Protein AF-A0A5B0LK85-F1 (afdb_monomer)

Secondary structure (DSSP, 8-state):
-------SHHHHHHHHHHHHHGGGS-----------------------SS------SS-TTSSGGGT-PPPPHHHHHHHHHHHHHHHS---S-TT--S------SSPPPPS-HHHHHHHHHT----GGGS-TT-HHHHHHHHHT-TT--SSHHHHHHHHHHHHHHH-TT--HHHHHHHHHHHHHHHHHHTTS--GGGGHHHHHHHHHHHHHHHHTTT-TTTHHHHHHHHHHHHHHHHHHGGG--GGGGTTSTTHHHHH-GGG---HHHHSHHHHTTTSTT-HHHHHHT-SSHHHHHHHHHHHHHHGGGS-HHHHHHHHHHHHHHHHH-TT-HHHHHHHHHHHHS---HHHHHHHHHHHH-PPP------------------

Organism: NCBI:txid56615

Mean predicted aligned error: 14.94 Å

Nearest PDB structures (foldseek):
  3qhe-assembly2_C  TM=2.105E-01  e=1.437E-01  Homo sapiens
  5w0v-assembly1_A  TM=2.441E-01  e=4.774E+00  Kluyveromyces lactis
  6fhz-assembly1_A  TM=1.582E-01  e=4.980E+00  Pyrococcus furiosus DSM 3638

Foldseek 3Di:
DDDDDDDPPPVVVVVVVVVVVVVVPPPPDDDDDDDDDDDDDDDDDPDDPDDDDDDDDDPPPDPCLLLDPDDPPVLVVVVVVLCCLQPPDPPPDPVDNDQPQFDFPDDQDPLDLVSLLVCLLPGDGDLVPDDPSRSLNVLLVQCPDPPRPDCNNLVSLSSVLVCVLPPPPQDLSNVLVVLSSLSVSLNVCVVDPDPCNLSSLLSNLLSLQQVCLVCVVPPSNNSNSVSSNVSSVVVLVVCLVVDDVVVCLQPFSRCLVNPLLVAGRCLLQPPVNLCVSDPPDVLLVQLQDPPPVSVLVSLVVLLVCLSVDRSSSNVSSLSSLLVNCLVVVPPVSSLVSLVVVLVPDDDPSSVSNSVNSNPDDHPPPDPPPDDPDDDDDDDDD

Sequence (381 aa):
MRLKTPNTLFICFFVLQLIFTSRSWLKGLKLKGIGASGSAQKQVTSASEATGAASQSATLVKDDGYWFPLPEKDSMNSLKGYKESIGTAPMKNPSSNQMPFLRANNPEPAQDTEQLTNYYRSVSLEPSSWESTDPRKAFLEGMGKIAIQDQYHTSLIQLVFKRIWEKPDMTEGEVKQWLEVLAYYLEKDITTRDPTAKQIPVSILYGLHSLQLKYHQNGQLLPHIMATSAVVQGYLDRIKPTVNIKDIENVPWQKEMLFPSQGFSRQLGDMKSYQKLIPNDQDFKNSMDPNVRTSLQGLTALKEKLPSFSAHKRVLVLATFFQVLKANPHDAMAANLLREIHQSSPFHHEKKLITFILQHKPKKSQSRIPSTSSSSYQRIT

pLDDT: mean 70.89, std 24.55, range [21.92, 97.56]

Structure (mmCIF, N/CA/C/O backbone):
data_AF-A0A5B0LK85-F1
#
_entry.id   AF-A0A5B0LK85-F1
#
loop_
_atom_site.group_PDB
_atom_site.id
_atom_site.type_symbol
_atom_site.label_atom_id
_atom_site.label_alt_id
_atom_site.label_comp_id
_atom_site.label_asym_id
_atom_site.label_entity_id
_atom_site.label_seq_id
_atom_site.pdbx_PDB_ins_code
_atom_site.Cartn_x
_atom_site.Cartn_y
_atom_site.Cartn_z
_atom_site.occupancy
_atom_site.B_iso_or_equiv
_atom_site.auth_seq_id
_atom_site.auth_comp_id
_atom_site.auth_asym_id
_atom_site.auth_atom_id
_atom_site.pdbx_PDB_model_num
ATOM 1 N N . MET A 1 1 ? 31.381 -40.233 33.481 1.00 33.19 1 MET A N 1
ATOM 2 C CA . MET A 1 1 ? 32.711 -39.710 33.861 1.00 33.19 1 MET A CA 1
ATOM 3 C C . MET A 1 1 ? 33.217 -38.842 32.714 1.00 33.19 1 MET A C 1
ATOM 5 O O . MET A 1 1 ? 33.227 -39.334 31.600 1.00 33.19 1 MET A O 1
ATOM 9 N N . ARG A 1 2 ? 33.585 -37.585 33.025 1.00 30.16 2 ARG A N 1
ATOM 10 C CA . ARG A 1 2 ? 34.253 -36.545 32.195 1.00 30.16 2 ARG A CA 1
ATOM 11 C C . ARG A 1 2 ? 33.471 -35.998 30.982 1.00 30.16 2 ARG A C 1
ATOM 13 O O . ARG A 1 2 ? 33.193 -36.728 30.048 1.00 30.16 2 ARG A O 1
ATOM 20 N N . LEU A 1 3 ? 32.887 -34.792 31.078 1.00 27.36 3 LEU A N 1
ATOM 21 C CA . LEU A 1 3 ? 33.452 -33.411 31.024 1.00 27.36 3 LEU A CA 1
ATOM 22 C C . LEU A 1 3 ? 33.798 -32.964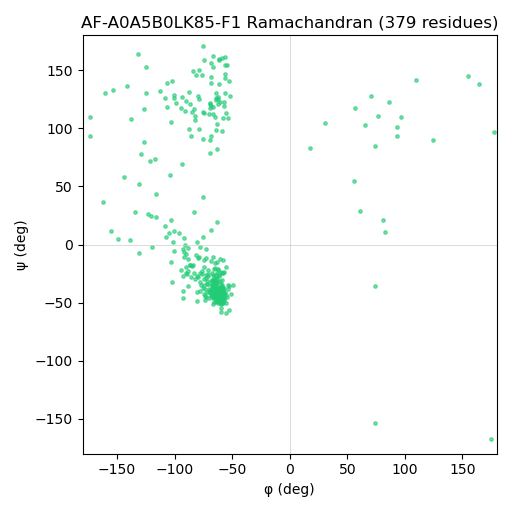 29.585 1.00 27.36 3 LEU A C 1
ATOM 24 O O . LEU A 1 3 ? 34.620 -33.608 28.951 1.00 27.36 3 LEU A O 1
ATOM 28 N N . LYS A 1 4 ? 33.054 -31.992 29.010 1.00 32.81 4 LYS A N 1
ATOM 29 C CA . LYS A 1 4 ? 33.267 -30.507 29.033 1.00 32.81 4 LYS A CA 1
ATOM 30 C C . LYS A 1 4 ? 34.493 -30.119 28.180 1.00 32.81 4 LYS A C 1
ATOM 32 O O . LYS A 1 4 ? 35.552 -30.667 28.429 1.00 32.81 4 LYS A O 1
ATOM 37 N N . THR A 1 5 ? 34.511 -29.196 27.211 1.00 42.38 5 THR A N 1
ATOM 38 C CA . THR A 1 5 ? 33.749 -27.978 26.800 1.00 42.38 5 THR A CA 1
ATOM 39 C C . THR A 1 5 ? 34.533 -27.387 25.578 1.00 42.38 5 THR A C 1
ATOM 41 O O . THR A 1 5 ? 35.543 -27.996 25.225 1.00 42.38 5 THR A O 1
ATOM 44 N N . PRO A 1 6 ? 34.327 -26.151 25.054 1.00 47.16 6 PRO A N 1
ATOM 45 C CA . PRO A 1 6 ? 33.134 -25.331 24.734 1.00 47.16 6 PRO A CA 1
ATOM 46 C C . PRO A 1 6 ? 33.217 -24.714 23.293 1.00 47.16 6 PRO A C 1
ATOM 48 O O . PRO A 1 6 ? 34.249 -24.760 22.640 1.00 47.16 6 PRO A O 1
ATOM 51 N N . ASN A 1 7 ? 32.159 -24.201 22.655 1.00 39.31 7 ASN A N 1
ATOM 52 C CA . ASN A 1 7 ? 31.393 -22.971 22.938 1.00 39.31 7 ASN A CA 1
ATOM 53 C C . ASN A 1 7 ? 32.158 -21.621 22.875 1.00 39.31 7 ASN A C 1
ATOM 55 O O . ASN A 1 7 ? 31.766 -20.659 23.529 1.00 39.31 7 ASN A O 1
ATOM 59 N N . THR A 1 8 ? 33.211 -21.508 22.058 1.00 40.31 8 THR A N 1
ATOM 60 C CA . THR A 1 8 ? 33.980 -20.248 21.908 1.00 40.31 8 THR A CA 1
ATOM 61 C C . THR A 1 8 ? 33.452 -19.308 20.812 1.00 40.31 8 THR A C 1
ATOM 63 O O . THR A 1 8 ? 33.618 -18.098 20.915 1.00 40.31 8 THR A O 1
ATOM 66 N N . LEU A 1 9 ? 32.756 -19.815 19.786 1.00 39.19 9 LEU A N 1
ATOM 67 C CA . LEU A 1 9 ? 32.275 -18.979 18.668 1.00 39.19 9 LEU A CA 1
ATOM 68 C C . LEU A 1 9 ? 30.953 -18.246 18.953 1.00 39.19 9 LEU A C 1
ATOM 70 O O . LEU A 1 9 ? 30.711 -17.182 18.392 1.00 39.19 9 LEU A O 1
ATOM 74 N N . PHE A 1 10 ? 30.126 -18.760 19.867 1.00 38.44 10 PHE A N 1
ATOM 75 C CA . PHE A 1 10 ? 28.829 -18.150 20.186 1.00 38.44 10 PHE A CA 1
ATOM 76 C C . PHE A 1 10 ? 28.951 -16.954 21.150 1.00 38.44 10 PHE A C 1
ATOM 78 O O . PHE A 1 10 ? 28.151 -16.024 21.100 1.00 38.44 10 PHE A O 1
ATOM 85 N N . ILE A 1 11 ? 29.993 -16.927 21.990 1.00 42.38 11 ILE A N 1
ATOM 86 C CA . ILE A 1 11 ? 30.216 -15.849 22.969 1.00 42.38 11 ILE A CA 1
ATOM 87 C C . ILE A 1 11 ? 30.799 -14.594 22.295 1.00 42.38 11 ILE A C 1
ATOM 89 O O . ILE A 1 11 ? 30.447 -13.477 22.672 1.00 42.38 11 ILE A O 1
ATOM 93 N N . CYS A 1 12 ? 31.603 -14.738 21.235 1.00 36.16 12 CYS A N 1
ATOM 94 C CA . CYS A 1 12 ? 32.146 -13.587 20.503 1.00 36.16 12 CYS A CA 1
ATOM 95 C C . CYS A 1 12 ? 31.059 -12.750 19.803 1.00 36.16 12 CYS A C 1
ATOM 97 O O . CYS A 1 12 ? 31.199 -11.530 19.716 1.00 36.16 12 CYS A O 1
ATOM 99 N N . PHE A 1 13 ? 29.951 -13.366 19.375 1.00 38.66 13 PHE A N 1
ATOM 100 C CA . PHE A 1 13 ? 28.831 -12.641 18.762 1.00 38.66 13 PHE A CA 1
ATOM 101 C C . PHE A 1 13 ? 28.033 -11.813 19.788 1.00 38.66 13 PHE A C 1
ATOM 103 O O . PHE A 1 13 ? 27.597 -10.704 19.481 1.00 38.66 13 PHE A O 1
ATOM 110 N N . PHE A 1 14 ? 27.917 -12.292 21.033 1.00 39.09 14 PHE A N 1
ATOM 111 C CA . PHE A 1 14 ? 27.227 -11.566 22.107 1.00 39.09 14 PHE A CA 1
ATOM 112 C C . PHE A 1 14 ? 28.061 -10.424 22.704 1.00 39.09 14 PHE A C 1
ATOM 114 O O . PHE A 1 14 ? 27.511 -9.370 23.022 1.00 39.09 14 PHE A O 1
ATOM 121 N N . VAL A 1 15 ? 29.388 -10.571 22.795 1.00 43.59 15 VAL A N 1
ATOM 122 C CA . VAL A 1 15 ? 30.262 -9.487 23.284 1.00 43.59 15 VAL A CA 1
ATOM 123 C C . VAL A 1 15 ? 30.297 -8.306 22.300 1.00 43.59 15 VAL A C 1
ATOM 125 O O . VAL A 1 15 ? 30.298 -7.154 22.729 1.00 43.59 15 VAL A O 1
ATOM 128 N N . LEU A 1 16 ? 30.227 -8.553 20.985 1.00 35.72 16 LEU A N 1
ATOM 129 C CA . LEU A 1 16 ? 30.197 -7.479 19.981 1.00 35.72 16 LEU A CA 1
ATOM 130 C C . LEU A 1 16 ? 28.870 -6.699 19.951 1.00 35.72 16 LEU A C 1
ATOM 132 O O . LEU A 1 16 ? 28.898 -5.490 19.720 1.00 35.72 16 LEU A O 1
ATOM 136 N N . GLN A 1 17 ? 27.728 -7.327 20.264 1.00 39.88 17 GLN A N 1
ATOM 137 C CA . GLN A 1 17 ? 26.457 -6.598 20.402 1.00 39.88 17 GLN A CA 1
ATOM 138 C C . GLN A 1 17 ? 26.364 -5.778 21.702 1.00 39.88 17 GLN A C 1
ATOM 140 O O . GLN A 1 17 ? 25.764 -4.704 21.697 1.00 39.88 17 GLN A O 1
ATOM 145 N N . LEU A 1 18 ? 27.024 -6.202 22.786 1.00 36.34 18 LEU A N 1
ATOM 146 C CA . LEU A 1 18 ? 27.058 -5.458 24.058 1.00 36.34 18 LEU A CA 1
ATOM 147 C C . LEU A 1 18 ? 28.034 -4.263 24.060 1.00 36.34 18 LEU A C 1
ATOM 149 O O . LEU A 1 18 ? 27.829 -3.281 24.779 1.00 36.34 18 LEU A O 1
ATOM 153 N N . ILE A 1 19 ? 29.071 -4.285 23.216 1.00 36.66 19 ILE A N 1
ATOM 154 C CA . ILE A 1 19 ? 29.977 -3.134 23.038 1.00 36.66 19 ILE A CA 1
ATOM 155 C C . ILE A 1 19 ? 29.321 -2.028 22.187 1.00 36.66 19 ILE A C 1
ATOM 157 O O . ILE A 1 19 ? 29.630 -0.847 22.363 1.00 36.66 19 ILE A O 1
ATOM 161 N N . PHE A 1 20 ? 28.358 -2.365 21.319 1.00 33.12 20 PHE A N 1
ATOM 162 C CA . PHE A 1 20 ? 27.617 -1.367 20.539 1.00 33.12 20 PHE A CA 1
ATOM 163 C C . PHE A 1 20 ? 26.495 -0.674 21.330 1.00 33.12 20 PHE A C 1
ATOM 165 O O . PHE A 1 20 ? 26.210 0.495 21.073 1.00 33.12 20 PHE A O 1
ATOM 172 N N . THR A 1 21 ? 25.913 -1.329 22.338 1.00 38.12 21 THR A N 1
ATOM 173 C CA . THR A 1 21 ? 24.861 -0.737 23.188 1.00 38.12 21 THR A CA 1
ATOM 174 C C . THR A 1 21 ? 25.404 0.094 24.358 1.00 38.12 21 THR A C 1
ATOM 176 O O . THR A 1 21 ? 24.704 0.967 24.864 1.00 38.12 21 THR A O 1
ATOM 179 N N . SER A 1 22 ? 26.673 -0.076 24.744 1.00 35.06 22 SER A N 1
ATOM 180 C CA . SER A 1 22 ? 27.299 0.666 25.857 1.00 35.06 22 SER A CA 1
ATOM 181 C C . SER A 1 22 ? 27.974 1.992 25.461 1.00 35.06 22 SER A C 1
ATOM 183 O O . SER A 1 22 ? 28.300 2.799 26.332 1.00 35.06 22 SER A O 1
ATOM 185 N N . ARG A 1 23 ? 28.110 2.312 24.163 1.00 32.06 23 ARG A N 1
ATOM 186 C CA . ARG A 1 23 ? 28.640 3.620 23.708 1.00 32.06 23 ARG A CA 1
ATOM 187 C C . ARG A 1 23 ? 27.641 4.782 23.775 1.00 32.06 23 ARG A C 1
ATOM 189 O O . ARG A 1 23 ? 28.026 5.922 23.521 1.00 32.06 23 ARG A O 1
ATOM 196 N N . SER A 1 24 ? 26.396 4.532 24.181 1.00 37.06 24 SER A N 1
ATOM 197 C CA . SER A 1 24 ? 25.381 5.581 24.351 1.00 37.06 24 SER A CA 1
ATOM 198 C C . SER A 1 24 ? 25.321 6.178 25.769 1.00 37.06 24 SER A C 1
ATOM 200 O O . SER A 1 24 ? 24.467 7.023 26.030 1.00 37.06 24 SER A O 1
ATOM 202 N N . TRP A 1 25 ? 26.240 5.801 26.674 1.00 32.56 25 TRP A N 1
ATOM 203 C CA . TRP A 1 25 ? 26.217 6.200 28.093 1.00 32.56 25 TRP A CA 1
ATOM 204 C C . TRP A 1 25 ? 27.459 6.980 28.583 1.00 32.56 25 TRP A C 1
ATOM 206 O O . TRP A 1 25 ? 27.759 7.000 29.769 1.00 32.56 25 TRP A O 1
ATOM 216 N N . LEU A 1 26 ? 28.186 7.666 27.689 1.00 31.05 26 LEU A N 1
ATOM 217 C CA . LEU A 1 26 ? 29.343 8.509 28.065 1.00 31.05 26 LEU A CA 1
ATOM 218 C C . LEU A 1 26 ? 29.376 9.897 27.394 1.00 31.05 26 LEU A C 1
ATOM 220 O O . LEU A 1 26 ? 30.432 10.504 27.239 1.00 31.05 26 LEU A O 1
ATOM 224 N N . LYS A 1 27 ? 28.216 10.467 27.043 1.00 32.50 27 LYS A N 1
ATOM 225 C CA . LYS A 1 27 ? 28.114 11.899 26.695 1.00 32.50 27 LYS A CA 1
ATOM 226 C C . LYS A 1 27 ? 27.734 12.714 27.929 1.00 32.50 27 LYS A C 1
ATOM 228 O O . LYS A 1 27 ? 26.629 13.225 28.048 1.00 32.50 27 LYS A O 1
ATOM 233 N N . GLY A 1 28 ? 28.679 12.791 28.858 1.00 32.81 28 GLY A N 1
ATOM 234 C CA . GLY A 1 28 ? 28.534 13.489 30.132 1.00 32.81 28 GLY A CA 1
ATOM 235 C C . GLY A 1 28 ? 29.874 13.778 30.800 1.00 32.81 28 GLY A C 1
ATOM 236 O O . GLY A 1 28 ? 29.975 13.679 32.012 1.00 32.81 28 GLY A O 1
ATOM 237 N N . LEU A 1 29 ? 30.917 14.106 30.032 1.00 28.97 29 LEU A N 1
ATOM 238 C CA . LEU A 1 29 ? 32.151 14.668 30.582 1.00 28.97 29 LEU A CA 1
ATOM 239 C C . LEU A 1 29 ? 32.647 15.805 29.687 1.00 28.97 29 LEU A C 1
ATOM 241 O O . LEU A 1 29 ? 33.131 15.598 28.577 1.00 28.97 29 LEU A O 1
ATOM 245 N N . LYS A 1 30 ? 32.498 17.032 30.196 1.00 31.05 30 LYS A N 1
ATOM 246 C CA . LYS A 1 30 ? 33.201 18.219 29.711 1.00 31.05 30 LYS A CA 1
ATOM 247 C C . LYS A 1 30 ? 34.675 18.076 30.083 1.00 31.05 30 LYS A C 1
ATOM 249 O O . LYS A 1 30 ? 35.000 18.118 31.265 1.00 31.05 30 LYS A O 1
ATOM 254 N N . LEU A 1 31 ? 35.554 18.012 29.090 1.00 28.38 31 LEU A N 1
ATOM 255 C CA . LEU A 1 31 ? 36.965 18.343 29.260 1.00 28.38 31 LEU A CA 1
ATOM 256 C C . LEU A 1 31 ? 37.353 19.408 28.237 1.00 28.38 31 LEU A C 1
ATOM 258 O O . LEU A 1 31 ? 36.993 19.359 27.063 1.00 28.38 31 LEU A O 1
ATOM 262 N N . LYS A 1 32 ? 37.995 20.438 28.773 1.00 26.97 32 LYS A N 1
ATOM 263 C CA . LYS A 1 32 ? 38.298 21.727 28.170 1.00 26.97 32 LYS A CA 1
ATOM 264 C C . LYS A 1 32 ? 39.760 21.688 27.722 1.00 26.97 32 LYS A C 1
ATOM 266 O O . LYS A 1 32 ? 40.619 21.431 28.555 1.00 26.97 32 LYS A O 1
ATOM 271 N N . GLY A 1 33 ? 40.025 22.044 26.466 1.00 24.17 33 GLY A N 1
ATOM 272 C CA . GLY A 1 33 ? 41.280 22.686 26.068 1.00 24.17 33 GLY A CA 1
ATOM 273 C C . GLY A 1 33 ? 42.278 21.884 25.223 1.00 24.17 33 GLY A C 1
ATOM 274 O O . GLY A 1 33 ? 42.574 20.732 25.505 1.00 24.17 33 GLY A O 1
ATOM 275 N N . ILE A 1 34 ? 42.878 22.646 24.295 1.00 26.98 34 ILE A N 1
ATOM 276 C CA . ILE A 1 34 ? 44.163 22.474 23.588 1.00 26.98 34 ILE A CA 1
ATOM 277 C C . ILE A 1 34 ? 44.112 21.751 22.222 1.00 26.98 34 ILE A C 1
ATOM 279 O O . ILE A 1 34 ? 44.226 20.540 22.124 1.00 26.98 34 ILE A O 1
ATOM 283 N N . GLY A 1 35 ? 44.006 22.562 21.159 1.00 23.22 35 GLY A N 1
ATOM 284 C CA . GLY A 1 35 ? 45.154 22.867 20.288 1.00 23.22 35 GLY A CA 1
ATOM 285 C C . GLY A 1 35 ? 45.509 21.932 19.117 1.00 23.22 35 GLY A C 1
ATOM 286 O O . GLY A 1 35 ? 45.942 20.810 19.324 1.00 23.22 35 GLY A O 1
ATOM 287 N N . ALA A 1 36 ? 45.523 22.547 17.923 1.00 23.55 36 ALA A N 1
ATOM 288 C CA . ALA A 1 36 ? 46.406 22.311 16.765 1.00 23.55 36 ALA A CA 1
ATOM 289 C C . ALA A 1 36 ? 45.948 21.403 15.593 1.00 23.55 36 ALA A C 1
ATOM 291 O O . ALA A 1 36 ? 45.933 20.184 15.663 1.00 23.55 36 ALA A O 1
ATOM 292 N N . SER A 1 37 ? 45.692 22.095 14.471 1.00 21.92 37 SER A N 1
ATOM 293 C CA . SER A 1 37 ? 46.294 21.936 13.131 1.00 21.92 37 SER A CA 1
ATOM 294 C C . SER A 1 37 ? 46.252 20.590 12.383 1.00 21.92 37 SER A C 1
ATOM 296 O O . SER A 1 37 ? 46.971 19.655 12.705 1.00 21.92 37 SER A O 1
ATOM 298 N N . GLY A 1 38 ? 45.568 20.622 11.230 1.00 22.03 38 GLY A N 1
ATOM 299 C CA . GLY A 1 38 ? 46.168 20.228 9.949 1.00 22.03 38 GLY A CA 1
ATOM 300 C C . GLY A 1 38 ? 46.004 18.778 9.487 1.00 22.03 38 GLY A C 1
ATOM 301 O O . GLY A 1 38 ? 46.798 17.912 9.827 1.00 22.03 38 GLY A O 1
ATOM 302 N N . SER A 1 39 ? 45.065 18.544 8.568 1.00 23.30 39 SER A N 1
ATOM 303 C CA . SER A 1 39 ? 45.327 18.081 7.187 1.00 23.30 39 SER A CA 1
ATOM 304 C C . SER A 1 39 ? 44.125 17.339 6.598 1.00 23.30 39 SER A C 1
ATOM 306 O O . SER A 1 39 ? 43.330 16.703 7.284 1.00 23.30 39 SER A O 1
ATOM 308 N N . ALA A 1 40 ? 43.958 17.538 5.295 1.00 27.12 40 ALA A N 1
ATOM 309 C CA . ALA A 1 40 ? 42.791 17.201 4.506 1.00 27.12 40 ALA A CA 1
ATOM 310 C C . ALA A 1 40 ? 42.491 15.696 4.471 1.00 27.12 40 ALA A C 1
ATOM 312 O O . ALA A 1 40 ? 43.315 14.898 4.028 1.00 27.12 40 ALA A O 1
ATOM 313 N N . GLN A 1 41 ? 41.252 15.336 4.809 1.00 25.05 41 GLN A N 1
ATOM 314 C CA . GLN A 1 41 ? 40.700 14.024 4.510 1.00 25.05 41 GLN A CA 1
ATOM 315 C C . GLN A 1 41 ? 39.379 14.196 3.762 1.00 25.05 41 GLN A C 1
ATOM 317 O O . GLN A 1 41 ? 38.421 14.802 4.236 1.00 25.05 41 GLN A O 1
ATOM 322 N N . LYS A 1 42 ? 39.395 13.696 2.528 1.00 28.02 42 LYS A N 1
ATOM 323 C CA . LYS A 1 42 ? 38.313 13.666 1.547 1.00 28.02 42 LYS A CA 1
ATOM 324 C C . LYS A 1 42 ? 37.134 12.895 2.151 1.00 28.02 42 LYS A C 1
ATOM 326 O O . LYS A 1 42 ? 37.137 11.667 2.171 1.00 28.02 42 LYS A O 1
ATOM 331 N N . GLN A 1 43 ? 36.167 13.624 2.698 1.00 23.45 43 GLN A N 1
ATOM 332 C CA . GLN A 1 43 ? 34.994 13.058 3.348 1.00 23.45 43 GLN A CA 1
ATOM 333 C C . GLN A 1 43 ? 33.849 12.990 2.336 1.00 23.45 43 GLN A C 1
ATOM 335 O O . GLN A 1 43 ? 33.399 14.002 1.802 1.00 23.45 43 GLN A O 1
ATOM 340 N N . VAL A 1 44 ? 33.414 11.764 2.056 1.00 24.33 44 VAL A N 1
ATOM 341 C CA . VAL A 1 44 ? 32.142 11.450 1.406 1.00 24.33 44 VAL A CA 1
ATOM 342 C C . VAL A 1 44 ? 31.043 12.053 2.278 1.00 24.33 44 VAL A C 1
ATOM 344 O O . VAL A 1 44 ? 30.822 11.611 3.405 1.00 24.33 44 VAL A O 1
ATOM 347 N N . THR A 1 45 ? 30.398 13.111 1.795 1.00 24.19 45 THR A N 1
ATOM 348 C CA . THR A 1 45 ? 29.273 13.746 2.480 1.00 24.19 45 THR A CA 1
ATOM 349 C C . THR A 1 45 ? 28.032 12.884 2.313 1.00 24.19 45 THR A C 1
ATOM 351 O O . THR A 1 45 ? 27.263 13.042 1.368 1.00 24.19 45 THR A O 1
ATOM 354 N N . SER A 1 46 ? 27.840 11.977 3.263 1.00 27.89 46 SER A N 1
ATOM 355 C CA . SER A 1 46 ? 26.522 11.507 3.673 1.00 27.89 46 SER A CA 1
ATOM 356 C C . SER A 1 46 ? 25.825 12.675 4.377 1.00 27.89 46 SER A C 1
ATOM 358 O O . SER A 1 46 ? 26.057 12.920 5.558 1.00 27.89 46 SER A O 1
ATOM 360 N N . ALA A 1 47 ? 25.039 13.453 3.639 1.00 24.11 47 ALA A N 1
ATOM 361 C CA . ALA A 1 47 ? 24.188 14.504 4.189 1.00 24.11 47 ALA A CA 1
ATOM 362 C C . ALA A 1 47 ? 22.732 14.022 4.126 1.00 24.11 47 ALA A C 1
ATOM 364 O O . ALA A 1 47 ? 22.336 13.469 3.109 1.00 24.11 47 ALA A O 1
ATOM 365 N N . SER A 1 48 ? 21.844 14.214 5.094 1.00 25.20 48 SER A N 1
ATOM 366 C CA . SER A 1 48 ? 21.894 14.632 6.497 1.00 25.20 48 SER A CA 1
ATOM 367 C C . SER A 1 48 ? 20.414 14.660 6.890 1.00 25.20 48 SER A C 1
ATOM 369 O O . SER A 1 48 ? 19.733 15.637 6.598 1.00 25.20 48 SER A O 1
ATOM 371 N N . GLU A 1 49 ? 19.898 13.604 7.512 1.00 26.22 49 GLU A N 1
ATOM 372 C CA . GLU A 1 49 ? 18.558 13.599 8.115 1.00 26.22 49 GLU A CA 1
ATOM 373 C C . GLU A 1 49 ? 18.691 13.285 9.599 1.00 26.22 49 GLU A C 1
ATOM 375 O O . GLU A 1 49 ? 18.403 12.189 10.061 1.00 26.22 49 GLU A O 1
ATOM 380 N N . ALA A 1 50 ? 19.218 14.254 10.343 1.00 29.72 50 ALA A N 1
ATOM 381 C CA . ALA A 1 50 ? 18.984 14.398 11.775 1.00 29.72 50 ALA A CA 1
ATOM 382 C C . ALA A 1 50 ? 19.618 15.707 12.249 1.00 29.72 50 ALA A C 1
ATOM 384 O O . ALA A 1 50 ? 20.805 15.737 12.558 1.00 29.72 50 ALA A O 1
ATOM 385 N N . THR A 1 51 ? 18.842 16.793 12.279 1.00 25.50 51 THR A N 1
ATOM 386 C CA . THR A 1 51 ? 18.814 17.821 13.346 1.00 25.50 51 THR A CA 1
ATOM 387 C C . THR A 1 51 ? 18.103 19.088 12.865 1.00 25.50 51 THR A C 1
ATOM 389 O O . THR A 1 51 ? 18.343 19.562 11.761 1.00 25.50 51 THR A O 1
ATOM 392 N N . GLY A 1 52 ? 17.268 19.665 13.736 1.00 22.28 52 GLY A N 1
ATOM 393 C CA . GLY A 1 52 ? 16.897 21.082 13.670 1.00 22.28 52 GLY A CA 1
ATOM 394 C C . GLY A 1 52 ? 15.400 21.365 13.605 1.00 22.28 52 GLY A C 1
ATOM 395 O O . GLY A 1 52 ? 14.828 21.488 12.529 1.00 22.28 52 GLY A O 1
ATOM 396 N N . ALA A 1 53 ? 14.780 21.523 14.773 1.00 26.06 53 ALA A N 1
ATOM 397 C CA . ALA A 1 53 ? 13.452 22.102 14.919 1.00 26.06 53 ALA A CA 1
ATOM 398 C C . ALA A 1 53 ? 13.429 23.600 14.537 1.00 26.06 53 ALA A C 1
ATOM 400 O O . ALA A 1 53 ? 14.412 24.311 14.730 1.00 26.06 53 ALA A O 1
ATOM 401 N N . ALA A 1 54 ? 12.247 24.053 14.103 1.00 25.86 54 ALA A N 1
ATOM 402 C CA . ALA A 1 54 ? 11.783 25.440 13.987 1.00 25.86 54 ALA A CA 1
ATOM 403 C C . ALA A 1 54 ? 12.345 26.315 12.844 1.00 25.86 54 ALA A C 1
ATOM 405 O O . ALA A 1 54 ? 13.185 27.187 13.043 1.00 25.86 54 ALA A O 1
ATOM 406 N N . SER A 1 55 ? 11.731 26.203 11.661 1.00 23.78 55 SER A N 1
ATOM 407 C CA . SER A 1 55 ? 11.344 27.374 10.858 1.00 23.78 55 SER A CA 1
ATOM 408 C C . SER A 1 55 ? 10.157 27.046 9.958 1.00 23.78 55 SER A C 1
ATOM 410 O O . SER A 1 55 ? 10.077 25.988 9.338 1.00 23.78 55 SER A O 1
ATOM 412 N N . GLN A 1 56 ? 9.192 27.954 9.990 1.00 26.83 56 GLN A N 1
ATOM 413 C CA . GLN A 1 56 ? 7.841 27.821 9.477 1.00 26.83 56 GLN A CA 1
ATO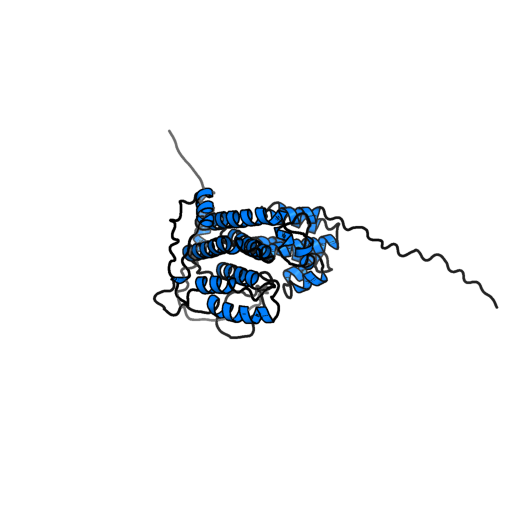M 414 C C . GLN A 1 56 ? 7.786 27.931 7.936 1.00 26.83 56 GLN A C 1
ATOM 416 O O . GLN A 1 56 ? 8.499 28.719 7.322 1.00 26.83 56 GLN A O 1
ATOM 421 N N . SER A 1 57 ? 6.855 27.174 7.342 1.00 27.77 57 SER A N 1
ATOM 422 C CA . SER A 1 57 ? 6.080 27.561 6.145 1.00 27.77 57 SER A CA 1
ATOM 423 C C . SER A 1 57 ? 6.663 27.433 4.724 1.00 27.77 57 SER A C 1
ATOM 425 O O . SER A 1 57 ? 6.095 28.041 3.820 1.00 27.77 57 SER A O 1
ATOM 427 N N . ALA A 1 58 ? 7.686 26.608 4.450 1.00 26.45 58 ALA A N 1
ATOM 428 C CA . ALA A 1 58 ? 8.154 26.409 3.058 1.00 26.45 58 ALA A CA 1
ATOM 429 C C . ALA A 1 58 ? 8.515 24.967 2.626 1.00 26.45 58 ALA A C 1
ATOM 431 O O . ALA A 1 58 ? 8.928 24.755 1.489 1.00 26.45 58 ALA A O 1
ATOM 432 N N . THR A 1 59 ? 8.318 23.948 3.469 1.00 25.44 59 THR A N 1
ATOM 433 C CA . THR A 1 59 ? 8.834 22.579 3.218 1.00 25.44 59 THR A CA 1
ATOM 434 C C . THR A 1 59 ? 7.750 21.511 3.035 1.00 25.44 59 THR A C 1
ATOM 436 O O . THR A 1 59 ? 7.999 20.327 3.221 1.00 25.44 59 THR A O 1
ATOM 439 N N . LEU A 1 60 ? 6.536 21.901 2.643 1.00 30.61 60 LEU A N 1
ATOM 440 C CA . LEU A 1 60 ? 5.380 20.995 2.521 1.00 30.61 60 LEU A CA 1
ATOM 441 C C . LEU A 1 60 ? 5.391 20.070 1.282 1.00 30.61 60 LEU A C 1
ATOM 443 O O . LEU A 1 60 ? 4.409 19.375 1.051 1.00 30.61 60 LEU A O 1
ATOM 447 N N . VAL A 1 61 ? 6.469 20.051 0.486 1.00 35.84 61 VAL A N 1
ATOM 448 C CA . VAL A 1 61 ? 6.511 19.372 -0.830 1.00 35.84 61 VAL A CA 1
ATOM 449 C C . VAL A 1 61 ? 7.572 18.262 -0.926 1.00 35.84 61 VAL A C 1
ATOM 451 O O . VAL A 1 61 ? 7.646 17.600 -1.955 1.00 35.84 61 VAL A O 1
ATOM 454 N N . LYS A 1 62 ? 8.400 18.002 0.097 1.00 39.25 62 LYS A N 1
ATOM 455 C CA . LYS A 1 62 ? 9.580 17.139 -0.121 1.00 39.25 62 LYS A CA 1
ATOM 456 C C . LYS A 1 62 ? 9.432 15.618 0.046 1.00 39.25 62 LYS A C 1
ATOM 458 O O . LYS A 1 62 ? 10.307 14.952 -0.479 1.00 39.25 62 LYS A O 1
ATOM 463 N N . ASP A 1 63 ? 8.357 15.054 0.614 1.00 48.16 63 ASP A N 1
ATOM 464 C CA . ASP A 1 63 ? 8.253 13.573 0.727 1.00 48.16 63 ASP A CA 1
ATOM 465 C C . ASP A 1 63 ? 6.836 12.956 0.682 1.00 48.16 63 ASP A C 1
ATOM 467 O O . ASP A 1 63 ? 6.665 11.741 0.799 1.00 48.16 63 ASP A O 1
ATOM 471 N N . ASP A 1 64 ? 5.791 13.755 0.451 1.00 50.03 64 ASP A N 1
ATOM 472 C CA . ASP A 1 64 ? 4.399 13.274 0.537 1.00 50.03 64 ASP A CA 1
ATOM 473 C C . ASP A 1 64 ? 3.948 12.498 -0.723 1.00 50.03 64 ASP A C 1
ATOM 475 O O . ASP A 1 64 ? 2.920 11.821 -0.702 1.00 50.03 64 ASP A O 1
ATOM 479 N N . GLY A 1 65 ? 4.723 12.545 -1.815 1.00 50.72 65 GLY A N 1
ATOM 480 C CA . GLY A 1 65 ? 4.338 12.006 -3.130 1.00 50.72 65 GLY A CA 1
ATOM 481 C C . GLY A 1 65 ? 4.152 10.485 -3.194 1.00 50.72 65 GLY A C 1
ATOM 482 O O . GLY A 1 65 ? 3.460 9.995 -4.081 1.00 50.72 65 GLY A O 1
ATOM 483 N N . TYR A 1 66 ? 4.716 9.723 -2.249 1.00 55.38 66 TYR A N 1
ATOM 484 C CA . TYR A 1 66 ? 4.574 8.258 -2.245 1.00 55.38 66 TYR A CA 1
ATOM 485 C C . TYR A 1 66 ? 3.313 7.769 -1.539 1.00 55.38 66 TYR A C 1
ATOM 487 O O . TYR A 1 66 ? 2.951 6.613 -1.712 1.00 55.38 66 TYR A O 1
ATOM 495 N N . TRP A 1 67 ? 2.673 8.603 -0.719 1.00 57.41 67 TRP A N 1
ATOM 496 C CA . TRP A 1 67 ? 1.472 8.227 0.032 1.00 57.41 67 TRP A CA 1
ATOM 497 C C . TRP A 1 67 ? 0.182 8.620 -0.698 1.00 57.41 67 TRP A C 1
ATOM 499 O O . TRP A 1 67 ? -0.865 8.038 -0.428 1.00 57.41 67 TRP A O 1
ATOM 509 N N . PHE A 1 68 ? 0.244 9.585 -1.623 1.00 58.72 68 PHE A N 1
ATOM 510 C CA . PHE A 1 68 ? -0.941 10.193 -2.225 1.00 58.72 68 PHE A CA 1
ATOM 511 C C . PHE A 1 68 ? -0.731 10.478 -3.720 1.00 58.72 68 PHE A C 1
ATOM 513 O O . PHE A 1 68 ? 0.278 11.087 -4.079 1.00 58.72 68 PHE A O 1
ATOM 520 N N . PRO A 1 69 ? -1.702 10.182 -4.606 1.00 49.91 69 PRO A N 1
ATOM 521 C CA . PRO A 1 69 ? -1.960 11.130 -5.680 1.00 49.91 69 PRO A CA 1
ATOM 522 C C . PRO A 1 69 ? -2.465 12.416 -5.007 1.00 49.91 69 PRO A C 1
ATOM 524 O O . PRO A 1 69 ? -3.373 12.359 -4.180 1.00 49.91 69 PRO A O 1
ATOM 527 N N . LEU A 1 70 ? -1.819 13.556 -5.260 1.00 48.75 70 LEU A N 1
ATOM 528 C CA . LEU A 1 70 ? -2.230 14.818 -4.640 1.00 48.75 70 LEU A CA 1
ATOM 529 C C . LEU A 1 70 ? -3.705 15.090 -4.996 1.00 48.75 70 LEU A C 1
ATOM 531 O O . LEU A 1 70 ? -4.008 15.152 -6.191 1.00 48.75 70 LEU A O 1
ATOM 535 N N . PRO A 1 71 ? -4.598 15.255 -4.001 1.00 48.47 71 PRO A N 1
ATOM 536 C CA . PRO A 1 71 ? -5.985 15.607 -4.262 1.00 48.47 71 PRO A CA 1
ATOM 537 C C . PRO A 1 71 ? -6.067 16.894 -5.088 1.00 48.47 71 PRO A C 1
ATOM 539 O O . PRO A 1 71 ? -5.178 17.750 -5.017 1.00 48.47 71 PRO A O 1
ATOM 542 N N . GLU A 1 72 ? -7.157 17.069 -5.835 1.00 50.47 72 GLU A N 1
ATOM 543 C CA . GLU A 1 72 ? -7.424 18.336 -6.519 1.00 50.47 72 GLU A CA 1
ATOM 544 C C . GLU A 1 72 ? -7.402 19.520 -5.532 1.00 50.47 72 GLU A C 1
ATOM 546 O O . GLU A 1 72 ? -7.631 19.358 -4.327 1.00 50.47 72 GLU A O 1
ATOM 551 N N . LYS A 1 73 ? -7.101 20.728 -6.033 1.00 48.81 73 LYS A N 1
ATOM 552 C CA . LYS A 1 73 ? -6.850 21.931 -5.210 1.00 48.81 73 LYS A CA 1
ATOM 553 C C . LYS A 1 73 ? -7.927 22.191 -4.149 1.00 48.81 73 LYS A C 1
ATOM 555 O O . LYS A 1 73 ? -7.594 22.630 -3.050 1.00 48.81 73 LYS A O 1
ATOM 560 N N . ASP A 1 74 ? -9.183 21.882 -4.447 1.00 50.75 74 ASP A N 1
ATOM 561 C CA . ASP A 1 74 ? -10.301 22.113 -3.530 1.00 50.75 74 ASP A CA 1
ATOM 562 C C . ASP A 1 74 ? -10.306 21.114 -2.363 1.00 50.75 74 ASP A C 1
ATOM 564 O O . ASP A 1 74 ? -10.481 21.496 -1.205 1.00 50.75 74 ASP A O 1
ATOM 568 N N . SER A 1 75 ? -9.967 19.852 -2.635 1.00 52.78 75 SER A N 1
ATOM 569 C CA . SER A 1 75 ? -9.785 18.819 -1.608 1.00 52.78 75 SER A CA 1
ATOM 570 C C . SER A 1 75 ? -8.566 19.096 -0.716 1.00 52.78 75 SER A C 1
ATOM 572 O O . SER A 1 75 ? -8.584 18.787 0.478 1.00 52.78 75 SER A O 1
ATOM 574 N N . MET A 1 76 ? -7.522 19.739 -1.253 1.00 57.34 76 MET A N 1
ATOM 575 C CA . MET A 1 76 ? -6.332 20.138 -0.487 1.00 57.34 76 MET A CA 1
ATOM 576 C C . MET A 1 76 ? -6.641 21.162 0.615 1.00 57.34 76 MET A C 1
ATOM 578 O O . MET A 1 76 ? -6.062 21.080 1.699 1.00 57.34 76 MET A O 1
ATOM 582 N N . ASN A 1 77 ? -7.573 22.094 0.387 1.00 59.97 77 ASN A N 1
ATOM 583 C CA . ASN A 1 77 ? -7.971 23.078 1.399 1.00 59.97 77 ASN A CA 1
ATOM 584 C C . ASN A 1 77 ? -8.723 22.420 2.566 1.00 59.97 77 ASN A C 1
ATOM 586 O O . ASN A 1 77 ? -8.423 22.695 3.730 1.00 59.97 77 ASN A O 1
ATOM 590 N N . SER A 1 78 ? -9.640 21.492 2.275 1.00 58.72 78 SER A N 1
ATOM 591 C CA . SER A 1 78 ? -10.348 20.716 3.303 1.00 58.72 78 SER A CA 1
ATOM 592 C C . SER A 1 78 ? -9.419 19.771 4.075 1.00 58.72 78 SER A C 1
ATOM 594 O O . SER A 1 78 ? -9.600 19.574 5.277 1.00 58.72 78 SER A O 1
ATOM 596 N N . LEU A 1 79 ? -8.394 19.216 3.419 1.00 62.38 79 LEU A N 1
ATOM 597 C CA . LEU A 1 79 ? -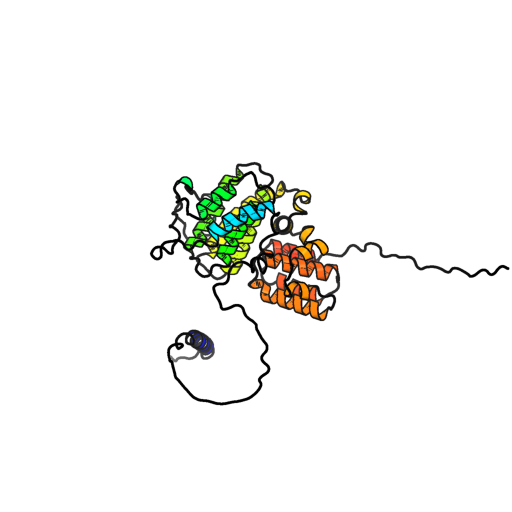7.368 18.389 4.066 1.00 62.38 79 LEU A CA 1
ATOM 598 C C . LEU A 1 79 ? -6.394 19.206 4.918 1.00 62.38 79 LEU A C 1
ATOM 600 O O . LEU A 1 79 ? -5.890 18.688 5.912 1.00 62.38 79 LEU A O 1
ATOM 604 N N . LYS A 1 80 ? -6.143 20.475 4.580 1.00 62.72 80 LYS A N 1
ATOM 605 C CA . LYS A 1 80 ? -5.269 21.355 5.366 1.00 62.72 80 LYS A CA 1
ATOM 606 C C . LYS A 1 80 ? -5.807 21.572 6.783 1.00 62.72 80 LYS A C 1
ATOM 608 O O . LYS A 1 80 ? -5.062 21.359 7.735 1.00 62.72 80 LYS A O 1
ATOM 613 N N . GLY A 1 81 ? -7.098 21.884 6.927 1.00 61.22 81 GLY A N 1
ATOM 614 C CA . GLY A 1 81 ? -7.732 22.025 8.247 1.00 61.22 81 GLY A CA 1
ATOM 615 C C . GLY A 1 81 ? -7.660 20.736 9.076 1.00 61.22 81 GLY A C 1
ATOM 616 O O . GLY A 1 81 ? -7.380 20.768 10.271 1.00 61.22 81 GLY A O 1
ATOM 617 N N . TYR A 1 82 ? -7.800 19.578 8.424 1.00 65.62 82 TYR A N 1
ATOM 618 C CA . TYR A 1 82 ? -7.643 18.278 9.078 1.00 65.62 82 TYR A CA 1
ATOM 619 C C . TYR A 1 82 ? -6.188 17.974 9.477 1.00 65.62 82 TYR A C 1
ATOM 621 O O . TYR A 1 82 ? -5.927 17.491 10.580 1.00 65.62 82 TYR A O 1
ATOM 629 N N . LYS A 1 83 ? -5.216 18.302 8.616 1.00 61.50 83 LYS A N 1
ATOM 630 C CA . LYS A 1 83 ? -3.780 18.190 8.913 1.00 61.50 83 LYS A CA 1
ATOM 631 C C . LYS A 1 83 ? -3.393 19.054 10.112 1.00 61.50 83 LYS A C 1
ATOM 633 O O . LYS A 1 83 ? -2.543 18.639 10.889 1.00 61.50 83 LYS A O 1
ATOM 638 N N . GLU A 1 84 ? -4.030 20.203 10.306 1.00 61.12 84 GLU A N 1
ATOM 639 C CA . GLU A 1 84 ? -3.823 21.048 11.488 1.00 61.12 84 GLU A CA 1
ATOM 640 C C . GLU A 1 84 ? -4.407 20.404 12.763 1.00 61.12 84 GLU A C 1
ATOM 642 O O . GLU A 1 84 ? -3.757 20.419 13.812 1.00 61.12 84 GLU A O 1
ATOM 647 N N . SER A 1 85 ? -5.571 19.745 12.663 1.00 59.19 85 SER A N 1
ATOM 648 C CA . SER A 1 85 ? -6.213 19.028 13.782 1.00 59.19 85 SER A CA 1
ATOM 649 C C . SER A 1 85 ? -5.485 17.740 14.201 1.00 59.19 85 SER A C 1
ATOM 651 O O . SER A 1 85 ? -5.458 17.401 15.381 1.00 59.19 85 SER A O 1
ATOM 653 N N . ILE A 1 86 ? -4.878 17.018 13.254 1.00 58.31 86 ILE A N 1
ATOM 654 C CA . ILE A 1 86 ? -4.219 15.718 13.494 1.00 58.31 86 ILE A CA 1
ATOM 655 C C . ILE A 1 86 ? -2.687 15.826 13.568 1.00 58.31 86 ILE A C 1
ATOM 657 O O . ILE A 1 86 ? -2.046 15.044 14.274 1.00 58.31 86 ILE A O 1
ATOM 661 N N . GLY A 1 87 ? -2.093 16.755 12.817 1.00 46.81 87 GLY A N 1
ATOM 662 C CA . GLY A 1 87 ? -0.658 16.816 12.527 1.00 46.81 87 GLY A CA 1
ATOM 663 C C . GLY A 1 87 ? 0.141 17.857 13.311 1.00 46.81 87 GLY A C 1
ATOM 664 O O . GLY A 1 87 ? 1.363 17.748 13.340 1.00 46.81 87 GLY A O 1
ATOM 665 N N . THR A 1 88 ? -0.495 18.839 13.959 1.00 42.62 88 THR A N 1
ATOM 666 C CA . THR A 1 88 ? 0.237 19.900 14.685 1.00 42.62 88 THR A CA 1
ATOM 667 C C . THR A 1 88 ? -0.228 20.170 16.102 1.00 42.62 88 THR A C 1
ATOM 669 O O . THR A 1 88 ? 0.445 20.934 16.779 1.00 42.62 88 THR A O 1
ATOM 672 N N . ALA A 1 89 ? -1.327 19.588 16.581 1.00 37.06 89 ALA A N 1
ATOM 673 C CA . ALA A 1 89 ? -1.746 19.810 17.959 1.00 37.06 89 ALA A CA 1
ATOM 674 C C . ALA A 1 89 ? -0.764 19.112 18.923 1.00 37.06 89 ALA A C 1
ATOM 676 O O . ALA A 1 89 ? -0.760 17.877 18.983 1.00 37.06 89 ALA A O 1
ATOM 677 N N . PRO A 1 90 ? 0.037 19.850 19.726 1.00 36.94 90 PRO A N 1
ATOM 678 C CA . PRO A 1 90 ? 0.443 19.291 21.002 1.00 36.94 90 PRO A CA 1
ATOM 679 C C . PRO A 1 90 ? -0.870 19.098 21.758 1.00 36.94 90 PRO A C 1
ATOM 681 O O . PRO A 1 90 ? -1.654 20.046 21.865 1.00 36.94 90 PRO A O 1
ATOM 684 N N . MET A 1 91 ? -1.153 17.891 22.246 1.00 38.56 91 MET A N 1
ATOM 685 C CA . MET A 1 91 ? -2.226 17.741 23.224 1.00 38.56 91 MET A CA 1
ATOM 686 C C . MET A 1 91 ? -1.903 18.725 24.351 1.00 38.56 91 MET A C 1
ATOM 688 O O . MET A 1 91 ? -0.883 18.588 25.022 1.00 38.56 91 MET A O 1
ATOM 692 N N . LYS A 1 92 ? -2.678 19.811 24.459 1.00 31.25 92 LYS A N 1
ATOM 693 C CA . LYS A 1 92 ? -2.468 20.870 25.448 1.00 31.25 92 LYS A CA 1
ATOM 694 C C . LYS A 1 92 ? -2.801 20.294 26.823 1.00 31.25 92 LYS A C 1
ATOM 696 O O . LYS A 1 92 ? -3.899 20.502 27.314 1.00 31.25 92 LYS A O 1
ATOM 701 N N . ASN A 1 93 ? -1.876 19.526 27.393 1.00 33.78 93 ASN A N 1
ATOM 702 C CA . ASN A 1 93 ? -1.717 19.264 28.819 1.00 33.78 93 ASN A CA 1
ATOM 703 C C . ASN A 1 93 ? -0.423 18.457 29.048 1.00 33.78 93 ASN A C 1
ATOM 705 O O . ASN A 1 93 ? -0.389 17.267 28.735 1.00 33.78 93 ASN A O 1
ATOM 709 N N . PRO A 1 94 ? 0.631 19.057 29.642 1.00 33.69 94 PRO A N 1
ATOM 710 C CA . PRO A 1 94 ? 1.890 18.366 29.950 1.00 33.69 94 PRO A CA 1
ATOM 711 C C . PRO A 1 94 ? 1.746 17.178 30.917 1.00 33.69 94 PRO A C 1
ATOM 713 O O . PRO A 1 94 ? 2.677 16.396 31.074 1.00 33.69 94 PRO A O 1
ATOM 716 N N . SER A 1 95 ? 0.594 17.040 31.577 1.00 34.19 95 SER A N 1
ATOM 717 C CA . SER A 1 95 ? 0.263 15.959 32.510 1.00 34.19 95 SER A CA 1
ATOM 718 C C . SER A 1 95 ? -0.452 14.763 31.860 1.00 34.19 95 SER A C 1
ATOM 720 O O . SER A 1 95 ? -0.689 13.769 32.536 1.00 34.19 95 SER A O 1
ATOM 722 N N . SER A 1 96 ? -0.785 14.831 30.563 1.00 37.69 96 SER A N 1
ATOM 723 C CA . SER A 1 96 ? -1.604 13.835 29.854 1.00 37.69 96 SER A CA 1
ATOM 724 C C . SER A 1 96 ? -1.126 13.649 28.406 1.00 37.69 96 SER A C 1
ATOM 726 O O . SER A 1 96 ? -1.882 13.821 27.453 1.00 37.69 96 SER A O 1
ATOM 728 N N . ASN A 1 97 ? 0.141 13.280 28.213 1.00 39.19 97 ASN A N 1
ATOM 729 C CA . ASN A 1 97 ? 0.714 12.984 26.887 1.00 39.19 97 ASN A CA 1
ATOM 730 C C . ASN A 1 97 ? 0.161 11.700 26.221 1.00 39.19 97 ASN A C 1
ATOM 732 O O . ASN A 1 97 ? 0.737 11.219 25.249 1.00 39.19 97 ASN A O 1
ATOM 736 N N . GLN A 1 98 ? -0.925 11.120 26.731 1.00 48.25 98 GLN A N 1
ATOM 737 C CA . GLN A 1 98 ? -1.542 9.908 26.198 1.00 48.25 98 GLN A CA 1
ATOM 738 C C . GLN A 1 98 ? -2.912 10.250 25.614 1.00 48.25 98 GLN A C 1
ATOM 740 O O . GLN A 1 98 ? -3.706 10.931 26.266 1.00 48.25 98 GLN A O 1
ATOM 745 N N . MET A 1 99 ? -3.200 9.771 24.395 1.00 52.41 99 MET A N 1
ATOM 746 C CA . MET A 1 99 ? -4.574 9.787 23.889 1.00 52.41 99 MET A CA 1
ATOM 747 C C . MET A 1 99 ? -5.497 9.118 24.918 1.00 52.41 99 MET A C 1
ATOM 749 O O . MET A 1 99 ? -5.100 8.101 25.498 1.00 52.41 99 MET A O 1
ATOM 753 N N . PRO A 1 100 ? -6.721 9.642 25.135 1.00 55.16 100 PRO A N 1
ATOM 754 C CA . PRO A 1 100 ? -7.680 9.008 26.025 1.00 55.16 100 PRO A CA 1
ATOM 755 C C . PRO A 1 100 ? -7.840 7.544 25.631 1.00 55.16 100 PRO A C 1
ATOM 757 O O . PRO A 1 100 ? -8.064 7.238 24.451 1.00 55.16 100 PRO A O 1
ATOM 760 N N . PHE A 1 101 ? -7.687 6.643 26.602 1.00 57.28 101 PHE A N 1
ATOM 761 C CA . PHE A 1 101 ? -7.862 5.225 26.344 1.00 57.28 101 PHE A CA 1
ATOM 762 C C . PHE A 1 101 ? -9.324 4.975 25.974 1.00 57.28 101 PHE A C 1
ATOM 764 O O . PHE A 1 101 ? -10.210 5.086 26.820 1.00 57.28 101 PHE A O 1
ATOM 771 N N . LEU A 1 102 ? -9.577 4.657 24.706 1.00 59.16 102 LEU A N 1
ATOM 772 C CA . LEU A 1 102 ? -10.886 4.195 24.275 1.00 59.16 102 LEU A CA 1
ATOM 773 C C . LEU A 1 102 ? -10.942 2.709 24.570 1.00 59.16 102 LEU A C 1
ATOM 775 O O . LEU A 1 102 ? -10.151 1.935 24.034 1.00 59.16 102 LEU A O 1
ATOM 779 N N . ARG A 1 103 ? -11.848 2.319 25.460 1.00 55.84 103 ARG A N 1
ATOM 780 C CA . ARG A 1 103 ? -12.167 0.914 25.656 1.00 55.84 103 ARG A CA 1
ATOM 781 C C . ARG A 1 103 ? -13.211 0.557 24.600 1.00 55.84 103 ARG A C 1
ATOM 783 O O . ARG A 1 103 ? -14.310 1.104 24.639 1.00 55.84 103 ARG A O 1
ATOM 790 N N . ALA A 1 104 ? -12.866 -0.318 23.658 1.00 61.25 104 ALA A N 1
ATOM 791 C CA . ALA A 1 104 ? -13.875 -0.952 22.818 1.00 61.25 104 ALA A CA 1
ATOM 792 C C . ALA A 1 104 ? -14.910 -1.656 23.713 1.00 61.25 104 ALA A C 1
ATOM 794 O O . ALA A 1 104 ? -14.568 -2.163 24.785 1.00 61.25 104 ALA A O 1
ATOM 795 N N . ASN A 1 105 ? -16.174 -1.697 23.288 1.00 61.62 105 ASN A N 1
ATOM 796 C CA . ASN A 1 105 ? -17.235 -2.303 24.106 1.00 61.62 105 ASN A CA 1
ATOM 797 C C . ASN A 1 105 ? -17.043 -3.821 24.297 1.00 61.62 105 ASN A C 1
ATOM 799 O O . ASN A 1 105 ? -17.554 -4.393 25.257 1.00 61.62 105 ASN A O 1
ATOM 803 N N . ASN A 1 106 ? -16.275 -4.458 23.408 1.00 68.75 106 ASN A N 1
ATOM 804 C CA . ASN A 1 106 ? -15.941 -5.878 23.463 1.00 68.75 106 ASN A CA 1
ATOM 805 C C . ASN A 1 106 ? -14.507 -6.067 23.999 1.00 68.75 106 ASN A C 1
ATOM 807 O O . ASN A 1 106 ? -13.627 -5.289 23.628 1.00 68.75 106 ASN A O 1
ATOM 811 N N . PRO A 1 107 ? -14.238 -7.078 24.848 1.00 69.06 107 PRO A N 1
ATOM 812 C CA . PRO A 1 107 ? -12.892 -7.336 25.355 1.00 69.06 107 PRO A CA 1
ATOM 813 C C . PRO A 1 107 ? -11.955 -7.839 24.245 1.00 69.06 107 PRO A C 1
ATOM 815 O O . PRO A 1 107 ? -12.341 -8.676 23.429 1.00 69.06 107 PRO A O 1
ATOM 818 N N . GLU A 1 108 ? -10.712 -7.349 24.245 1.00 73.50 108 GLU A N 1
ATOM 819 C CA . GLU A 1 108 ? -9.645 -7.826 23.357 1.00 73.50 108 GLU A CA 1
ATOM 820 C C . GLU A 1 108 ? -9.323 -9.303 23.678 1.00 73.50 108 GLU A C 1
ATOM 822 O O . GLU A 1 108 ? -9.066 -9.627 24.844 1.00 73.50 108 GLU A O 1
ATOM 827 N N . PRO A 1 109 ? -9.356 -10.214 22.689 1.00 78.69 109 PRO A N 1
ATOM 828 C CA . PRO A 1 109 ? -9.053 -11.623 22.913 1.00 78.69 109 PRO A CA 1
ATOM 829 C C . PRO A 1 109 ? -7.546 -11.872 23.079 1.00 78.69 109 PRO A C 1
ATOM 831 O O . PRO A 1 109 ? -6.712 -11.004 22.822 1.00 78.69 109 PRO A O 1
ATOM 834 N N . ALA A 1 110 ? -7.181 -13.098 23.469 1.00 71.56 110 ALA A N 1
ATOM 835 C CA . ALA A 1 110 ? -5.793 -13.553 23.376 1.00 71.56 110 ALA A CA 1
ATOM 836 C C . ALA A 1 110 ? -5.304 -13.479 21.913 1.00 71.56 110 ALA A C 1
ATOM 838 O O . ALA A 1 110 ? -6.120 -13.464 20.995 1.00 71.56 110 ALA A O 1
ATOM 839 N N . GLN A 1 111 ? -3.982 -13.463 21.685 1.00 73.25 111 GLN A N 1
ATOM 840 C CA . GLN A 1 111 ? -3.342 -13.244 20.369 1.00 73.25 111 GLN A CA 1
ATOM 841 C C . GLN A 1 111 ? -3.624 -14.313 19.283 1.00 73.25 111 GLN A C 1
ATOM 843 O O . GLN A 1 111 ? -2.888 -14.422 18.300 1.00 73.25 111 GLN A O 1
ATOM 848 N N . ASP A 1 112 ? -4.676 -15.111 19.433 1.00 83.50 112 ASP A N 1
ATOM 849 C CA . ASP A 1 112 ? -5.180 -15.984 18.390 1.00 83.50 112 ASP A CA 1
ATOM 850 C C . ASP A 1 112 ? -5.686 -15.166 17.187 1.00 83.50 112 ASP A C 1
ATOM 852 O O . ASP A 1 112 ? -6.446 -14.203 17.316 1.00 83.50 112 ASP A O 1
ATOM 856 N N . THR A 1 113 ? -5.241 -15.546 15.988 1.00 78.12 113 THR A N 1
ATOM 857 C CA . THR A 1 113 ? -5.496 -14.771 14.764 1.00 78.12 113 THR A CA 1
ATOM 858 C C . THR A 1 113 ? -6.975 -14.773 14.376 1.00 78.12 113 THR A C 1
ATOM 860 O O . THR A 1 113 ? -7.477 -13.763 13.874 1.00 78.12 113 THR A O 1
ATOM 863 N N . GLU A 1 114 ? -7.693 -15.873 14.609 1.00 86.94 114 GLU A N 1
ATOM 864 C CA . GLU A 1 114 ? -9.116 -15.975 14.282 1.00 86.94 114 GLU A CA 1
ATOM 865 C C . GLU A 1 114 ? -9.952 -15.143 15.257 1.00 86.94 114 GLU A C 1
ATOM 867 O O . GLU A 1 114 ? -10.796 -14.350 14.828 1.00 86.94 114 GLU A O 1
ATOM 872 N N . GLN A 1 115 ? -9.657 -15.235 16.555 1.00 90.19 115 GLN A N 1
ATOM 873 C CA . GLN A 1 115 ? -10.313 -14.421 17.577 1.00 90.19 115 GLN A CA 1
ATOM 874 C C . GLN A 1 115 ? -10.073 -12.925 17.356 1.00 90.19 115 GLN A C 1
ATOM 876 O O . GLN A 1 115 ? -11.031 -12.154 17.384 1.00 90.19 115 GLN A O 1
ATOM 881 N N . LEU A 1 116 ? -8.836 -12.507 17.061 1.00 92.94 116 LEU A N 1
ATOM 882 C CA . LEU A 1 116 ? -8.529 -11.111 16.733 1.00 92.94 116 LEU A CA 1
ATOM 883 C C . LEU A 1 116 ? -9.255 -10.644 15.467 1.00 92.94 116 LEU A C 1
ATOM 885 O O . LEU A 1 116 ? -9.762 -9.525 15.415 1.00 92.94 116 LEU A O 1
ATOM 889 N N . THR A 1 117 ? -9.345 -11.492 14.442 1.00 93.19 117 THR A N 1
ATOM 890 C CA . THR A 1 117 ? -10.079 -11.151 13.214 1.00 93.19 117 THR A CA 1
ATOM 891 C C . THR A 1 117 ? -11.5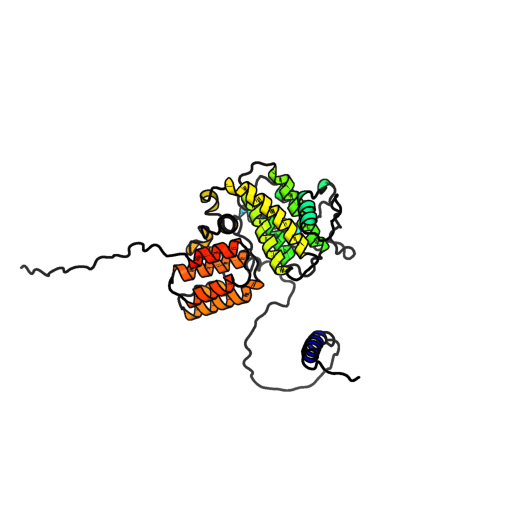71 -10.973 13.499 1.00 93.19 117 THR A C 1
ATOM 893 O O . THR A 1 117 ? -12.190 -10.042 12.985 1.00 93.19 117 THR A O 1
ATOM 896 N N . ASN A 1 118 ? -12.153 -11.832 14.340 1.00 91.31 118 ASN A N 1
ATOM 897 C CA . ASN A 1 118 ? -13.542 -11.708 14.776 1.00 91.31 118 ASN A CA 1
ATOM 898 C C . ASN A 1 118 ? -13.757 -10.444 15.616 1.00 91.31 118 ASN A C 1
ATOM 900 O O . ASN A 1 118 ? -14.711 -9.721 15.351 1.00 91.31 118 ASN A O 1
ATOM 904 N N . TYR A 1 119 ? -12.836 -10.131 16.534 1.00 92.88 119 TYR A N 1
ATOM 905 C CA . TYR A 1 119 ? -12.840 -8.891 17.310 1.00 92.88 119 TYR A CA 1
ATOM 906 C C . TYR A 1 119 ? -12.931 -7.666 16.398 1.00 92.88 119 TYR A C 1
ATOM 908 O O . TYR A 1 119 ? -13.897 -6.913 16.495 1.00 92.88 119 TYR A O 1
ATOM 916 N N . TYR A 1 120 ? -11.998 -7.515 15.450 1.00 93.75 120 TYR A N 1
ATOM 917 C CA . TYR A 1 120 ? -11.992 -6.384 14.517 1.00 93.75 120 TYR A CA 1
ATOM 918 C C . TYR A 1 120 ? -13.212 -6.354 13.589 1.00 93.75 120 TYR A C 1
ATOM 920 O O . TYR A 1 120 ? -13.612 -5.281 13.151 1.00 93.75 120 TYR A O 1
ATOM 928 N N . ARG A 1 121 ? -13.842 -7.498 13.299 1.00 90.56 121 ARG A N 1
ATOM 929 C CA . ARG A 1 121 ? -15.079 -7.540 12.504 1.00 90.56 121 ARG A CA 1
ATOM 930 C C . ARG A 1 121 ? -16.291 -6.984 13.258 1.00 90.56 121 ARG A C 1
ATOM 932 O O . ARG A 1 121 ? -17.234 -6.553 12.610 1.00 90.56 121 ARG A O 1
ATOM 939 N N . SER A 1 122 ? -16.270 -7.019 14.588 1.00 89.31 122 SER A N 1
ATOM 940 C CA . SER A 1 122 ? -17.381 -6.611 15.454 1.00 89.31 122 SER A CA 1
ATOM 941 C C . SER A 1 122 ? -16.983 -5.515 16.446 1.00 89.31 122 SER A C 1
ATOM 943 O O . SER A 1 122 ? -17.526 -5.454 17.552 1.00 89.31 122 SER A O 1
ATOM 945 N N . VAL A 1 123 ? -15.977 -4.699 16.122 1.00 89.31 123 VAL A N 1
ATOM 946 C CA . VAL A 1 123 ? -15.592 -3.573 16.979 1.00 89.31 123 VAL A CA 1
ATOM 947 C C . VAL A 1 123 ? -16.769 -2.604 17.058 1.00 89.31 123 VAL A C 1
ATOM 949 O O . VAL A 1 123 ? -17.189 -2.032 16.059 1.00 89.31 123 VAL A O 1
ATOM 952 N N . SER A 1 124 ? -17.253 -2.370 18.276 1.00 87.06 124 SER A N 1
ATOM 953 C CA . SER A 1 124 ? -18.279 -1.370 18.559 1.00 87.06 124 SER A CA 1
ATOM 954 C C . SER A 1 124 ? -17.658 -0.198 19.304 1.00 87.06 124 SER A C 1
ATOM 956 O O . SER A 1 124 ? -17.042 -0.379 20.358 1.00 87.06 124 SER A O 1
ATOM 958 N N . LEU A 1 125 ? -17.865 1.002 18.764 1.00 88.31 125 LEU A N 1
ATOM 959 C CA . LEU A 1 125 ? -17.403 2.276 19.310 1.00 88.31 125 LEU A CA 1
ATOM 960 C C . LEU A 1 125 ? -18.590 3.233 19.479 1.00 88.31 125 LEU A C 1
ATOM 962 O O . LEU A 1 125 ? -19.544 3.170 18.705 1.00 88.31 125 LEU A O 1
ATOM 966 N N . GLU A 1 126 ? -18.482 4.168 20.428 1.00 86.94 126 GLU A N 1
ATOM 967 C CA . GLU A 1 126 ? -19.473 5.229 20.686 1.00 86.94 126 GLU A CA 1
ATOM 968 C C . GLU A 1 126 ? -18.877 6.636 20.453 1.00 86.94 126 GLU A C 1
ATOM 970 O O . GLU A 1 126 ? -18.610 7.362 21.418 1.00 86.94 126 GLU A O 1
ATOM 975 N N . PRO A 1 127 ? -18.646 7.064 19.190 1.00 86.50 127 PRO A N 1
ATOM 976 C CA . PRO A 1 127 ? -17.968 8.332 18.884 1.00 86.50 127 PRO A CA 1
ATOM 977 C C . PRO A 1 127 ? -18.694 9.586 19.383 1.00 86.50 127 PRO A C 1
ATOM 979 O O . PRO A 1 127 ? -18.079 10.639 19.554 1.00 86.50 127 PRO A O 1
ATOM 982 N N . SER A 1 128 ? -20.006 9.492 19.618 1.00 85.38 128 SER A N 1
ATOM 983 C CA . SER A 1 128 ? -20.826 10.572 20.179 1.00 85.38 128 SER A CA 1
ATOM 984 C C . SER A 1 128 ? -20.318 11.019 21.554 1.00 85.38 128 SER A C 1
ATOM 986 O O . SER A 1 128 ? -20.313 12.217 21.833 1.00 85.38 128 SER A O 1
ATOM 988 N N . SER A 1 129 ? -19.825 10.072 22.358 1.00 85.44 129 SER A N 1
ATOM 989 C CA . SER A 1 129 ? -19.310 10.289 23.715 1.00 85.44 129 SER A CA 1
ATOM 990 C C . SER A 1 129 ? -17.889 10.858 23.771 1.00 85.44 129 SER A C 1
ATOM 992 O O . SER A 1 129 ? -17.429 11.247 24.841 1.00 85.44 129 SER A O 1
ATOM 994 N N . TRP A 1 130 ? -17.171 10.899 22.645 1.00 85.88 130 TRP A N 1
ATOM 995 C CA . TRP A 1 130 ? -15.777 11.341 22.624 1.00 85.88 130 TRP A CA 1
ATOM 996 C C . TRP A 1 130 ? -15.672 12.865 22.660 1.00 85.88 130 TRP A C 1
ATOM 998 O O . TRP A 1 130 ? -16.518 13.581 22.111 1.00 85.88 130 TRP A O 1
ATOM 1008 N N . GLU A 1 131 ? -14.585 13.359 23.246 1.00 83.69 131 GLU A N 1
ATOM 1009 C CA . GLU A 1 131 ? -14.244 14.780 23.243 1.00 83.69 131 GLU A CA 1
ATOM 1010 C C . GLU A 1 131 ? -14.165 15.328 21.812 1.00 83.69 131 GLU A C 1
ATOM 1012 O O . GLU A 1 131 ? -13.679 14.663 20.895 1.00 83.69 131 GLU A O 1
ATOM 1017 N N . SER A 1 132 ? -14.601 16.573 21.608 1.00 80.00 132 SER A N 1
ATOM 1018 C CA . SER A 1 132 ? -14.542 17.236 20.291 1.00 80.00 132 SER A CA 1
ATOM 1019 C C . SER A 1 132 ? -13.111 17.419 19.771 1.00 80.00 132 SER A C 1
ATOM 1021 O O . SER A 1 132 ? -12.895 17.574 18.573 1.00 80.00 132 SER A O 1
ATOM 1023 N N . THR A 1 133 ? -12.129 17.380 20.673 1.00 79.56 133 THR A N 1
ATOM 1024 C CA . THR A 1 133 ? -10.699 17.476 20.359 1.00 79.56 133 THR A CA 1
ATOM 1025 C C . THR A 1 133 ? -10.052 16.122 20.057 1.00 79.56 133 THR A C 1
ATOM 1027 O O . THR A 1 133 ? -8.870 16.083 19.710 1.00 79.56 133 THR A O 1
ATOM 1030 N N . ASP A 1 134 ? -10.790 15.009 20.167 1.00 81.06 134 ASP A N 1
ATOM 1031 C CA . ASP A 1 134 ? -10.252 13.684 19.877 1.00 81.06 134 ASP A CA 1
ATOM 1032 C C . ASP A 1 134 ? -9.988 13.528 18.364 1.00 81.06 134 ASP A C 1
ATOM 1034 O O . ASP A 1 134 ? -10.920 13.614 17.553 1.00 81.06 134 ASP A O 1
ATOM 1038 N N . PRO A 1 135 ? -8.739 13.252 17.943 1.00 82.69 135 PRO A N 1
ATOM 1039 C CA . PRO A 1 135 ? -8.404 13.121 16.527 1.00 82.69 135 PRO A CA 1
ATOM 1040 C C . PRO A 1 135 ? -9.157 11.976 15.830 1.00 82.69 135 PRO A C 1
ATOM 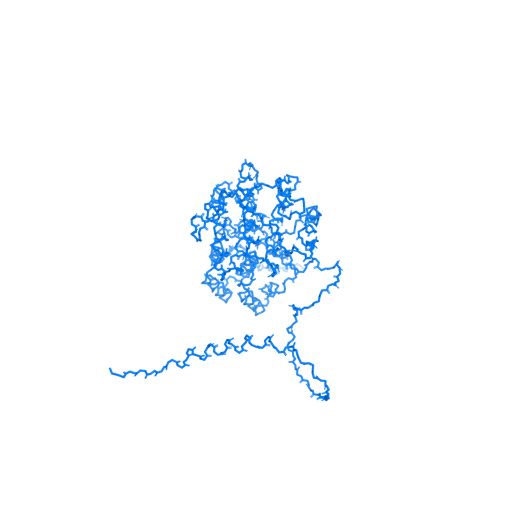1042 O O . PRO A 1 135 ? -9.381 12.036 14.621 1.00 82.69 135 PRO A O 1
ATOM 1045 N N . ARG A 1 136 ? -9.571 10.939 16.567 1.00 87.88 136 ARG A N 1
ATOM 1046 C CA . ARG A 1 136 ? -10.349 9.812 16.033 1.00 87.88 136 ARG A CA 1
ATOM 1047 C C . ARG A 1 136 ? -11.798 10.214 15.777 1.00 87.88 136 ARG A C 1
ATOM 1049 O O . ARG A 1 136 ? -12.372 9.779 14.782 1.00 87.88 136 ARG A O 1
ATOM 1056 N N . LYS A 1 137 ? -12.367 11.092 16.614 1.00 87.75 137 LYS A N 1
ATOM 1057 C CA . LYS A 1 137 ? -13.697 11.678 16.381 1.00 87.75 137 LYS A CA 1
ATOM 1058 C C . LYS A 1 137 ? -13.684 12.531 15.117 1.00 87.75 137 LYS A C 1
ATOM 1060 O O . LYS A 1 137 ? -14.482 12.298 14.215 1.00 87.75 137 LYS A O 1
ATOM 1065 N N . ALA A 1 138 ? -12.702 13.426 15.008 1.00 84.56 138 ALA A N 1
ATOM 1066 C CA . ALA A 1 138 ? -12.522 14.273 13.831 1.00 84.56 138 ALA A CA 1
ATOM 1067 C C . ALA A 1 138 ? -12.307 13.456 12.542 1.00 84.56 138 ALA A C 1
ATOM 1069 O O . ALA A 1 138 ? -12.794 13.840 11.479 1.00 84.56 138 ALA A O 1
ATOM 1070 N N . PHE A 1 139 ? -11.597 12.319 12.617 1.00 87.19 139 PHE A N 1
ATOM 1071 C CA . PHE A 1 139 ? -11.486 11.375 11.500 1.00 87.19 139 PHE A CA 1
ATOM 1072 C C . PHE A 1 139 ? -12.857 10.837 11.079 1.00 87.19 139 PHE A C 1
ATOM 1074 O O . PHE A 1 139 ? -13.216 10.977 9.914 1.00 87.19 139 PHE A O 1
ATOM 1081 N N . LEU A 1 140 ? -13.635 10.272 12.007 1.00 87.62 140 LEU A N 1
ATOM 1082 C CA . LEU A 1 140 ? -14.946 9.688 11.699 1.00 87.62 140 LEU A CA 1
ATOM 1083 C C . LEU A 1 140 ? -15.938 10.729 11.156 1.00 87.62 140 LEU A C 1
ATOM 1085 O O . LEU A 1 140 ? -16.640 10.457 10.185 1.00 87.62 140 LEU A O 1
ATOM 1089 N N . GLU A 1 141 ? -15.951 11.937 11.720 1.00 84.75 141 GLU A N 1
ATOM 1090 C CA . GLU A 1 141 ? -16.751 13.058 11.207 1.00 84.75 141 GLU A CA 1
ATOM 1091 C C . GLU A 1 141 ? -16.309 13.484 9.800 1.00 84.75 141 GLU A C 1
ATOM 1093 O O . GLU A 1 141 ? -17.145 13.797 8.955 1.00 84.75 141 GLU A O 1
ATOM 1098 N N . GLY A 1 142 ? -14.999 13.482 9.528 1.00 81.62 142 GLY A N 1
ATOM 1099 C CA . GLY A 1 142 ? -14.446 13.736 8.198 1.00 81.62 142 GLY A CA 1
ATOM 1100 C C . GLY A 1 142 ? -14.870 12.678 7.182 1.00 81.62 142 GLY A C 1
ATOM 1101 O O . GLY A 1 142 ? -15.320 13.026 6.091 1.00 81.62 142 GLY A O 1
ATOM 1102 N N . MET A 1 143 ? -14.793 11.400 7.554 1.00 83.00 143 MET A N 1
ATOM 1103 C CA . MET A 1 143 ? -15.221 10.288 6.703 1.00 83.00 143 MET A CA 1
ATOM 1104 C C . MET A 1 143 ? -16.727 10.332 6.392 1.00 83.00 143 MET A C 1
ATOM 1106 O O . MET A 1 143 ? -17.128 9.969 5.295 1.00 83.00 143 MET A O 1
ATOM 1110 N N . GLY A 1 144 ? -17.558 10.873 7.292 1.00 77.88 144 GLY A N 1
ATOM 1111 C CA . GLY A 1 144 ? -18.997 11.063 7.061 1.00 77.88 144 GLY A CA 1
ATOM 1112 C C . GLY A 1 144 ? -19.378 12.185 6.079 1.00 77.88 144 GLY A C 1
ATOM 1113 O O . GLY A 1 144 ? -20.562 12.370 5.793 1.00 77.88 144 GLY A O 1
ATOM 1114 N N . LYS A 1 145 ? -18.421 12.969 5.558 1.00 74.25 145 LYS A N 1
ATOM 1115 C CA . LYS A 1 145 ? -18.709 14.076 4.628 1.00 74.25 145 LYS A CA 1
ATOM 1116 C C . LYS A 1 145 ? -18.883 13.560 3.197 1.00 74.25 145 LYS A C 1
ATOM 1118 O O . LYS A 1 145 ? -17.907 13.248 2.525 1.00 74.25 145 LYS A O 1
ATOM 1123 N N . ILE A 1 146 ? -20.130 13.556 2.721 1.00 60.47 146 ILE A N 1
ATOM 1124 C CA . ILE A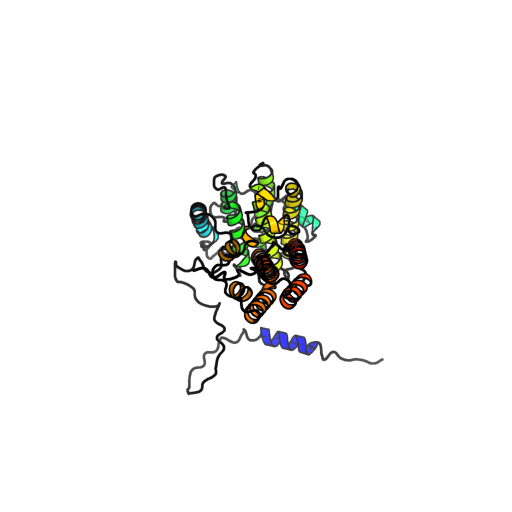 1 146 ? -20.544 13.071 1.386 1.00 60.47 146 ILE A CA 1
ATOM 1125 C C . ILE A 1 146 ? -20.075 14.001 0.241 1.00 60.47 146 ILE A C 1
ATOM 1127 O O . ILE A 1 146 ? -19.948 13.581 -0.904 1.00 60.47 146 ILE A O 1
ATOM 1131 N N . ALA A 1 147 ? -19.794 15.274 0.531 1.00 54.94 147 ALA A N 1
ATOM 1132 C CA . ALA A 1 147 ? -19.633 16.318 -0.487 1.00 54.94 147 ALA A CA 1
ATOM 1133 C C . ALA A 1 147 ? -18.265 16.371 -1.209 1.00 54.94 147 ALA A C 1
ATOM 1135 O O . ALA A 1 147 ? -18.065 17.272 -2.019 1.00 54.94 147 ALA A O 1
ATOM 1136 N N . ILE A 1 148 ? -17.312 15.471 -0.928 1.00 57.69 148 ILE A N 1
ATOM 1137 C CA . ILE A 1 148 ? -15.940 15.562 -1.466 1.00 57.69 148 ILE A CA 1
ATOM 1138 C C . ILE A 1 148 ? -15.565 14.244 -2.163 1.00 57.69 148 ILE A C 1
ATOM 1140 O O . ILE A 1 148 ? -15.049 13.327 -1.532 1.00 57.69 148 ILE A O 1
ATOM 1144 N N . GLN A 1 149 ? -15.878 14.134 -3.460 1.00 55.12 149 GLN A N 1
ATOM 1145 C CA . GLN A 1 149 ? -16.018 12.837 -4.142 1.00 55.12 149 GLN A CA 1
ATOM 1146 C C . GLN A 1 149 ? -14.748 12.198 -4.722 1.00 55.12 149 GLN A C 1
ATOM 1148 O O . GLN A 1 149 ? -14.765 10.990 -4.938 1.00 55.12 149 GLN A O 1
ATOM 1153 N N . ASP A 1 150 ? -13.642 12.910 -4.940 1.00 56.62 150 ASP A N 1
ATOM 1154 C CA . ASP A 1 150 ? -12.620 12.311 -5.815 1.00 56.62 150 ASP A CA 1
ATOM 1155 C C . ASP A 1 150 ? -11.528 11.518 -5.088 1.00 56.62 150 ASP A C 1
ATOM 1157 O O . ASP A 1 150 ? -11.204 10.412 -5.517 1.00 56.62 150 ASP A O 1
ATOM 1161 N N . GLN A 1 151 ? -10.947 12.033 -3.996 1.00 70.69 151 GLN A N 1
ATOM 1162 C CA . GLN A 1 151 ? -9.826 11.377 -3.279 1.00 70.69 151 GLN A CA 1
ATOM 1163 C C . GLN A 1 151 ? -9.725 11.773 -1.795 1.00 70.69 151 GLN A C 1
ATOM 1165 O O . GLN A 1 151 ? -8.712 11.526 -1.126 1.00 70.69 151 GLN A O 1
ATOM 1170 N N . TYR A 1 152 ? -10.748 12.442 -1.261 1.00 75.75 152 TYR A N 1
ATOM 1171 C CA . TYR A 1 152 ? -10.695 13.019 0.079 1.00 75.75 152 TYR A CA 1
ATOM 1172 C C . TYR A 1 152 ? -10.617 11.945 1.161 1.00 75.75 152 TYR A C 1
ATOM 1174 O O . TYR A 1 152 ? -9.691 11.958 1.971 1.00 75.75 152 TYR A O 1
ATOM 1182 N N . HIS A 1 153 ? -11.521 10.964 1.127 1.00 80.06 153 HIS A N 1
ATOM 1183 C CA . HIS A 1 153 ? -11.547 9.869 2.101 1.00 80.06 153 HIS A CA 1
ATOM 1184 C C . HIS A 1 153 ? -10.282 9.018 2.045 1.00 80.06 153 HIS A C 1
ATOM 1186 O O . HIS A 1 153 ? -9.692 8.709 3.080 1.00 80.06 153 HIS A O 1
ATOM 1192 N N . THR A 1 154 ? -9.794 8.701 0.841 1.00 80.31 154 THR A N 1
ATOM 1193 C CA . THR A 1 154 ? -8.520 7.991 0.697 1.00 80.31 154 THR A CA 1
ATOM 1194 C C . THR A 1 154 ? -7.364 8.789 1.286 1.00 80.31 154 THR A C 1
ATOM 1196 O O . THR A 1 154 ? -6.514 8.204 1.951 1.00 80.31 154 THR A O 1
ATOM 1199 N N . SER A 1 155 ? -7.364 10.114 1.122 1.00 78.69 155 SER A N 1
ATOM 1200 C CA . SER A 1 155 ? -6.346 10.985 1.708 1.00 78.69 155 SER A CA 1
ATOM 1201 C C . SER A 1 155 ? -6.449 11.066 3.233 1.00 78.69 155 SER A C 1
ATOM 1203 O O . SER A 1 155 ? -5.428 11.019 3.911 1.00 78.69 155 SER A O 1
ATOM 1205 N N . LEU A 1 156 ? -7.653 11.123 3.808 1.00 81.31 156 LEU A N 1
ATOM 1206 C CA . LEU A 1 156 ? -7.825 11.072 5.265 1.00 81.31 156 LEU A CA 1
ATOM 1207 C C . LEU A 1 156 ? -7.229 9.788 5.853 1.00 81.31 156 LEU A C 1
ATOM 1209 O O . LEU A 1 156 ? -6.449 9.845 6.802 1.00 81.31 156 LEU A O 1
ATOM 1213 N N . ILE A 1 157 ? -7.536 8.642 5.243 1.00 87.00 157 ILE A N 1
ATOM 1214 C CA . ILE A 1 157 ? -6.995 7.337 5.642 1.00 87.00 157 ILE A CA 1
ATOM 1215 C C . ILE A 1 157 ? -5.464 7.343 5.577 1.00 87.00 157 ILE A C 1
ATOM 1217 O O . ILE A 1 157 ? -4.794 6.976 6.543 1.00 87.00 157 ILE A O 1
ATOM 1221 N N . GLN A 1 158 ? -4.890 7.791 4.459 1.00 83.31 158 GLN A N 1
ATOM 1222 C CA . GLN A 1 158 ? -3.437 7.800 4.296 1.00 83.31 158 GLN A CA 1
ATOM 1223 C C . GLN A 1 158 ? -2.738 8.780 5.243 1.00 83.31 158 GLN A C 1
ATOM 1225 O O . GLN A 1 158 ? -1.634 8.491 5.696 1.00 83.31 158 GLN A O 1
ATOM 1230 N N . LEU A 1 159 ? -3.373 9.893 5.625 1.00 81.69 159 LEU A N 1
ATOM 1231 C CA . LEU A 1 159 ? -2.837 10.787 6.657 1.00 81.69 159 LEU A CA 1
ATOM 1232 C C . LEU A 1 159 ? -2.742 10.096 8.023 1.00 81.69 159 LEU A C 1
ATOM 1234 O O . LEU A 1 159 ? -1.746 10.285 8.725 1.00 81.69 159 LEU A O 1
ATOM 1238 N N . VAL A 1 160 ? -3.728 9.269 8.388 1.00 86.50 160 VAL A N 1
ATOM 1239 C CA . VAL A 1 160 ? -3.681 8.464 9.620 1.00 86.50 160 VAL A CA 1
ATOM 1240 C C . VAL A 1 160 ? -2.508 7.485 9.572 1.00 86.50 160 VAL A C 1
ATOM 1242 O O . VAL A 1 160 ? -1.684 7.464 10.489 1.00 86.50 160 VAL A O 1
ATOM 1245 N N . PHE A 1 161 ? -2.372 6.718 8.487 1.00 89.44 161 PHE A N 1
ATOM 1246 C CA . PHE A 1 161 ? -1.273 5.759 8.349 1.00 89.44 161 PHE A CA 1
ATOM 1247 C C . PHE A 1 161 ? 0.097 6.426 8.307 1.00 89.44 161 PHE A C 1
ATOM 1249 O O . PHE A 1 161 ? 1.014 5.951 8.973 1.00 89.44 161 PHE A O 1
ATOM 1256 N N . LYS A 1 162 ? 0.226 7.552 7.603 1.00 83.12 162 LYS A N 1
ATOM 1257 C CA . LYS A 1 162 ? 1.449 8.356 7.580 1.00 83.12 162 LYS A CA 1
ATOM 1258 C C . LYS A 1 162 ? 1.817 8.841 8.981 1.00 83.12 162 LYS A C 1
ATOM 1260 O O . LYS A 1 162 ? 2.964 8.702 9.389 1.00 83.12 162 LYS A O 1
ATOM 1265 N N . ARG A 1 163 ? 0.849 9.329 9.766 1.00 82.25 163 ARG A N 1
ATOM 1266 C CA . ARG A 1 163 ? 1.088 9.730 11.161 1.00 82.25 163 ARG A CA 1
ATOM 1267 C C . ARG A 1 163 ? 1.606 8.563 11.997 1.00 82.25 163 ARG A C 1
ATOM 1269 O O . ARG A 1 163 ? 2.581 8.731 12.720 1.00 82.25 163 ARG A O 1
ATOM 1276 N N . ILE A 1 164 ? 0.978 7.389 11.902 1.00 86.50 164 ILE A N 1
ATOM 1277 C CA . ILE A 1 164 ? 1.444 6.184 12.608 1.00 86.50 164 ILE A CA 1
ATOM 1278 C C . ILE A 1 164 ? 2.848 5.792 12.129 1.00 86.50 164 ILE A C 1
ATOM 1280 O O . ILE A 1 164 ? 3.687 5.384 12.929 1.00 86.50 164 ILE A O 1
ATOM 1284 N N . TRP A 1 165 ? 3.123 5.925 10.833 1.00 84.00 165 TRP A N 1
ATOM 1285 C CA . TRP A 1 165 ? 4.402 5.591 10.217 1.00 84.00 165 TRP A CA 1
ATOM 1286 C C . TRP A 1 165 ? 5.543 6.504 10.667 1.00 84.00 165 TRP A C 1
ATOM 1288 O O . TRP A 1 165 ? 6.610 6.010 11.025 1.00 84.00 165 TRP A O 1
ATOM 1298 N N . GLU A 1 166 ? 5.321 7.812 10.690 1.00 80.06 166 GLU A N 1
ATOM 1299 C CA . GLU A 1 166 ? 6.364 8.813 10.928 1.00 80.06 166 GLU A CA 1
ATOM 1300 C C . GLU A 1 166 ? 6.544 9.159 12.406 1.00 80.06 166 GLU A C 1
ATOM 1302 O O . GLU A 1 166 ? 7.631 9.574 12.797 1.00 80.06 166 GLU A O 1
ATOM 1307 N N . LYS A 1 167 ? 5.515 8.974 13.244 1.00 80.81 167 LYS A N 1
ATOM 1308 C CA . LYS A 1 167 ? 5.587 9.296 14.673 1.00 80.81 167 LYS A CA 1
ATOM 1309 C C . LYS A 1 167 ? 6.411 8.228 15.425 1.00 80.81 167 LYS A C 1
ATOM 1311 O O . LYS A 1 167 ? 5.972 7.074 15.496 1.00 80.81 167 LYS A O 1
ATOM 1316 N N . PRO A 1 168 ? 7.589 8.568 15.987 1.00 65.94 168 PRO A N 1
ATOM 1317 C CA . PRO A 1 168 ? 8.454 7.600 16.667 1.00 65.94 168 PRO A CA 1
ATOM 1318 C C . PRO A 1 168 ? 7.944 7.209 18.063 1.00 65.94 168 PRO A C 1
ATOM 1320 O O . PRO A 1 168 ? 8.286 6.141 18.556 1.00 65.94 168 PRO A O 1
ATOM 1323 N N . ASP A 1 169 ? 7.119 8.051 18.687 1.00 73.81 169 ASP A N 1
ATOM 1324 C CA . ASP A 1 169 ? 6.586 7.911 20.047 1.00 73.81 169 ASP A CA 1
ATOM 1325 C C . ASP A 1 169 ? 5.145 7.367 20.094 1.00 73.81 169 ASP A C 1
ATOM 1327 O O . ASP A 1 169 ? 4.505 7.412 21.140 1.00 73.81 169 ASP A O 1
ATOM 1331 N N . MET A 1 170 ? 4.612 6.853 18.978 1.00 82.62 170 MET A N 1
ATOM 1332 C CA . MET A 1 170 ? 3.288 6.221 18.971 1.00 82.62 170 MET A CA 1
ATOM 1333 C C . MET A 1 170 ? 3.324 4.910 19.768 1.00 82.62 170 MET A C 1
ATOM 1335 O O . MET A 1 170 ? 4.053 3.980 19.416 1.00 82.62 170 MET A O 1
ATOM 1339 N N . THR A 1 171 ? 2.521 4.828 20.824 1.00 86.81 171 THR A N 1
ATOM 1340 C CA . THR A 1 171 ? 2.421 3.634 21.670 1.00 86.81 171 THR A CA 1
ATOM 1341 C C . THR A 1 171 ? 1.634 2.518 20.984 1.00 86.81 171 THR A C 1
ATOM 1343 O O . THR A 1 171 ? 0.812 2.759 20.099 1.00 86.81 171 THR A O 1
ATOM 1346 N N . GLU A 1 172 ? 1.838 1.273 21.422 1.00 87.50 172 GLU A N 1
ATOM 1347 C CA . GLU A 1 172 ? 1.096 0.125 20.883 1.00 87.50 172 GLU A CA 1
ATOM 1348 C C . GLU A 1 172 ? -0.420 0.275 21.074 1.00 87.50 172 GLU A C 1
ATOM 1350 O O . GLU A 1 172 ? -1.190 0.002 20.154 1.00 87.50 172 GLU A O 1
ATOM 1355 N N . GLY A 1 173 ? -0.852 0.778 22.235 1.00 88.75 173 GLY A N 1
ATOM 1356 C CA . GLY A 1 173 ? -2.265 1.037 22.519 1.00 88.75 173 GLY A CA 1
ATOM 1357 C C . GLY A 1 173 ? -2.883 2.069 21.573 1.00 88.75 173 GLY A C 1
ATOM 1358 O O . GLY A 1 173 ? -3.989 1.860 21.079 1.00 88.75 173 GLY A O 1
ATOM 1359 N N . GLU A 1 174 ? -2.158 3.143 21.248 1.00 88.94 174 GLU A N 1
ATOM 1360 C CA . GLU A 1 174 ? -2.627 4.140 20.278 1.00 88.94 174 GLU A CA 1
ATOM 1361 C C . GLU A 1 174 ? -2.778 3.543 18.874 1.00 88.94 174 GLU A C 1
ATOM 1363 O O . GLU A 1 174 ? -3.752 3.839 18.180 1.00 88.94 174 GLU A O 1
ATOM 1368 N N . VAL A 1 175 ? -1.844 2.683 18.450 1.00 91.88 175 VAL A N 1
ATOM 1369 C CA . VAL A 1 175 ? -1.948 1.987 17.158 1.00 91.88 175 VAL A CA 1
ATOM 1370 C C . VAL A 1 175 ? -3.166 1.064 17.148 1.00 91.88 175 VAL A C 1
ATOM 1372 O O . VAL A 1 175 ? -3.954 1.135 16.207 1.00 91.88 175 VAL A O 1
ATOM 1375 N N . LYS A 1 176 ? -3.371 0.251 18.196 1.00 92.88 176 LYS A N 1
ATOM 1376 C CA . LYS A 1 176 ? -4.541 -0.638 18.313 1.00 92.88 176 LYS A CA 1
ATOM 1377 C C . LYS A 1 176 ? -5.862 0.132 18.233 1.00 92.88 176 LYS A C 1
ATOM 1379 O O . LYS A 1 176 ? -6.742 -0.271 17.480 1.00 92.88 176 LYS A O 1
ATOM 1384 N N . GLN A 1 177 ? -5.961 1.281 18.899 1.00 91.25 177 GLN A N 1
ATOM 1385 C CA . GLN A 1 177 ? -7.148 2.140 18.839 1.00 91.25 177 GLN A CA 1
ATOM 1386 C C . GLN A 1 177 ? -7.406 2.700 17.437 1.00 91.25 177 GLN A C 1
ATOM 1388 O O . GLN A 1 177 ? -8.552 2.788 17.007 1.00 91.25 177 GLN A O 1
ATOM 1393 N N . TRP A 1 178 ? -6.364 3.063 16.684 1.00 93.44 178 TRP A N 1
ATOM 1394 C CA . TRP A 1 178 ? -6.545 3.452 15.282 1.00 93.44 178 TRP A CA 1
ATOM 1395 C C . TRP A 1 178 ? -7.010 2.283 14.408 1.00 93.44 178 TRP A C 1
ATOM 1397 O O . TRP A 1 178 ? -7.853 2.488 13.536 1.00 93.44 178 TRP A O 1
ATOM 1407 N N . LEU A 1 179 ? -6.514 1.065 14.652 1.00 95.06 179 LEU A N 1
ATOM 1408 C CA . LEU A 1 179 ? -7.002 -0.135 13.964 1.00 95.06 179 LEU A CA 1
ATOM 1409 C C . LEU A 1 179 ? -8.489 -0.385 14.264 1.00 95.06 179 LEU A C 1
ATOM 1411 O O . LEU A 1 179 ? -9.251 -0.673 13.345 1.00 95.06 179 LEU A O 1
ATOM 1415 N N . GLU A 1 180 ? -8.919 -0.204 15.515 1.00 93.38 180 GLU A N 1
ATOM 1416 C CA . GLU A 1 180 ? -10.327 -0.302 15.924 1.00 93.38 180 GLU A CA 1
ATOM 1417 C C . GLU A 1 180 ? -11.199 0.744 15.225 1.00 93.38 180 GLU A C 1
ATOM 1419 O O . GLU A 1 180 ? -12.236 0.401 14.664 1.00 93.38 180 GLU A O 1
ATOM 1424 N N . VAL A 1 181 ? -10.765 2.008 15.192 1.00 92.44 181 VAL A N 1
ATOM 1425 C CA . VAL A 1 181 ? -11.482 3.104 14.512 1.00 92.44 181 VAL A CA 1
ATOM 1426 C C . VAL A 1 181 ? -11.656 2.822 13.019 1.00 92.44 181 VAL A C 1
ATOM 1428 O O . VAL A 1 181 ? -12.738 3.039 12.473 1.00 92.44 181 VAL A O 1
ATOM 1431 N N . LEU A 1 182 ? -10.611 2.321 12.354 1.00 92.38 182 LEU A N 1
ATOM 1432 C CA . LEU A 1 182 ? -10.664 1.956 10.936 1.00 92.38 182 LEU A CA 1
ATOM 1433 C C . LEU A 1 182 ? -11.598 0.764 10.687 1.00 92.38 182 LEU A C 1
ATOM 1435 O O . LEU A 1 182 ? -12.361 0.781 9.722 1.00 92.38 182 LEU A O 1
ATOM 1439 N N . ALA A 1 183 ? -11.555 -0.251 11.552 1.00 91.19 183 ALA A N 1
ATOM 1440 C CA . ALA A 1 183 ? -12.409 -1.429 11.444 1.00 91.19 183 ALA A CA 1
ATOM 1441 C C . ALA A 1 183 ? -13.893 -1.093 11.680 1.00 91.19 183 ALA A C 1
ATOM 1443 O O . ALA A 1 183 ? -14.743 -1.483 10.881 1.00 91.19 183 ALA A O 1
ATOM 1444 N N . TYR A 1 184 ? -14.181 -0.285 12.704 1.00 89.88 184 TYR A N 1
ATOM 1445 C CA . TYR A 1 184 ? -15.507 0.267 12.988 1.00 89.88 184 TYR A CA 1
ATOM 1446 C C . TYR A 1 184 ? -16.069 1.067 11.809 1.00 89.88 184 TYR A C 1
ATOM 1448 O O . TYR A 1 184 ? -17.229 0.904 11.433 1.00 89.88 184 TYR A O 1
ATOM 1456 N N . TYR A 1 185 ? -15.250 1.937 11.204 1.00 87.62 185 TYR A N 1
ATOM 1457 C CA . TYR A 1 185 ? -15.690 2.719 10.052 1.00 87.62 185 TYR A CA 1
ATOM 1458 C C . TYR A 1 185 ? -16.066 1.813 8.874 1.00 87.62 185 TYR A C 1
ATOM 1460 O O . TYR A 1 185 ? -17.144 1.971 8.306 1.00 87.62 185 TYR A O 1
ATOM 1468 N N . LEU A 1 186 ? -15.214 0.832 8.552 1.00 84.12 186 LEU A N 1
ATOM 1469 C CA . LEU A 1 186 ? -15.483 -0.125 7.480 1.00 84.12 186 LEU A CA 1
ATOM 1470 C C . LEU A 1 186 ? -16.782 -0.898 7.702 1.00 84.12 186 LEU A C 1
ATOM 1472 O O . LEU A 1 186 ? -17.542 -1.064 6.758 1.00 84.12 186 LEU A O 1
ATOM 1476 N N . GLU A 1 187 ? -17.060 -1.353 8.923 1.00 82.00 187 GLU A N 1
ATOM 1477 C CA . GLU A 1 187 ? -18.311 -2.055 9.226 1.00 82.00 187 GLU A CA 1
ATOM 1478 C C . GLU A 1 187 ? -19.550 -1.190 8.920 1.00 82.00 187 GLU A C 1
ATOM 1480 O O . GLU A 1 187 ? -20.497 -1.664 8.289 1.00 82.00 187 GLU A O 1
ATOM 1485 N N . LYS A 1 188 ? -19.535 0.092 9.316 1.00 76.88 188 LYS A N 1
ATOM 1486 C CA . LYS A 1 188 ? -20.682 0.999 9.139 1.00 76.88 188 LYS A CA 1
ATOM 1487 C C . LYS A 1 188 ? -20.883 1.465 7.696 1.00 76.88 188 LYS A C 1
ATOM 1489 O O . LYS A 1 188 ? -22.020 1.500 7.219 1.00 76.88 188 LYS A O 1
ATOM 1494 N N . ASP A 1 189 ? -19.800 1.810 7.005 1.00 68.81 189 ASP A N 1
ATOM 1495 C CA . ASP A 1 189 ? -19.820 2.422 5.668 1.00 68.81 189 ASP A CA 1
ATOM 1496 C C . ASP A 1 189 ? -20.403 1.485 4.591 1.00 68.81 189 ASP A C 1
ATOM 1498 O O . ASP A 1 189 ? -21.127 1.913 3.691 1.00 68.81 189 ASP A O 1
ATOM 1502 N N . ILE A 1 190 ? -20.196 0.173 4.750 1.00 53.44 190 ILE A N 1
ATOM 1503 C CA . ILE A 1 190 ? -20.596 -0.889 3.804 1.00 53.44 190 ILE A CA 1
ATOM 1504 C C . ILE A 1 190 ? -22.114 -1.008 3.609 1.00 53.44 190 ILE A C 1
ATOM 1506 O O . ILE A 1 190 ? -22.581 -1.613 2.641 1.00 53.44 190 ILE A O 1
ATOM 1510 N N . THR A 1 191 ? -22.907 -0.399 4.487 1.00 48.44 191 THR A N 1
ATOM 1511 C CA . THR A 1 191 ? -24.364 -0.328 4.319 1.00 48.44 191 THR A CA 1
ATOM 1512 C C . THR A 1 191 ? -24.798 0.668 3.237 1.00 48.44 191 THR A C 1
ATOM 1514 O O . THR A 1 191 ? -25.939 0.612 2.772 1.00 48.44 191 THR A O 1
ATOM 1517 N N . THR A 1 192 ? -23.894 1.537 2.774 1.00 50.59 192 THR A N 1
ATOM 1518 C CA . THR A 1 192 ? -24.173 2.553 1.756 1.00 50.59 192 THR A CA 1
ATOM 1519 C C . THR A 1 192 ? -23.657 2.097 0.385 1.00 50.59 192 THR A C 1
ATOM 1521 O O . THR A 1 192 ? -22.512 1.691 0.215 1.00 50.59 192 THR A O 1
ATOM 1524 N N . ARG A 1 193 ? -24.530 2.090 -0.630 1.00 46.59 193 ARG A N 1
ATOM 1525 C CA . ARG A 1 193 ? -24.237 1.625 -2.003 1.00 46.59 193 ARG A CA 1
ATOM 1526 C C . ARG A 1 193 ? -23.387 2.630 -2.806 1.00 46.59 193 ARG A C 1
ATOM 1528 O O . ARG A 1 193 ? -23.687 2.875 -3.974 1.00 46.59 193 ARG A O 1
ATOM 1535 N N . ASP A 1 194 ? -22.381 3.252 -2.197 1.00 56.09 194 ASP A N 1
ATOM 1536 C CA . ASP A 1 194 ? -21.578 4.288 -2.852 1.00 56.09 194 ASP A CA 1
ATOM 1537 C C . ASP A 1 194 ? -20.513 3.667 -3.793 1.00 56.09 194 ASP A C 1
ATOM 1539 O O . ASP A 1 194 ? -19.741 2.800 -3.372 1.00 56.09 194 ASP A O 1
ATOM 1543 N N . PRO A 1 195 ? -20.424 4.072 -5.076 1.00 48.53 195 PRO A N 1
ATOM 1544 C CA . PRO A 1 195 ? -19.327 3.695 -5.975 1.00 48.53 195 PRO A CA 1
ATOM 1545 C C . PRO A 1 195 ? -17.907 4.031 -5.466 1.00 48.53 195 PRO A C 1
ATOM 1547 O O . PRO A 1 195 ? -16.949 3.398 -5.925 1.00 48.53 195 PRO A O 1
ATOM 1550 N N . THR A 1 196 ? -17.737 4.947 -4.503 1.00 54.91 196 THR A N 1
ATOM 1551 C CA . THR A 1 196 ? -16.447 5.223 -3.832 1.00 54.91 196 THR A CA 1
ATOM 1552 C C . THR A 1 196 ? -16.012 4.124 -2.846 1.00 54.91 196 THR A C 1
ATOM 1554 O O . THR A 1 196 ? -14.828 4.050 -2.493 1.00 54.91 196 THR A O 1
ATOM 1557 N N . ALA A 1 197 ? -16.899 3.177 -2.504 1.00 62.88 197 ALA A N 1
ATOM 1558 C CA . ALA A 1 197 ? -16.670 2.096 -1.534 1.00 62.88 197 ALA A CA 1
ATOM 1559 C C . ALA A 1 197 ? -15.478 1.173 -1.853 1.00 62.88 197 ALA A C 1
ATOM 1561 O O . ALA A 1 197 ? -15.044 0.389 -1.014 1.00 62.88 197 ALA A O 1
ATOM 1562 N N . LYS A 1 198 ? -14.921 1.236 -3.068 1.00 74.44 198 LYS A N 1
ATOM 1563 C CA . LYS A 1 198 ? -13.753 0.437 -3.481 1.00 74.44 198 LYS A CA 1
ATOM 1564 C C . LYS A 1 198 ? -12.429 1.102 -3.103 1.00 74.44 198 LYS A C 1
ATOM 1566 O O . LYS A 1 198 ? -11.441 0.407 -2.878 1.00 74.44 198 LYS A O 1
ATOM 1571 N N . GLN A 1 199 ? -12.397 2.432 -3.017 1.00 80.06 199 GLN A N 1
ATOM 1572 C CA . GLN A 1 199 ? -11.157 3.181 -2.803 1.00 80.06 199 GLN A CA 1
ATOM 1573 C C . GLN A 1 199 ? -10.706 3.137 -1.340 1.00 80.06 199 GLN A C 1
ATOM 1575 O O . GLN A 1 199 ? -9.521 2.973 -1.053 1.00 80.06 199 GLN A O 1
ATOM 1580 N N . ILE A 1 200 ? -11.668 3.239 -0.422 1.00 84.56 200 ILE A N 1
ATOM 1581 C CA . ILE A 1 200 ? -11.476 3.187 1.030 1.00 84.56 200 ILE A CA 1
ATOM 1582 C C . ILE A 1 200 ? -10.757 1.901 1.468 1.00 84.56 200 ILE A C 1
ATOM 1584 O O . ILE A 1 200 ? -9.663 2.005 2.028 1.00 84.56 200 ILE A O 1
ATOM 1588 N N . PRO A 1 201 ? -11.278 0.687 1.199 1.00 88.06 201 PRO A N 1
ATOM 1589 C CA . PRO A 1 201 ? -10.637 -0.541 1.657 1.00 88.06 201 PRO A CA 1
ATOM 1590 C C . PRO A 1 201 ? -9.283 -0.782 0.978 1.00 88.06 201 PRO A C 1
ATOM 1592 O O . PRO A 1 201 ? -8.371 -1.291 1.623 1.00 88.06 201 PRO A O 1
ATOM 1595 N N . VAL A 1 202 ? -9.093 -0.358 -0.280 1.00 89.50 202 VAL A N 1
ATOM 1596 C CA . VAL A 1 202 ? -7.768 -0.387 -0.928 1.00 89.50 202 VAL A CA 1
ATOM 1597 C C . VAL A 1 202 ? -6.779 0.512 -0.182 1.00 89.50 202 VAL A C 1
ATOM 1599 O O . VAL A 1 202 ? -5.671 0.078 0.130 1.00 89.50 202 VAL A O 1
ATOM 1602 N N . SER A 1 203 ? -7.184 1.748 0.121 1.00 88.94 203 SER A N 1
ATOM 1603 C CA . SER A 1 203 ? -6.381 2.722 0.863 1.00 88.94 203 SER A CA 1
ATOM 1604 C C . SER A 1 203 ? -5.980 2.158 2.233 1.00 88.94 203 SER A C 1
ATOM 1606 O O . SER A 1 203 ? -4.796 2.113 2.580 1.00 88.94 203 SER A O 1
ATOM 1608 N N . ILE A 1 204 ? -6.947 1.612 2.977 1.00 92.31 204 ILE A N 1
ATOM 1609 C CA . ILE A 1 204 ? -6.694 0.988 4.279 1.00 92.31 204 ILE A CA 1
ATOM 1610 C C . ILE A 1 204 ? -5.711 -0.175 4.145 1.00 92.31 204 ILE A C 1
ATOM 1612 O O . ILE A 1 204 ? -4.751 -0.251 4.910 1.00 92.31 204 ILE A O 1
ATOM 1616 N N . LEU A 1 205 ? -5.890 -1.050 3.153 1.00 93.94 205 LEU A N 1
ATOM 1617 C CA . LEU A 1 205 ? -5.030 -2.217 2.988 1.00 93.94 205 LEU A CA 1
ATOM 1618 C C . LEU A 1 205 ? -3.578 -1.844 2.657 1.00 93.94 205 LEU A C 1
ATOM 1620 O O . LEU A 1 205 ? -2.658 -2.458 3.191 1.00 93.94 205 LEU A O 1
ATOM 1624 N N . TYR A 1 206 ? -3.338 -0.819 1.835 1.00 92.69 206 TYR A N 1
ATOM 1625 C CA . TYR A 1 206 ? -1.974 -0.322 1.624 1.00 92.69 206 TYR A CA 1
ATOM 1626 C C . TYR A 1 206 ? -1.356 0.280 2.889 1.00 92.69 206 TYR A C 1
ATOM 1628 O O . TYR A 1 206 ? -0.164 0.083 3.155 1.00 92.69 206 TYR A O 1
ATOM 1636 N N . GLY A 1 207 ? -2.152 1.000 3.678 1.00 92.94 207 GLY A N 1
ATOM 1637 C CA . GLY A 1 207 ? -1.728 1.510 4.975 1.00 92.94 207 GLY A CA 1
ATOM 1638 C C . GLY A 1 207 ? -1.317 0.380 5.918 1.00 92.94 207 GLY A C 1
ATOM 1639 O O . GLY A 1 207 ? -0.219 0.400 6.472 1.00 92.94 207 GLY A O 1
ATOM 1640 N N . LEU A 1 208 ? -2.143 -0.663 6.016 1.00 96.06 208 LEU A N 1
ATOM 1641 C CA . LEU A 1 208 ? -1.870 -1.844 6.832 1.00 96.06 208 LEU A CA 1
ATOM 1642 C C . LEU A 1 208 ? -0.654 -2.627 6.340 1.00 96.06 208 LEU A C 1
ATOM 1644 O O . LEU A 1 208 ? 0.190 -2.970 7.158 1.00 96.06 208 LEU A O 1
ATOM 1648 N N . HIS A 1 209 ? -0.500 -2.854 5.032 1.00 95.25 209 HIS A N 1
ATOM 1649 C CA . HIS A 1 209 ? 0.719 -3.455 4.477 1.00 95.25 209 HIS A CA 1
ATOM 1650 C C . HIS A 1 209 ? 1.961 -2.639 4.821 1.00 95.25 209 HIS A C 1
ATOM 1652 O O . HIS A 1 209 ? 2.999 -3.213 5.137 1.00 95.25 209 HIS A O 1
ATOM 1658 N N . SER A 1 210 ? 1.855 -1.306 4.809 1.00 93.25 210 SER A N 1
ATOM 1659 C CA . SER A 1 210 ? 2.939 -0.460 5.297 1.00 93.25 210 SER A CA 1
ATOM 1660 C C . SER A 1 210 ? 3.199 -0.805 6.761 1.00 93.25 210 SER A C 1
ATOM 1662 O O . SER A 1 210 ? 4.277 -1.300 7.064 1.00 93.25 210 SER A O 1
ATOM 1664 N N . LEU A 1 211 ? 2.212 -0.702 7.657 1.00 93.69 211 LEU A N 1
ATOM 1665 C CA . LEU A 1 211 ? 2.399 -1.037 9.076 1.00 93.69 211 LEU A CA 1
ATOM 1666 C C . LEU A 1 211 ? 2.962 -2.449 9.317 1.00 93.69 211 LEU A C 1
ATOM 1668 O O . LEU A 1 211 ? 3.784 -2.601 10.216 1.00 93.69 211 LEU A O 1
ATOM 1672 N N . GLN A 1 212 ? 2.603 -3.452 8.509 1.00 94.81 212 GLN A N 1
ATOM 1673 C CA . GLN A 1 212 ? 3.203 -4.791 8.574 1.00 94.81 212 GLN A CA 1
ATOM 1674 C C . GLN A 1 212 ? 4.716 -4.749 8.332 1.00 94.81 212 GLN A C 1
ATOM 1676 O O . GLN A 1 212 ? 5.453 -5.415 9.049 1.00 94.81 212 GLN A O 1
ATOM 1681 N N . LEU A 1 213 ? 5.198 -3.939 7.382 1.00 92.00 213 LEU A N 1
ATOM 1682 C CA . LEU A 1 213 ? 6.633 -3.730 7.153 1.00 92.00 213 LEU A CA 1
ATOM 1683 C C . LEU A 1 213 ? 7.301 -3.016 8.339 1.00 92.00 213 LEU A C 1
ATOM 1685 O O . LEU A 1 213 ? 8.351 -3.456 8.803 1.00 92.00 213 LEU A O 1
ATOM 1689 N N . LYS A 1 214 ? 6.694 -1.949 8.879 1.00 90.50 214 LYS A N 1
ATOM 1690 C CA . LYS A 1 214 ? 7.266 -1.205 10.025 1.00 90.50 214 LYS A CA 1
ATOM 1691 C C . LYS A 1 214 ? 7.315 -2.043 11.300 1.00 90.50 214 LYS A C 1
ATOM 1693 O O . LYS A 1 214 ? 8.317 -2.018 12.006 1.00 90.50 214 LYS A O 1
ATOM 1698 N N . TYR A 1 215 ? 6.256 -2.793 11.585 1.00 91.94 215 TYR A N 1
ATOM 1699 C CA . TYR A 1 215 ? 6.087 -3.559 12.820 1.00 91.94 215 TYR A CA 1
ATOM 1700 C C . TYR A 1 215 ? 6.346 -5.063 12.640 1.00 91.94 215 TYR A C 1
ATOM 1702 O O . TYR A 1 215 ? 5.920 -5.853 13.475 1.00 91.94 215 TYR A O 1
ATOM 1710 N N . HIS A 1 216 ? 7.078 -5.474 11.598 1.00 91.56 216 HIS A N 1
ATOM 1711 C CA . HIS A 1 216 ? 7.324 -6.890 11.277 1.00 91.56 216 HIS A CA 1
ATOM 1712 C C . HIS A 1 216 ? 7.991 -7.698 12.410 1.00 91.56 216 HIS A C 1
ATOM 1714 O O . HIS A 1 216 ? 7.855 -8.916 12.453 1.00 91.56 216 HIS A O 1
ATOM 1720 N N . GLN A 1 217 ? 8.702 -7.037 13.330 1.00 90.94 217 GLN A N 1
ATOM 1721 C CA . GLN A 1 217 ? 9.326 -7.654 14.513 1.00 90.94 217 GLN A CA 1
ATOM 1722 C C . GLN A 1 217 ? 8.522 -7.457 15.808 1.00 90.94 217 GLN A C 1
ATOM 1724 O O . GLN A 1 217 ? 8.896 -7.996 16.849 1.00 90.94 217 GLN A O 1
ATOM 1729 N N . ASN A 1 218 ? 7.433 -6.684 15.783 1.00 91.38 218 ASN A N 1
ATOM 1730 C CA . ASN A 1 218 ? 6.629 -6.421 16.971 1.00 91.38 218 ASN A CA 1
ATOM 1731 C C . ASN A 1 218 ? 5.566 -7.520 17.140 1.00 91.38 218 ASN A C 1
ATOM 1733 O O . ASN A 1 218 ? 4.505 -7.475 16.520 1.00 91.38 218 ASN A O 1
ATOM 1737 N N . GLY A 1 219 ? 5.840 -8.489 18.018 1.00 89.56 219 GLY A N 1
ATOM 1738 C CA . GLY A 1 219 ? 4.931 -9.605 18.304 1.00 89.56 219 GLY A CA 1
ATOM 1739 C C . GLY A 1 219 ? 3.611 -9.217 18.986 1.00 89.56 219 GLY A C 1
ATOM 1740 O O . GLY A 1 219 ? 2.713 -10.048 19.063 1.00 89.56 219 GLY A O 1
ATOM 1741 N N . GLN A 1 220 ? 3.467 -7.980 19.471 1.00 90.12 220 GLN A N 1
ATOM 1742 C CA . GLN A 1 220 ? 2.233 -7.482 20.085 1.00 90.12 220 GLN A CA 1
ATOM 1743 C C . GLN A 1 220 ? 1.323 -6.777 19.081 1.00 90.12 220 GLN A C 1
ATOM 1745 O O . GLN A 1 220 ? 0.115 -6.980 19.106 1.00 90.12 220 GLN A O 1
ATOM 1750 N N . LEU A 1 221 ? 1.883 -5.983 18.169 1.00 92.06 221 LEU A N 1
ATOM 1751 C CA . LEU A 1 221 ? 1.127 -5.235 17.164 1.00 92.06 221 LEU A CA 1
ATOM 1752 C C . LEU A 1 221 ? 0.886 -6.016 15.876 1.00 92.06 221 LEU A C 1
ATOM 1754 O O . LEU A 1 221 ? -0.170 -5.860 15.262 1.00 92.06 221 LEU A O 1
ATOM 1758 N N . LEU A 1 222 ? 1.843 -6.842 15.446 1.00 93.81 222 LEU A N 1
ATOM 1759 C CA . LEU A 1 222 ? 1.749 -7.533 14.162 1.00 93.81 222 LEU A CA 1
ATOM 1760 C C . LEU A 1 222 ? 0.477 -8.397 14.039 1.00 93.81 222 LEU A C 1
ATOM 1762 O O . LEU A 1 222 ? -0.200 -8.257 13.016 1.00 93.81 222 LEU A O 1
ATOM 1766 N N . PRO A 1 223 ? 0.066 -9.193 15.052 1.00 94.75 223 PRO A N 1
ATOM 1767 C CA . PRO A 1 223 ? -1.181 -9.959 14.978 1.00 94.75 223 PRO A CA 1
ATOM 1768 C C . PRO A 1 223 ? -2.422 -9.080 14.766 1.00 94.75 223 PRO A C 1
ATOM 1770 O O . PRO A 1 223 ? -3.293 -9.425 13.971 1.00 94.75 223 PRO A O 1
ATOM 1773 N N . HIS A 1 224 ? -2.482 -7.904 15.399 1.00 95.00 224 HIS A N 1
ATOM 1774 C CA . HIS A 1 224 ? -3.596 -6.960 15.249 1.00 95.00 224 HIS A CA 1
ATOM 1775 C C . HIS A 1 224 ? -3.655 -6.350 13.851 1.00 95.00 224 HIS A C 1
ATOM 1777 O O . HIS A 1 224 ? -4.725 -6.258 13.243 1.00 95.00 224 HIS A O 1
ATOM 1783 N N . ILE A 1 225 ? -2.496 -5.960 13.314 1.00 95.88 225 ILE A N 1
ATOM 1784 C CA . ILE A 1 225 ? -2.388 -5.423 11.956 1.00 95.88 225 ILE A CA 1
ATOM 1785 C C . ILE A 1 225 ? -2.815 -6.496 10.946 1.00 95.88 225 ILE A C 1
ATOM 1787 O O . ILE A 1 225 ? -3.577 -6.201 10.023 1.00 95.88 225 ILE A O 1
ATOM 1791 N N . MET A 1 226 ? -2.369 -7.744 11.124 1.00 95.25 226 MET A N 1
ATOM 1792 C CA . MET A 1 226 ? -2.742 -8.870 10.262 1.00 95.25 226 MET A CA 1
ATOM 1793 C C . MET A 1 226 ? -4.239 -9.194 10.345 1.00 95.25 226 MET A C 1
ATOM 1795 O O . MET A 1 226 ? -4.878 -9.338 9.305 1.00 95.25 226 MET A O 1
ATOM 1799 N N . ALA A 1 227 ? -4.817 -9.230 11.547 1.00 95.12 227 ALA A N 1
ATOM 1800 C CA . ALA A 1 227 ? -6.247 -9.454 11.751 1.00 95.12 227 ALA A CA 1
ATOM 1801 C C . ALA A 1 227 ? -7.103 -8.353 11.101 1.00 95.12 227 ALA A C 1
ATOM 1803 O O . ALA A 1 227 ? -8.042 -8.643 10.358 1.00 95.12 227 ALA A O 1
ATOM 1804 N N . THR A 1 228 ? -6.726 -7.084 11.284 1.00 95.69 228 THR A N 1
ATOM 1805 C CA . THR A 1 228 ? -7.390 -5.949 10.617 1.00 95.69 228 THR A CA 1
ATOM 1806 C C . THR A 1 228 ? -7.257 -6.060 9.094 1.00 95.69 228 THR A C 1
ATOM 1808 O O . THR A 1 228 ? -8.218 -5.837 8.360 1.00 95.69 228 THR A O 1
ATOM 1811 N N . SER A 1 229 ? -6.087 -6.479 8.597 1.00 95.88 229 SER A N 1
ATOM 1812 C CA . SER A 1 229 ? -5.860 -6.702 7.160 1.00 95.88 229 SER A CA 1
ATOM 1813 C C . SER A 1 229 ? -6.764 -7.804 6.610 1.00 95.88 229 SER A C 1
ATOM 1815 O O . SER A 1 229 ? -7.292 -7.657 5.512 1.00 95.88 229 SER A O 1
ATOM 1817 N N . ALA A 1 230 ? -6.987 -8.879 7.371 1.00 94.38 230 ALA A N 1
ATOM 1818 C CA . ALA A 1 230 ? -7.886 -9.964 6.989 1.00 94.38 230 ALA A CA 1
ATOM 1819 C C . ALA A 1 230 ? -9.349 -9.500 6.900 1.00 94.38 230 ALA A C 1
ATOM 1821 O O . ALA A 1 230 ? -10.052 -9.879 5.962 1.00 94.38 230 ALA A O 1
ATOM 1822 N N . VAL A 1 231 ? -9.798 -8.632 7.817 1.00 92.81 231 VAL A N 1
ATOM 1823 C CA . VAL A 1 231 ? -11.125 -7.994 7.742 1.00 92.81 231 VAL A CA 1
ATOM 1824 C C . VAL A 1 231 ? -11.260 -7.181 6.450 1.00 92.81 231 VAL A C 1
ATOM 1826 O O . VAL A 1 231 ? -12.196 -7.395 5.680 1.00 92.81 231 VAL A O 1
ATOM 1829 N N . VAL A 1 232 ? -10.288 -6.310 6.163 1.00 92.88 232 VAL A N 1
ATOM 1830 C CA . VAL A 1 232 ? -10.275 -5.465 4.956 1.00 92.88 232 VAL A CA 1
ATOM 1831 C C . VAL A 1 232 ? -10.230 -6.307 3.679 1.00 92.88 232 VAL A C 1
ATOM 1833 O O . VAL A 1 232 ? -10.974 -6.042 2.735 1.00 92.88 232 VAL A O 1
ATOM 1836 N N . GLN A 1 233 ? -9.399 -7.351 3.648 1.00 91.75 233 GLN A N 1
ATOM 1837 C CA . GLN A 1 233 ? -9.296 -8.264 2.511 1.00 91.75 233 GLN A CA 1
ATOM 1838 C C . GLN A 1 233 ? -10.618 -8.998 2.265 1.00 91.75 233 GLN A C 1
ATOM 1840 O O . GLN A 1 233 ? -11.064 -9.069 1.122 1.00 91.75 233 GLN A O 1
ATOM 1845 N N . GLY A 1 234 ? -11.287 -9.466 3.323 1.00 88.94 234 GLY A N 1
ATOM 1846 C CA . GLY A 1 234 ? -12.603 -10.093 3.216 1.00 88.94 234 GLY A CA 1
ATOM 1847 C C . GLY A 1 234 ? -13.654 -9.165 2.599 1.00 88.94 234 GLY A C 1
ATOM 1848 O O . GLY A 1 234 ? -14.502 -9.619 1.831 1.00 88.94 234 GLY A O 1
ATOM 1849 N N . TYR A 1 235 ? -13.577 -7.859 2.868 1.00 85.88 235 TYR A N 1
ATOM 1850 C CA . TYR A 1 235 ? -14.418 -6.868 2.195 1.00 85.88 235 TYR A CA 1
ATOM 1851 C C . TYR A 1 235 ? -14.041 -6.675 0.726 1.00 85.88 235 TYR A C 1
ATOM 1853 O O . TYR A 1 235 ? -14.922 -6.704 -0.137 1.00 85.88 235 TYR A O 1
ATOM 1861 N N . LEU A 1 236 ? -12.747 -6.544 0.418 1.00 86.88 236 LEU A N 1
ATOM 1862 C CA . LEU A 1 236 ? -12.274 -6.441 -0.964 1.00 86.88 236 LEU A CA 1
ATOM 1863 C C . LEU A 1 236 ? -12.699 -7.647 -1.808 1.00 86.88 236 LEU A C 1
ATOM 1865 O O . LEU A 1 236 ? -13.146 -7.470 -2.939 1.00 86.88 236 LEU A O 1
ATOM 1869 N N . ASP A 1 237 ? -12.622 -8.859 -1.262 1.00 87.88 237 ASP A N 1
ATOM 1870 C CA . ASP A 1 237 ? -13.001 -10.085 -1.964 1.00 87.88 237 ASP A CA 1
ATOM 1871 C C . ASP A 1 237 ? -14.502 -10.131 -2.290 1.00 87.88 237 ASP A C 1
ATOM 1873 O O . ASP A 1 237 ? -14.881 -10.626 -3.352 1.00 87.88 237 ASP A O 1
ATOM 1877 N N . ARG A 1 238 ? -15.356 -9.548 -1.435 1.00 85.00 238 ARG A N 1
ATOM 1878 C CA . ARG A 1 238 ? -16.805 -9.429 -1.679 1.00 85.00 238 ARG A CA 1
ATOM 1879 C C . ARG A 1 238 ? -17.139 -8.406 -2.760 1.00 85.00 238 ARG A C 1
ATOM 1881 O O . ARG A 1 238 ? -18.019 -8.659 -3.579 1.00 85.00 238 ARG A O 1
ATOM 1888 N N . ILE A 1 239 ? -16.456 -7.259 -2.781 1.00 81.31 239 ILE A N 1
ATOM 1889 C CA . ILE A 1 239 ? -16.746 -6.199 -3.762 1.00 81.31 239 ILE A CA 1
ATOM 1890 C C . ILE A 1 239 ? -16.077 -6.460 -5.110 1.00 81.31 239 ILE A C 1
ATOM 1892 O O . ILE A 1 239 ? -16.615 -6.055 -6.139 1.00 81.31 239 ILE A O 1
ATOM 1896 N N . LYS A 1 240 ? -14.925 -7.140 -5.134 1.00 84.75 240 LYS A N 1
ATOM 1897 C CA . LYS A 1 240 ? -14.096 -7.345 -6.329 1.00 84.75 240 LYS A CA 1
ATOM 1898 C C . LYS A 1 240 ? -14.859 -7.885 -7.552 1.00 84.75 240 LYS A C 1
ATOM 1900 O O . LYS A 1 240 ? -14.631 -7.341 -8.633 1.00 84.75 240 LYS A O 1
ATOM 1905 N N . PRO A 1 241 ? -15.777 -8.868 -7.438 1.00 86.12 241 PRO A N 1
ATOM 1906 C CA . PRO A 1 241 ? -16.572 -9.346 -8.575 1.00 86.12 241 PRO A CA 1
ATOM 1907 C C . PRO A 1 241 ? -17.440 -8.267 -9.238 1.00 86.12 241 PRO A C 1
ATOM 1909 O O . PRO A 1 241 ? -17.771 -8.382 -10.412 1.00 86.12 241 PRO A O 1
ATOM 1912 N N . THR A 1 242 ? -17.788 -7.206 -8.506 1.00 82.56 242 THR A N 1
ATOM 1913 C CA . THR A 1 242 ? -18.594 -6.074 -8.999 1.00 82.56 242 THR A CA 1
ATOM 1914 C C . THR A 1 242 ? -17.743 -4.940 -9.584 1.00 82.56 242 THR A C 1
ATOM 1916 O O . THR A 1 242 ? -18.262 -3.895 -9.980 1.00 82.56 242 THR A O 1
ATOM 1919 N N . VAL A 1 243 ? -16.413 -5.081 -9.588 1.00 82.88 243 VAL A N 1
ATOM 1920 C CA . VAL A 1 243 ? -15.498 -4.049 -10.080 1.00 82.88 243 VAL A CA 1
ATOM 1921 C C . VAL A 1 243 ? -15.208 -4.260 -11.553 1.00 82.88 243 VAL A C 1
ATOM 1923 O O . VAL A 1 243 ? -14.544 -5.220 -11.937 1.00 82.88 243 VAL A O 1
ATOM 1926 N N . ASN A 1 244 ? -15.650 -3.313 -12.377 1.00 84.69 244 ASN A N 1
ATOM 1927 C CA . ASN A 1 244 ? -15.188 -3.219 -13.748 1.00 84.69 244 ASN A CA 1
ATOM 1928 C C . ASN A 1 244 ? -13.805 -2.560 -13.762 1.00 84.69 244 ASN A C 1
ATOM 1930 O O . ASN A 1 244 ? -13.610 -1.460 -13.248 1.00 84.69 244 ASN A O 1
ATOM 1934 N N . ILE A 1 245 ? -12.828 -3.237 -14.365 1.00 84.12 245 ILE A N 1
ATOM 1935 C CA . ILE A 1 245 ? -11.449 -2.749 -14.408 1.00 84.12 245 ILE A CA 1
ATOM 1936 C C . ILE A 1 245 ? -11.308 -1.411 -15.147 1.00 84.12 245 ILE A C 1
ATOM 1938 O O . ILE A 1 245 ? -10.395 -0.646 -14.845 1.00 84.12 245 ILE A O 1
ATOM 1942 N N . LYS A 1 246 ? -12.209 -1.115 -16.094 1.00 84.81 246 LYS A N 1
ATOM 1943 C CA . LYS A 1 246 ? -12.204 0.156 -16.833 1.00 84.81 246 LYS A CA 1
ATOM 1944 C C . LYS A 1 246 ? -12.430 1.353 -15.907 1.00 84.81 246 LYS A C 1
ATOM 1946 O O . LYS A 1 246 ? -11.834 2.401 -16.133 1.00 84.81 246 LYS A O 1
ATOM 1951 N N . ASP A 1 247 ? -13.209 1.171 -14.842 1.00 79.94 247 ASP A N 1
ATOM 1952 C CA . ASP A 1 247 ? -13.570 2.239 -13.901 1.00 79.94 247 ASP A CA 1
ATOM 1953 C C . ASP A 1 247 ? -12.375 2.660 -13.033 1.00 79.94 247 ASP A C 1
ATOM 1955 O O . ASP A 1 247 ? -12.276 3.803 -12.600 1.00 79.94 247 ASP A O 1
ATOM 1959 N N . ILE A 1 248 ? -11.431 1.743 -12.813 1.00 81.62 248 ILE A N 1
ATOM 1960 C CA . ILE A 1 248 ? -10.247 1.955 -11.969 1.00 81.62 248 ILE A CA 1
ATOM 1961 C C . ILE A 1 248 ? -8.960 2.096 -12.790 1.00 81.62 248 ILE A C 1
ATOM 1963 O O . ILE A 1 248 ? -7.865 2.153 -12.237 1.00 81.62 248 ILE A O 1
ATOM 1967 N N . GLU A 1 249 ? -9.058 2.145 -14.121 1.00 81.69 249 GLU A N 1
ATOM 1968 C CA . GLU A 1 249 ? -7.888 2.199 -15.002 1.00 81.69 249 GLU A CA 1
ATOM 1969 C C . GLU A 1 249 ? -7.097 3.505 -14.825 1.00 81.69 249 GLU A C 1
ATOM 1971 O O . GLU A 1 249 ? -5.880 3.528 -15.011 1.00 81.69 249 GLU A O 1
ATOM 1976 N N . ASN A 1 250 ? -7.780 4.579 -14.425 1.00 75.00 250 ASN A N 1
ATOM 1977 C CA . ASN A 1 250 ? -7.195 5.899 -14.200 1.00 75.00 250 ASN A CA 1
ATOM 1978 C C . ASN A 1 250 ? -6.950 6.215 -12.723 1.00 75.00 250 ASN A C 1
ATOM 1980 O O . ASN A 1 250 ? -6.501 7.321 -12.435 1.00 75.00 250 ASN A O 1
ATOM 1984 N N . VAL A 1 251 ? -7.233 5.287 -11.804 1.00 73.69 251 VAL A N 1
ATOM 1985 C CA . VAL A 1 251 ? -7.045 5.510 -10.368 1.00 73.69 251 VAL A CA 1
ATOM 1986 C C . VAL A 1 251 ? -5.830 4.711 -9.904 1.00 73.69 251 VAL A C 1
ATOM 1988 O O . VAL A 1 251 ? -5.821 3.484 -10.042 1.00 73.69 251 VAL A O 1
ATOM 1991 N N . PRO A 1 252 ? -4.780 5.375 -9.397 1.00 70.38 252 PRO A N 1
ATOM 1992 C CA . PRO A 1 252 ? -3.569 4.680 -8.999 1.00 70.38 252 PRO A CA 1
ATOM 1993 C C . PRO A 1 252 ? -3.865 3.813 -7.771 1.00 70.38 252 PRO A C 1
ATOM 1995 O O . PRO A 1 252 ? -4.812 4.071 -7.020 1.00 70.38 252 PRO A O 1
ATOM 1998 N N . TRP A 1 253 ? -3.052 2.776 -7.569 1.00 81.19 253 TRP A N 1
ATOM 1999 C CA . TRP A 1 253 ? -3.088 1.856 -6.422 1.00 81.19 253 TRP A CA 1
ATOM 2000 C C . TRP A 1 253 ? -4.257 0.858 -6.453 1.00 81.19 253 TRP A C 1
ATOM 2002 O O . TRP A 1 253 ? -4.099 -0.306 -6.085 1.00 81.19 253 TRP A O 1
ATOM 2012 N N . GLN A 1 254 ? -5.433 1.256 -6.942 1.00 86.62 254 GLN A N 1
ATOM 2013 C CA . GLN A 1 254 ? -6.611 0.383 -6.969 1.00 86.62 254 GLN A CA 1
ATOM 2014 C C . GLN A 1 254 ? -6.450 -0.807 -7.901 1.00 86.62 254 GLN A C 1
ATOM 2016 O O . GLN A 1 254 ? -6.703 -1.944 -7.493 1.00 86.62 254 GLN A O 1
ATOM 2021 N N . LYS A 1 255 ? -6.017 -0.571 -9.143 1.00 90.38 255 LYS A N 1
ATOM 2022 C CA . LYS A 1 255 ? -5.821 -1.660 -10.104 1.00 90.38 255 LYS A CA 1
ATOM 2023 C C . LYS A 1 255 ? -4.714 -2.602 -9.638 1.00 90.38 255 LYS A C 1
ATOM 2025 O O . LYS A 1 255 ? -4.873 -3.816 -9.740 1.00 90.38 255 LYS A O 1
ATOM 2030 N N . GLU A 1 256 ? -3.636 -2.055 -9.090 1.00 92.38 256 GLU A N 1
ATOM 2031 C CA . GLU A 1 256 ? -2.484 -2.803 -8.590 1.00 92.38 256 GLU A CA 1
ATOM 2032 C C . GLU A 1 256 ? -2.851 -3.700 -7.405 1.00 92.38 256 GLU A C 1
ATOM 2034 O O . GLU A 1 256 ? -2.321 -4.802 -7.297 1.00 92.38 256 GLU A O 1
ATOM 2039 N N . MET A 1 257 ? -3.790 -3.283 -6.554 1.00 91.88 257 MET A N 1
ATOM 2040 C CA . MET A 1 257 ? -4.286 -4.110 -5.453 1.00 91.88 257 MET A CA 1
ATOM 2041 C C . MET A 1 257 ? -5.333 -5.137 -5.917 1.00 91.88 257 MET A C 1
ATOM 2043 O O . MET A 1 257 ? -5.240 -6.325 -5.599 1.00 91.88 257 MET A O 1
ATOM 2047 N N . LEU A 1 258 ? -6.335 -4.707 -6.690 1.00 90.81 258 LEU A N 1
ATOM 2048 C CA . LEU A 1 258 ? -7.494 -5.536 -7.045 1.00 90.81 258 LEU A CA 1
ATOM 2049 C C . LEU A 1 258 ? -7.208 -6.508 -8.197 1.00 90.81 258 LEU A C 1
ATOM 2051 O O . LEU A 1 258 ? -7.623 -7.674 -8.149 1.00 90.81 258 LEU A O 1
ATOM 2055 N N . PHE A 1 259 ? -6.482 -6.059 -9.221 1.00 92.31 259 PHE A N 1
ATOM 2056 C CA . PHE A 1 259 ? -6.194 -6.807 -10.450 1.00 92.31 259 PHE A CA 1
ATOM 2057 C C . PHE A 1 259 ? -4.696 -6.798 -10.819 1.00 92.31 259 PHE A C 1
ATOM 2059 O O . PHE A 1 259 ? -4.359 -6.537 -11.976 1.00 92.31 259 PHE A O 1
ATOM 2066 N N . PRO A 1 260 ? -3.782 -7.168 -9.899 1.00 94.31 260 PRO A N 1
ATOM 2067 C CA . PRO A 1 260 ? -2.333 -7.092 -10.127 1.00 94.31 260 PRO A CA 1
ATOM 2068 C C . PRO A 1 260 ? -1.847 -7.915 -11.329 1.00 94.31 260 PRO A C 1
ATOM 2070 O O . PRO A 1 260 ? -0.890 -7.544 -12.001 1.00 94.31 260 PRO A O 1
ATOM 2073 N N . SER A 1 261 ? -2.520 -9.024 -11.651 1.00 94.75 261 SER A N 1
ATOM 2074 C CA . SER A 1 261 ? -2.187 -9.854 -12.820 1.00 94.75 261 SER A CA 1
ATOM 2075 C C . SER A 1 261 ? -2.474 -9.167 -14.162 1.00 94.75 261 SER A C 1
ATOM 2077 O O . SER A 1 261 ? -2.004 -9.635 -15.192 1.00 94.75 261 SER A O 1
ATOM 2079 N N . GLN A 1 262 ? -3.239 -8.070 -14.164 1.00 92.69 262 GLN A N 1
ATOM 2080 C CA . GLN A 1 262 ? -3.502 -7.241 -15.346 1.00 92.69 262 GLN A CA 1
ATOM 2081 C C . GLN A 1 262 ? -2.564 -6.023 -15.428 1.00 92.69 262 GLN A C 1
ATOM 2083 O O . GLN A 1 262 ? -2.772 -5.122 -16.251 1.00 92.69 262 GLN A O 1
ATOM 2088 N N . GLY A 1 263 ? -1.542 -5.988 -14.569 1.00 92.75 263 GLY A N 1
ATOM 2089 C CA . GLY A 1 263 ? -0.516 -4.959 -14.542 1.00 92.75 263 GLY A CA 1
ATOM 2090 C C . GLY A 1 263 ? -0.989 -3.631 -13.969 1.00 92.75 263 GLY A C 1
ATOM 2091 O O . GLY A 1 263 ? -1.924 -3.559 -13.175 1.00 92.75 263 GLY A O 1
ATOM 2092 N N . PHE A 1 264 ? -0.325 -2.568 -14.409 1.00 92.75 264 PHE A N 1
ATOM 2093 C CA . PHE A 1 264 ? -0.484 -1.226 -13.865 1.00 92.75 264 PHE A CA 1
ATOM 2094 C C . PHE A 1 264 ? -1.672 -0.466 -14.471 1.00 92.75 264 PHE A C 1
ATOM 2096 O O . PHE A 1 264 ? -2.050 -0.672 -15.630 1.00 92.75 264 PHE A O 1
ATOM 2103 N N . SER A 1 265 ? -2.269 0.411 -13.672 1.00 90.75 265 SER A N 1
ATOM 2104 C CA . SER A 1 265 ? -3.170 1.498 -14.069 1.00 90.75 265 SER A CA 1
ATOM 2105 C C . SER A 1 265 ? -2.482 2.401 -15.090 1.00 90.75 265 SER A C 1
ATOM 2107 O O . SER A 1 265 ? -1.256 2.399 -15.207 1.00 90.75 265 SER A O 1
ATOM 2109 N N . ARG A 1 266 ? -3.242 3.201 -15.844 1.00 88.06 266 ARG A N 1
ATOM 2110 C CA . ARG A 1 266 ? -2.659 4.157 -16.798 1.00 88.06 266 ARG A CA 1
ATOM 2111 C C . ARG A 1 266 ? -1.710 5.126 -16.109 1.00 88.06 266 ARG A C 1
ATOM 2113 O O . ARG A 1 266 ? -0.660 5.414 -16.667 1.00 88.06 266 ARG A O 1
ATOM 2120 N N . GLN A 1 267 ? -2.027 5.559 -14.890 1.00 85.12 267 GLN A N 1
ATOM 2121 C CA . GLN A 1 267 ? -1.175 6.490 -14.157 1.00 85.12 267 GLN A CA 1
ATOM 2122 C C . GLN A 1 267 ? 0.221 5.925 -13.855 1.00 85.12 267 GLN A C 1
ATOM 2124 O O . GLN A 1 267 ? 1.195 6.664 -13.951 1.00 85.12 267 GLN A O 1
ATOM 2129 N N . LEU A 1 268 ? 0.333 4.627 -13.542 1.00 88.88 268 LEU A N 1
ATOM 2130 C CA . LEU A 1 268 ? 1.619 3.971 -13.269 1.00 88.88 268 LEU A CA 1
ATOM 2131 C C . LEU A 1 268 ? 2.255 3.317 -14.511 1.00 88.88 268 LEU A C 1
ATOM 2133 O O . LEU A 1 268 ? 3.474 3.170 -14.593 1.00 88.88 268 LEU A O 1
ATOM 2137 N N . GLY A 1 269 ? 1.441 2.913 -15.487 1.00 89.31 269 GLY A N 1
ATOM 2138 C CA . GLY A 1 269 ? 1.866 2.192 -16.688 1.00 89.31 269 GLY A CA 1
ATOM 2139 C C . GLY A 1 269 ? 2.286 3.085 -17.862 1.00 89.31 269 GLY A C 1
ATOM 2140 O O . GLY A 1 269 ? 3.051 2.637 -18.727 1.00 89.31 269 GLY A O 1
ATOM 2141 N N . ASP A 1 270 ? 1.823 4.336 -17.903 1.00 89.31 270 ASP A N 1
ATOM 2142 C CA . ASP A 1 270 ? 2.240 5.353 -18.871 1.00 89.31 270 ASP A CA 1
ATOM 2143 C C . ASP A 1 270 ? 3.378 6.214 -18.308 1.00 89.31 270 ASP A C 1
ATOM 2145 O O . ASP A 1 270 ? 3.246 6.797 -17.237 1.00 89.31 270 ASP A O 1
ATOM 2149 N N . MET A 1 271 ? 4.483 6.340 -19.049 1.00 87.19 271 MET A N 1
ATOM 2150 C CA . MET A 1 271 ? 5.681 7.043 -18.573 1.00 87.19 271 MET A CA 1
ATOM 2151 C C . MET A 1 271 ? 5.409 8.523 -18.266 1.00 87.19 271 MET A C 1
ATOM 2153 O O . MET A 1 271 ? 5.870 9.039 -17.249 1.00 87.19 271 MET A O 1
ATOM 2157 N N . LYS A 1 272 ? 4.637 9.215 -19.117 1.00 85.69 272 LYS A N 1
ATOM 2158 C CA . LYS A 1 272 ? 4.346 10.647 -18.942 1.00 85.69 272 LYS A CA 1
ATOM 2159 C C . LYS A 1 272 ? 3.504 10.892 -17.692 1.00 85.69 272 LYS A C 1
ATOM 2161 O O . LYS A 1 272 ? 3.685 11.902 -17.016 1.00 85.69 272 LYS A O 1
ATOM 2166 N N . SER A 1 273 ? 2.573 9.992 -17.402 1.00 83.19 273 SER A N 1
ATOM 2167 C CA . SER A 1 273 ? 1.739 10.043 -16.202 1.00 83.19 273 SER A CA 1
ATOM 2168 C C . SER A 1 273 ? 2.540 9.655 -14.958 1.00 83.19 273 SER A C 1
ATOM 2170 O O . SER A 1 273 ? 2.510 10.379 -13.967 1.00 83.19 273 SER A O 1
ATOM 2172 N N . TYR A 1 274 ? 3.344 8.596 -15.054 1.00 84.56 274 TYR A N 1
ATOM 2173 C CA . TYR A 1 274 ? 4.192 8.096 -13.977 1.00 84.56 274 TYR A CA 1
ATOM 2174 C C . TYR A 1 274 ? 5.204 9.141 -13.491 1.00 84.56 274 TYR A C 1
ATOM 2176 O O . TYR A 1 274 ? 5.320 9.381 -12.293 1.00 84.56 274 TYR A O 1
ATOM 2184 N N . GLN A 1 275 ? 5.873 9.850 -14.407 1.00 82.75 275 GLN A N 1
ATOM 2185 C CA . GLN A 1 275 ? 6.827 10.912 -14.060 1.00 82.75 275 GLN A CA 1
ATOM 2186 C C . GLN A 1 275 ? 6.206 12.051 -13.235 1.00 82.75 275 GLN A C 1
ATOM 2188 O O . GLN A 1 275 ? 6.919 12.716 -12.485 1.00 82.75 275 GLN A O 1
ATOM 2193 N N . LYS A 1 276 ? 4.886 12.269 -13.330 1.00 78.69 276 LYS A N 1
ATOM 2194 C CA . LYS A 1 276 ? 4.177 13.263 -12.509 1.00 78.69 276 LYS A CA 1
ATOM 2195 C C . LYS A 1 276 ? 3.987 12.818 -11.056 1.00 78.69 276 LYS A C 1
ATOM 2197 O O . LYS A 1 276 ? 3.738 13.676 -10.218 1.00 78.69 276 LYS A O 1
ATOM 2202 N N . LEU A 1 277 ? 4.083 11.517 -10.766 1.00 72.00 277 LEU A N 1
ATOM 2203 C CA . LEU A 1 277 ? 3.878 10.937 -9.430 1.00 72.00 277 LEU A CA 1
ATOM 2204 C C . LEU A 1 277 ? 5.161 10.860 -8.596 1.00 72.00 277 LEU A C 1
ATOM 2206 O O . LEU A 1 277 ? 5.096 10.786 -7.376 1.00 72.00 277 LEU A O 1
ATOM 2210 N N . ILE A 1 278 ? 6.324 10.922 -9.241 1.00 72.88 278 ILE A N 1
ATOM 2211 C CA . ILE A 1 278 ? 7.641 10.888 -8.588 1.00 72.88 278 ILE A CA 1
ATOM 2212 C C . ILE A 1 278 ? 8.431 12.197 -8.786 1.00 72.88 278 ILE A C 1
ATOM 2214 O O . ILE A 1 278 ? 9.629 12.153 -9.102 1.00 72.88 278 ILE A O 1
ATOM 2218 N N . PRO A 1 279 ? 7.813 13.392 -8.653 1.00 62.09 279 PRO A N 1
ATOM 2219 C CA . PRO A 1 279 ? 8.545 14.623 -8.864 1.00 62.09 279 PRO A CA 1
ATOM 2220 C C . PRO A 1 279 ? 9.591 14.750 -7.756 1.00 62.09 279 PRO A C 1
ATOM 2222 O O . PRO A 1 279 ? 9.266 14.871 -6.581 1.00 62.09 279 PRO A O 1
ATOM 2225 N N . ASN A 1 280 ? 10.860 14.777 -8.162 1.00 66.50 280 ASN A N 1
ATOM 2226 C CA . ASN A 1 280 ? 12.019 15.052 -7.305 1.00 66.50 280 ASN A CA 1
ATOM 2227 C C . ASN A 1 280 ? 12.587 13.886 -6.476 1.00 66.50 280 ASN A C 1
ATOM 2229 O O . ASN A 1 280 ? 13.505 14.143 -5.703 1.00 66.50 280 ASN A O 1
ATOM 2233 N N . ASP A 1 281 ? 12.177 12.629 -6.698 1.00 76.06 281 ASP A N 1
ATOM 2234 C CA . ASP A 1 281 ? 12.933 11.482 -6.159 1.00 76.06 281 ASP A CA 1
ATOM 2235 C C . ASP A 1 281 ? 14.118 11.149 -7.080 1.00 76.06 281 ASP A C 1
ATOM 2237 O O . ASP A 1 281 ? 13.949 10.689 -8.216 1.00 76.06 281 ASP A O 1
ATOM 2241 N N . GLN A 1 282 ? 15.335 11.415 -6.602 1.00 82.62 282 GLN A N 1
ATOM 2242 C CA . GLN A 1 282 ? 16.545 11.187 -7.382 1.00 82.62 282 GLN A CA 1
ATOM 2243 C C . GLN A 1 282 ? 16.823 9.695 -7.602 1.00 82.62 282 GLN A C 1
ATOM 2245 O O . GLN A 1 282 ? 17.337 9.343 -8.662 1.00 82.62 282 GLN A O 1
ATOM 2250 N N . ASP A 1 283 ? 16.446 8.814 -6.671 1.00 83.38 283 ASP A N 1
ATOM 2251 C CA . ASP A 1 283 ? 16.659 7.372 -6.828 1.00 83.38 283 ASP A CA 1
ATOM 2252 C C . ASP A 1 283 ? 15.806 6.832 -7.983 1.00 83.38 283 ASP A C 1
ATOM 2254 O O . ASP A 1 283 ? 16.288 6.069 -8.825 1.00 83.38 283 ASP A O 1
ATOM 2258 N N . PHE A 1 284 ? 14.554 7.287 -8.087 1.00 89.00 284 PHE A N 1
ATOM 2259 C CA . PHE A 1 284 ? 13.665 6.918 -9.192 1.00 89.00 284 PHE A CA 1
ATOM 2260 C C . PHE A 1 284 ? 14.106 7.524 -10.522 1.00 89.00 284 PHE A C 1
ATOM 2262 O O . PHE A 1 284 ? 14.071 6.837 -11.543 1.00 89.00 284 PHE A O 1
ATOM 2269 N N . LYS A 1 285 ? 14.563 8.783 -10.521 1.00 86.75 285 LYS A N 1
ATOM 2270 C CA . LYS A 1 285 ? 15.131 9.416 -11.721 1.00 86.75 285 LYS A CA 1
ATOM 2271 C C . LYS A 1 285 ? 16.357 8.656 -12.222 1.00 86.75 285 LYS A C 1
ATOM 2273 O O . LYS A 1 285 ? 16.389 8.289 -13.392 1.00 86.75 285 LYS A O 1
ATOM 2278 N N . ASN A 1 286 ? 17.313 8.366 -11.336 1.00 90.50 286 ASN A N 1
ATOM 2279 C CA . ASN A 1 286 ? 18.525 7.616 -11.669 1.00 90.50 286 ASN A CA 1
ATOM 2280 C C . ASN A 1 286 ? 18.185 6.234 -12.230 1.00 90.50 286 ASN A C 1
ATOM 2282 O O . ASN A 1 286 ? 18.795 5.804 -13.198 1.00 90.50 286 ASN A O 1
ATOM 2286 N N . SER A 1 287 ? 17.181 5.561 -11.661 1.00 91.75 287 SER A N 1
ATOM 2287 C CA . SER A 1 287 ? 16.747 4.227 -12.096 1.00 91.75 287 SER A CA 1
ATOM 2288 C C . SER A 1 287 ? 16.199 4.183 -13.522 1.00 91.75 287 SER A C 1
ATOM 2290 O O . SER A 1 287 ? 16.230 3.129 -14.151 1.00 91.75 287 SER A O 1
ATOM 2292 N N . MET A 1 288 ? 15.704 5.303 -14.046 1.00 90.44 288 MET A N 1
ATOM 2293 C CA . MET A 1 288 ? 15.173 5.415 -15.410 1.00 90.44 288 MET A CA 1
ATOM 2294 C C . MET A 1 288 ? 16.085 6.227 -16.334 1.00 90.44 288 MET A C 1
ATOM 2296 O O . MET A 1 288 ? 15.643 6.687 -17.388 1.00 90.44 288 MET A O 1
ATOM 2300 N N . ASP A 1 289 ? 17.339 6.441 -15.935 1.00 90.94 289 ASP A N 1
ATOM 2301 C CA . ASP A 1 289 ? 18.304 7.165 -16.748 1.00 90.94 289 ASP A CA 1
ATOM 2302 C C . ASP A 1 289 ? 18.549 6.425 -18.083 1.00 90.94 289 ASP A C 1
ATOM 2304 O O . ASP A 1 289 ? 18.669 5.196 -18.088 1.00 90.94 289 ASP A O 1
ATOM 2308 N N . PRO A 1 290 ? 18.640 7.129 -19.228 1.00 87.44 290 PRO A N 1
ATOM 2309 C CA . PRO A 1 290 ? 18.973 6.501 -20.508 1.00 87.44 290 PRO A CA 1
ATOM 2310 C C . PRO A 1 290 ? 20.324 5.767 -20.499 1.00 87.44 290 PRO A C 1
ATOM 2312 O O . PRO A 1 290 ? 20.543 4.853 -21.295 1.00 87.44 290 PRO A O 1
ATOM 2315 N N . ASN A 1 291 ? 21.246 6.157 -19.616 1.00 91.12 291 ASN A N 1
ATOM 2316 C CA . ASN A 1 291 ? 22.487 5.444 -19.380 1.00 91.12 291 ASN A CA 1
ATOM 2317 C C . ASN A 1 291 ? 22.223 4.165 -18.571 1.00 91.12 291 ASN A C 1
ATOM 2319 O O . ASN A 1 291 ? 21.926 4.209 -17.377 1.00 91.12 291 ASN A O 1
ATOM 2323 N N . VAL A 1 292 ? 22.438 3.013 -19.211 1.00 87.81 292 VAL A N 1
ATOM 2324 C CA . VAL A 1 292 ? 22.219 1.678 -18.624 1.00 87.81 292 VAL A CA 1
ATOM 2325 C C . VAL A 1 292 ? 22.951 1.487 -17.290 1.00 87.81 292 VAL A C 1
ATOM 2327 O O . VAL A 1 292 ? 22.406 0.882 -16.371 1.00 87.81 292 VAL A O 1
ATOM 2330 N N . ARG A 1 293 ? 24.173 2.019 -17.139 1.00 89.56 293 ARG A N 1
ATOM 2331 C CA . ARG A 1 293 ? 24.937 1.887 -15.890 1.00 89.56 293 ARG A CA 1
ATOM 2332 C C . ARG A 1 293 ? 24.293 2.686 -14.760 1.00 89.56 293 ARG A C 1
ATOM 2334 O O . ARG A 1 293 ? 24.174 2.164 -13.654 1.00 89.56 293 ARG A O 1
ATOM 2341 N N . THR A 1 294 ? 23.880 3.920 -15.038 1.00 92.25 294 THR A N 1
ATOM 2342 C CA . THR A 1 294 ? 23.184 4.778 -14.068 1.00 92.25 294 THR A CA 1
ATOM 2343 C C . THR A 1 294 ? 21.829 4.179 -13.689 1.00 92.25 294 THR A C 1
ATOM 2345 O O . THR A 1 294 ? 21.533 4.057 -12.501 1.00 92.25 294 THR A O 1
ATOM 2348 N N . SER A 1 295 ? 21.061 3.714 -14.680 1.00 93.94 295 SER A N 1
ATOM 2349 C CA . SER A 1 295 ? 19.790 3.009 -14.475 1.00 93.94 295 SER A CA 1
ATOM 2350 C C . SER A 1 295 ? 19.953 1.793 -13.569 1.00 93.94 295 SER A C 1
ATOM 2352 O O . SER A 1 295 ? 19.261 1.682 -12.556 1.00 93.94 295 SER A O 1
ATOM 2354 N N . LEU A 1 296 ? 20.927 0.924 -13.850 1.00 94.19 296 LEU A N 1
ATOM 2355 C CA . LEU A 1 296 ? 21.170 -0.270 -13.045 1.00 94.19 296 LEU A CA 1
ATOM 2356 C C . LEU A 1 296 ? 21.589 0.066 -11.604 1.00 94.19 296 LEU A C 1
ATOM 2358 O O . LEU A 1 296 ? 21.144 -0.594 -10.662 1.00 94.19 296 LEU A O 1
ATOM 2362 N N . GLN A 1 297 ? 22.419 1.096 -11.415 1.00 94.44 297 GLN A N 1
ATOM 2363 C CA . GLN A 1 297 ? 22.787 1.583 -10.081 1.00 94.44 297 GLN A CA 1
ATOM 2364 C C . GLN A 1 297 ? 21.567 2.109 -9.317 1.00 94.44 297 GLN A C 1
ATOM 2366 O O . GLN A 1 297 ? 21.382 1.755 -8.154 1.00 94.44 297 GLN A O 1
ATOM 2371 N N . GLY A 1 298 ? 20.704 2.885 -9.978 1.00 94.62 298 GLY A N 1
ATOM 2372 C CA . GLY A 1 298 ? 19.445 3.346 -9.398 1.00 94.62 298 GLY A CA 1
ATOM 2373 C C . GLY A 1 298 ? 18.534 2.185 -8.993 1.00 94.62 298 GLY A C 1
ATOM 2374 O O . GLY A 1 298 ? 18.082 2.129 -7.851 1.00 94.62 298 GLY A O 1
ATOM 2375 N N . LEU A 1 299 ? 18.330 1.207 -9.883 1.00 96.50 299 LEU A N 1
ATOM 2376 C CA . LEU A 1 299 ? 17.497 0.031 -9.602 1.00 96.50 299 LEU A CA 1
ATOM 2377 C C . LEU A 1 299 ? 18.036 -0.799 -8.433 1.00 96.50 299 LEU A C 1
ATOM 2379 O O . LEU A 1 299 ? 17.260 -1.303 -7.619 1.00 96.50 299 LEU A O 1
ATOM 2383 N N . THR A 1 300 ? 19.360 -0.918 -8.327 1.00 96.06 300 THR A N 1
ATOM 2384 C CA . THR A 1 300 ? 20.015 -1.592 -7.200 1.00 96.06 300 THR A CA 1
ATOM 2385 C C . THR A 1 300 ? 19.733 -0.851 -5.893 1.00 96.06 300 THR A C 1
ATOM 2387 O O . THR A 1 300 ? 19.279 -1.469 -4.932 1.00 96.06 300 THR A O 1
ATOM 2390 N N . ALA A 1 301 ? 19.886 0.477 -5.878 1.00 93.69 301 ALA A N 1
ATOM 2391 C CA . ALA A 1 301 ? 19.589 1.296 -4.705 1.00 93.69 301 ALA A CA 1
ATOM 2392 C C . ALA A 1 301 ? 18.108 1.211 -4.285 1.00 93.69 301 ALA A C 1
ATOM 2394 O O . ALA A 1 301 ? 17.807 1.091 -3.096 1.00 93.69 301 ALA A O 1
ATOM 2395 N N . LEU A 1 302 ? 17.172 1.213 -5.244 1.00 93.62 302 LEU A N 1
ATOM 2396 C CA . LEU A 1 302 ? 15.744 1.037 -4.954 1.00 93.62 302 LEU A CA 1
ATOM 2397 C C . LEU A 1 302 ? 15.444 -0.332 -4.331 1.00 93.62 302 LEU A C 1
ATOM 2399 O O . LEU A 1 302 ? 14.664 -0.413 -3.383 1.00 93.62 302 LEU A O 1
ATOM 2403 N N . LYS A 1 303 ? 16.061 -1.406 -4.838 1.00 94.81 303 LYS A N 1
ATOM 2404 C CA . LYS A 1 303 ? 15.926 -2.759 -4.279 1.00 94.81 303 LYS A CA 1
ATOM 2405 C C . LYS A 1 303 ? 16.470 -2.834 -2.850 1.00 94.81 303 LYS A C 1
ATOM 2407 O O . LYS A 1 303 ? 15.816 -3.416 -1.990 1.00 94.81 303 LYS A O 1
ATOM 2412 N N . GLU A 1 304 ? 17.643 -2.262 -2.590 1.00 92.38 304 GLU A N 1
ATOM 2413 C CA . GLU A 1 304 ? 18.271 -2.281 -1.261 1.00 92.38 304 GLU A CA 1
ATOM 2414 C C . GLU A 1 304 ? 17.435 -1.532 -0.214 1.00 92.38 304 GLU A C 1
ATOM 2416 O O . GLU A 1 304 ? 17.298 -1.996 0.916 1.00 92.38 304 GLU A O 1
ATOM 2421 N N . LYS A 1 305 ? 16.815 -0.411 -0.601 1.00 90.75 305 LYS A N 1
ATOM 2422 C CA . LYS A 1 305 ? 15.924 0.380 0.264 1.00 90.75 305 LYS A CA 1
ATOM 2423 C C . LYS A 1 305 ? 14.495 -0.176 0.347 1.00 90.75 305 LYS A C 1
ATOM 2425 O O . LYS A 1 305 ? 13.711 0.264 1.180 1.00 90.75 305 LYS A O 1
ATOM 2430 N N . LEU A 1 306 ? 14.137 -1.166 -0.471 1.00 90.50 306 LEU A N 1
ATOM 2431 C CA . LEU A 1 306 ? 12.778 -1.713 -0.549 1.00 90.50 306 LEU A CA 1
ATOM 2432 C C . LEU A 1 306 ? 12.176 -2.158 0.808 1.00 90.50 306 LEU A C 1
ATOM 2434 O O . LEU A 1 306 ? 10.967 -1.979 0.988 1.00 90.50 306 LEU A O 1
ATOM 2438 N N . PRO A 1 307 ? 12.938 -2.723 1.771 1.00 88.44 307 PRO A N 1
ATOM 2439 C CA . PRO A 1 307 ? 12.401 -3.082 3.087 1.00 88.44 307 PRO A CA 1
ATOM 2440 C C . PRO A 1 307 ? 11.985 -1.886 3.956 1.00 88.44 307 PRO A C 1
ATOM 2442 O O . PRO A 1 307 ? 11.138 -2.053 4.827 1.00 88.44 307 PRO A O 1
ATOM 2445 N N . SER A 1 308 ? 12.557 -0.694 3.739 1.00 85.81 308 SER A N 1
ATOM 2446 C CA . SER A 1 308 ? 12.220 0.518 4.505 1.00 85.81 308 SER A CA 1
ATOM 2447 C C . SER A 1 308 ? 11.109 1.353 3.864 1.00 85.81 308 SER A C 1
ATOM 2449 O O . SER A 1 308 ? 10.637 2.326 4.451 1.00 85.81 308 SER A O 1
ATOM 2451 N N . PHE A 1 309 ? 10.678 0.987 2.660 1.00 88.75 309 PHE A N 1
ATOM 2452 C CA . PHE A 1 309 ? 9.641 1.692 1.922 1.00 88.75 309 PHE A CA 1
ATOM 2453 C C . PHE A 1 309 ? 8.233 1.307 2.379 1.00 88.75 309 PHE A C 1
ATOM 2455 O O . PHE A 1 309 ? 7.955 0.152 2.692 1.00 88.75 309 PHE A O 1
ATOM 2462 N N . SER A 1 310 ? 7.316 2.279 2.344 1.00 87.62 310 SER A N 1
ATOM 2463 C CA . SER A 1 310 ? 5.881 2.016 2.476 1.00 87.62 310 SER A CA 1
ATOM 2464 C C . SER A 1 310 ? 5.388 1.122 1.333 1.00 87.62 310 SER A C 1
ATOM 2466 O O . SER A 1 310 ? 6.000 1.056 0.261 1.00 87.62 310 SER A O 1
ATOM 2468 N N . ALA A 1 311 ? 4.245 0.462 1.522 1.00 91.25 311 ALA A N 1
ATOM 2469 C CA . ALA A 1 311 ? 3.681 -0.424 0.504 1.00 91.25 311 ALA A CA 1
ATOM 2470 C C . ALA A 1 311 ? 3.409 0.310 -0.826 1.00 91.25 311 ALA A C 1
ATOM 2472 O O . ALA A 1 311 ? 3.672 -0.228 -1.900 1.00 91.25 311 ALA A O 1
ATOM 2473 N N . HIS A 1 312 ? 2.975 1.573 -0.771 1.00 87.69 312 HIS A N 1
ATOM 2474 C CA . HIS A 1 312 ? 2.811 2.408 -1.965 1.00 87.69 312 HIS A CA 1
ATOM 2475 C C . HIS A 1 312 ? 4.140 2.647 -2.696 1.00 87.69 312 HIS A C 1
ATOM 2477 O O . HIS A 1 312 ? 4.237 2.442 -3.908 1.00 87.69 312 HIS A O 1
ATOM 2483 N N . LYS A 1 313 ? 5.198 3.024 -1.962 1.00 87.94 313 LYS A N 1
ATOM 2484 C CA . LYS A 1 313 ? 6.518 3.274 -2.554 1.00 87.94 313 LYS A CA 1
ATOM 2485 C C . LYS A 1 313 ? 7.112 1.997 -3.157 1.00 87.94 313 LYS A C 1
ATOM 2487 O O . LYS A 1 313 ? 7.736 2.058 -4.211 1.00 87.94 313 LYS A O 1
ATOM 2492 N N . ARG A 1 314 ? 6.846 0.826 -2.572 1.00 92.81 314 ARG A N 1
ATOM 2493 C CA . ARG A 1 314 ? 7.219 -0.470 -3.165 1.00 92.81 314 ARG A CA 1
ATOM 2494 C C . ARG A 1 314 ? 6.516 -0.725 -4.500 1.00 92.81 314 ARG A C 1
ATOM 2496 O O . ARG A 1 314 ? 7.177 -1.132 -5.451 1.00 92.81 314 ARG A O 1
ATOM 2503 N N . VAL A 1 315 ? 5.224 -0.412 -4.626 1.00 93.44 315 VAL A N 1
ATOM 2504 C CA . VAL A 1 315 ? 4.513 -0.487 -5.920 1.00 93.44 315 VAL A CA 1
ATOM 2505 C C . VAL A 1 315 ? 5.115 0.470 -6.948 1.00 93.44 315 VAL A C 1
ATOM 2507 O O . VAL A 1 315 ? 5.267 0.086 -8.108 1.00 93.44 315 VAL A O 1
ATOM 2510 N N . LEU A 1 316 ? 5.525 1.674 -6.538 1.00 91.69 316 LEU A N 1
ATOM 2511 C CA . LEU A 1 316 ? 6.254 2.590 -7.418 1.00 91.69 316 LEU A CA 1
ATOM 2512 C C . LEU A 1 316 ? 7.576 1.994 -7.899 1.00 91.69 316 LEU A C 1
ATOM 2514 O O . LEU A 1 316 ? 7.878 2.136 -9.080 1.00 91.69 316 LEU A O 1
ATOM 2518 N N . VAL A 1 317 ? 8.337 1.313 -7.032 1.00 94.19 317 VAL A N 1
ATOM 2519 C CA . VAL A 1 317 ? 9.564 0.605 -7.439 1.00 94.19 317 VAL A CA 1
ATOM 2520 C C . VAL A 1 317 ? 9.243 -0.459 -8.490 1.00 94.19 317 VAL A C 1
ATOM 2522 O O . VAL A 1 317 ? 9.918 -0.527 -9.516 1.00 94.19 317 VAL A O 1
ATOM 2525 N N . LEU A 1 318 ? 8.186 -1.254 -8.294 1.00 96.19 318 LEU A N 1
ATOM 2526 C CA . LEU A 1 318 ? 7.754 -2.241 -9.291 1.00 96.19 318 LEU A CA 1
ATOM 2527 C C . LEU A 1 318 ? 7.348 -1.580 -10.617 1.00 96.19 318 LEU A C 1
ATOM 2529 O O . LEU A 1 318 ? 7.681 -2.095 -11.684 1.00 96.19 318 LEU A O 1
ATOM 2533 N N . ALA A 1 319 ? 6.681 -0.425 -10.568 1.00 94.56 319 ALA A N 1
ATOM 2534 C CA . ALA A 1 319 ? 6.378 0.362 -11.758 1.00 94.56 319 ALA A CA 1
ATOM 2535 C C . ALA A 1 319 ? 7.659 0.882 -12.442 1.00 94.56 319 ALA A C 1
ATOM 2537 O O . ALA A 1 319 ? 7.736 0.838 -13.667 1.00 94.56 319 ALA A O 1
ATOM 2538 N N . THR A 1 320 ? 8.701 1.272 -11.696 1.00 95.19 320 THR A N 1
ATOM 2539 C CA . THR A 1 320 ? 10.019 1.624 -12.262 1.00 95.19 320 THR A CA 1
ATOM 2540 C C . THR A 1 320 ? 10.611 0.459 -13.046 1.00 95.19 320 THR A C 1
ATOM 2542 O O . THR A 1 320 ? 10.987 0.623 -14.207 1.00 95.19 320 THR A O 1
ATOM 2545 N N . PHE A 1 321 ? 10.644 -0.738 -12.447 1.00 96.19 321 PHE A N 1
ATOM 2546 C CA . PHE A 1 321 ? 11.108 -1.951 -13.129 1.00 96.19 321 PHE A CA 1
ATOM 2547 C C . PHE A 1 321 ? 10.293 -2.230 -14.392 1.00 96.19 321 PHE A C 1
ATOM 2549 O O . PHE A 1 321 ? 10.863 -2.566 -15.430 1.00 96.19 321 PHE A O 1
ATOM 2556 N N . PHE A 1 322 ? 8.971 -2.051 -14.329 1.00 95.75 322 PHE A N 1
ATOM 2557 C CA . PHE A 1 322 ? 8.105 -2.182 -15.494 1.00 95.75 322 PHE A CA 1
ATOM 2558 C C . PHE A 1 322 ? 8.482 -1.205 -16.606 1.00 95.75 322 PHE A C 1
ATOM 2560 O O . PHE A 1 322 ? 8.606 -1.630 -17.750 1.00 95.75 322 PHE A O 1
ATOM 2567 N N . GLN A 1 323 ? 8.699 0.076 -16.298 1.00 93.69 323 GLN A N 1
ATOM 2568 C CA . GLN A 1 323 ? 9.074 1.070 -17.304 1.00 93.69 323 GLN A CA 1
ATOM 2569 C C . GLN A 1 323 ? 10.435 0.761 -17.943 1.00 93.69 323 GLN A C 1
ATOM 2571 O O . GLN A 1 323 ? 10.557 0.813 -19.169 1.00 93.69 323 GLN A O 1
ATOM 2576 N N . VAL A 1 324 ? 11.435 0.379 -17.139 1.00 93.81 324 VAL A N 1
ATOM 2577 C CA . VAL A 1 324 ? 12.774 0.024 -17.639 1.00 93.81 324 VAL A CA 1
ATOM 2578 C C . VAL A 1 324 ? 12.715 -1.208 -18.540 1.00 93.81 324 VAL A C 1
ATOM 2580 O O . VAL A 1 324 ? 13.215 -1.161 -19.660 1.00 93.81 324 VAL A O 1
ATOM 2583 N N . LEU A 1 325 ? 12.051 -2.285 -18.111 1.00 93.56 325 LEU A N 1
ATOM 2584 C CA . LEU A 1 325 ? 11.940 -3.521 -18.897 1.00 93.56 325 LEU A CA 1
ATOM 2585 C C . LEU A 1 325 ? 11.001 -3.378 -20.102 1.00 93.56 325 LEU A C 1
ATOM 2587 O O . LEU A 1 325 ? 11.177 -4.052 -21.112 1.00 93.56 325 LEU A O 1
ATOM 2591 N N . LYS A 1 326 ? 10.020 -2.474 -20.048 1.00 92.56 326 LYS A N 1
ATOM 2592 C CA . LYS A 1 326 ? 9.192 -2.122 -21.207 1.00 92.56 326 LYS A CA 1
ATOM 2593 C C . LYS A 1 326 ? 10.014 -1.408 -22.283 1.00 92.56 326 LYS A C 1
ATOM 2595 O O . LYS A 1 326 ? 9.812 -1.685 -23.463 1.00 92.56 326 LYS A O 1
ATOM 2600 N N . ALA A 1 327 ? 10.923 -0.514 -21.887 1.00 90.31 327 ALA A N 1
ATOM 2601 C CA . ALA A 1 327 ? 11.838 0.170 -22.800 1.00 90.31 327 ALA A CA 1
ATOM 2602 C C . ALA A 1 327 ? 12.976 -0.748 -23.285 1.00 90.31 327 ALA A C 1
ATOM 2604 O O . ALA A 1 327 ? 13.343 -0.699 -24.456 1.00 90.31 327 ALA A O 1
ATOM 2605 N N 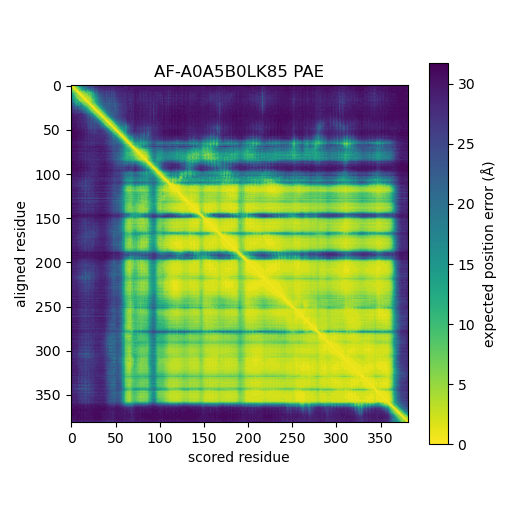. ASN A 1 328 ? 13.480 -1.621 -22.406 1.00 90.00 328 ASN A N 1
ATOM 2606 C CA . ASN A 1 328 ? 14.604 -2.528 -22.648 1.00 90.00 328 ASN A CA 1
ATOM 2607 C C . ASN A 1 328 ? 14.243 -3.983 -22.264 1.00 90.00 328 ASN A C 1
ATOM 2609 O O . ASN A 1 328 ? 14.682 -4.483 -21.227 1.00 90.00 328 ASN A O 1
ATOM 2613 N N . PRO A 1 329 ? 13.484 -4.713 -23.105 1.00 90.12 329 PRO A N 1
ATOM 2614 C CA . PRO A 1 329 ? 12.934 -6.039 -22.766 1.00 90.12 329 PRO A CA 1
ATOM 2615 C C . PRO A 1 329 ? 13.969 -7.143 -22.535 1.00 90.12 329 PRO A C 1
ATOM 2617 O O . PRO A 1 329 ? 13.640 -8.206 -22.012 1.00 90.12 329 PRO A O 1
ATOM 2620 N N . HIS A 1 330 ? 15.208 -6.915 -22.967 1.00 88.25 330 HIS A N 1
ATOM 2621 C CA . HIS A 1 330 ? 16.313 -7.865 -22.864 1.00 88.25 330 HIS A CA 1
ATOM 2622 C C . HIS A 1 330 ? 17.324 -7.496 -21.769 1.00 88.25 330 HIS A C 1
ATOM 2624 O O . HIS A 1 330 ? 18.382 -8.120 -21.699 1.00 88.25 330 HIS A O 1
ATOM 2630 N N . ASP A 1 331 ? 17.020 -6.517 -20.909 1.00 91.81 331 ASP A N 1
ATOM 2631 C CA . ASP A 1 331 ? 17.870 -6.180 -19.765 1.00 91.81 331 ASP A CA 1
ATOM 2632 C C . ASP A 1 331 ? 17.828 -7.298 -18.707 1.00 91.81 331 ASP A C 1
ATOM 2634 O O . ASP A 1 331 ? 16.994 -7.334 -17.796 1.00 91.81 331 ASP A O 1
ATOM 2638 N N . ALA A 1 332 ? 18.746 -8.255 -18.854 1.00 93.06 332 ALA A N 1
ATOM 2639 C CA . ALA A 1 332 ? 18.865 -9.404 -17.967 1.00 93.06 332 ALA A CA 1
ATOM 2640 C C . ALA A 1 332 ? 19.227 -9.003 -16.529 1.00 93.06 332 ALA A C 1
ATOM 2642 O O . ALA A 1 332 ? 18.841 -9.704 -15.593 1.00 93.06 332 ALA A O 1
ATOM 2643 N N . MET A 1 333 ? 19.935 -7.884 -16.340 1.00 95.31 333 MET A N 1
ATOM 2644 C CA . MET A 1 333 ? 20.352 -7.421 -15.017 1.00 95.31 333 MET A CA 1
ATOM 2645 C C . MET A 1 333 ? 19.159 -6.850 -14.253 1.00 95.31 333 MET A C 1
ATOM 2647 O O . MET A 1 333 ? 18.899 -7.279 -13.128 1.00 95.31 333 MET A O 1
ATOM 2651 N N . ALA A 1 334 ? 18.368 -5.977 -14.884 1.00 95.00 334 ALA A N 1
ATOM 2652 C CA . ALA A 1 334 ? 17.124 -5.478 -14.300 1.00 95.00 334 ALA A CA 1
ATOM 2653 C C . ALA A 1 334 ? 16.130 -6.620 -14.013 1.00 95.00 334 ALA A C 1
ATOM 2655 O O . ALA A 1 334 ? 15.531 -6.671 -12.936 1.00 95.00 334 ALA A O 1
ATOM 2656 N N . ALA A 1 335 ? 16.000 -7.586 -14.930 1.00 95.69 335 ALA A N 1
ATOM 2657 C CA . ALA A 1 335 ? 15.150 -8.759 -14.724 1.00 95.69 335 ALA A CA 1
ATOM 2658 C C . ALA A 1 335 ? 15.625 -9.638 -13.551 1.00 95.69 335 ALA A C 1
ATOM 2660 O O . ALA A 1 335 ? 14.797 -10.151 -12.797 1.00 95.69 335 ALA A O 1
ATOM 2661 N N . ASN A 1 336 ? 16.939 -9.807 -13.367 1.00 96.81 336 ASN A N 1
ATOM 2662 C CA . ASN A 1 336 ? 17.495 -10.551 -12.236 1.00 96.81 336 ASN A CA 1
ATOM 2663 C C . ASN A 1 336 ? 17.243 -9.841 -10.903 1.00 96.81 336 ASN A C 1
ATOM 2665 O O . ASN A 1 336 ? 16.740 -10.485 -9.984 1.00 96.81 336 ASN A O 1
ATOM 2669 N N . LEU A 1 337 ? 17.466 -8.524 -10.819 1.00 97.06 337 LEU A N 1
ATOM 2670 C CA . LEU A 1 337 ? 17.135 -7.746 -9.618 1.00 97.06 337 LEU A CA 1
ATOM 2671 C C . LEU A 1 337 ? 15.653 -7.896 -9.240 1.00 97.06 337 LEU A C 1
ATOM 2673 O O . LEU A 1 337 ? 15.322 -8.080 -8.069 1.00 97.06 337 LEU A O 1
ATOM 2677 N N . LEU A 1 338 ? 14.757 -7.883 -10.231 1.00 96.62 338 LEU A N 1
ATOM 2678 C CA . LEU A 1 338 ? 13.327 -8.082 -10.010 1.00 96.62 338 LEU A CA 1
ATOM 2679 C C . LEU A 1 338 ? 12.990 -9.506 -9.523 1.00 96.62 338 LEU A C 1
ATOM 2681 O O . LEU A 1 338 ? 12.115 -9.677 -8.672 1.00 96.62 338 LEU A O 1
ATOM 2685 N N . ARG A 1 339 ? 13.689 -10.539 -10.015 1.00 96.19 339 ARG A N 1
ATOM 2686 C CA . ARG A 1 339 ? 13.550 -11.922 -9.513 1.00 96.19 339 ARG A CA 1
ATOM 2687 C C . ARG A 1 339 ? 14.029 -12.061 -8.072 1.00 96.19 339 ARG A C 1
ATOM 2689 O O . ARG A 1 339 ? 13.415 -12.801 -7.312 1.00 96.19 339 ARG A O 1
ATOM 2696 N N . GLU A 1 340 ? 15.071 -11.340 -7.680 1.00 96.38 340 GLU A N 1
ATOM 2697 C CA . GLU A 1 340 ? 15.515 -11.313 -6.285 1.00 96.38 340 GLU A CA 1
ATOM 2698 C C . GLU A 1 340 ? 14.456 -10.674 -5.375 1.00 96.38 340 GLU A C 1
ATOM 2700 O O . GLU A 1 340 ? 14.165 -11.205 -4.305 1.00 96.38 340 GLU A O 1
ATOM 2705 N N . ILE A 1 341 ? 13.794 -9.598 -5.827 1.00 95.56 341 ILE A N 1
ATOM 2706 C CA . ILE A 1 341 ? 12.630 -9.035 -5.117 1.00 95.56 341 ILE A CA 1
ATOM 2707 C C . ILE A 1 341 ? 11.500 -10.071 -5.020 1.00 95.56 341 ILE A C 1
ATOM 2709 O O . ILE A 1 341 ? 10.847 -10.182 -3.989 1.00 95.56 341 ILE A O 1
ATOM 2713 N N . HIS A 1 342 ? 11.269 -10.873 -6.062 1.00 94.50 342 HIS A N 1
ATOM 2714 C CA . HIS A 1 342 ? 10.255 -11.931 -6.022 1.00 94.50 342 HIS A CA 1
ATOM 2715 C C . HIS A 1 342 ? 10.521 -12.977 -4.924 1.00 94.50 342 HIS A C 1
ATOM 2717 O O . HIS A 1 342 ? 9.579 -13.529 -4.353 1.00 94.50 342 HIS A O 1
ATOM 2723 N N . GLN A 1 343 ? 11.794 -13.233 -4.614 1.00 92.06 343 GLN A N 1
ATOM 2724 C CA . GLN A 1 343 ? 12.231 -14.212 -3.617 1.00 92.06 343 GLN A CA 1
ATOM 2725 C C . GLN A 1 343 ? 12.239 -13.659 -2.182 1.00 92.06 343 GLN A C 1
ATOM 2727 O O . GLN A 1 343 ? 12.204 -14.441 -1.236 1.00 92.06 343 GLN A O 1
ATOM 2732 N N . SER A 1 344 ? 12.211 -12.336 -1.987 1.00 89.06 344 SER A N 1
ATOM 2733 C CA . SER A 1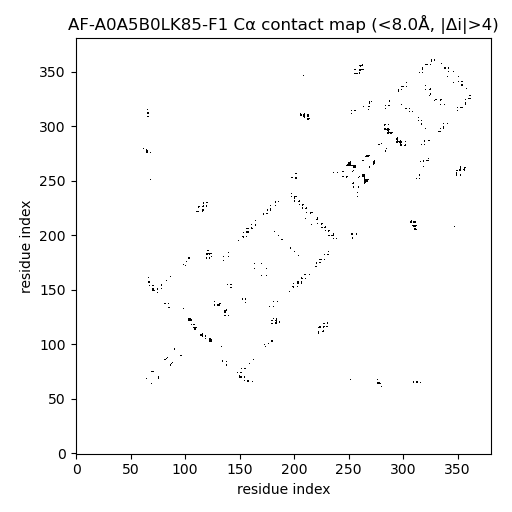 344 ? 12.278 -11.688 -0.664 1.00 89.06 344 SER A CA 1
ATOM 2734 C C . SER A 1 344 ? 10.933 -11.596 0.076 1.00 89.06 344 SER A C 1
ATOM 2736 O O . SER A 1 344 ? 10.722 -10.713 0.902 1.00 89.06 344 SER A O 1
ATOM 2738 N N . SER A 1 345 ? 10.016 -12.529 -0.193 1.00 86.00 345 SER A N 1
ATOM 2739 C CA . SER A 1 345 ? 8.665 -12.584 0.393 1.00 86.00 345 SER A CA 1
ATOM 2740 C C . SER A 1 345 ? 7.806 -11.314 0.208 1.00 86.00 345 SER A C 1
ATOM 2742 O O . SER A 1 345 ? 7.268 -10.794 1.184 1.00 86.00 345 SER A O 1
ATOM 2744 N N . PRO A 1 346 ? 7.604 -10.823 -1.031 1.00 93.25 346 PRO A N 1
ATOM 2745 C CA . PRO A 1 346 ? 6.725 -9.682 -1.279 1.00 93.25 346 PRO A CA 1
ATOM 2746 C C . PRO A 1 346 ? 5.251 -10.002 -0.981 1.00 93.25 346 PRO A C 1
ATOM 2748 O O . PRO A 1 346 ? 4.842 -11.172 -0.932 1.00 93.25 346 PRO A O 1
ATOM 2751 N N . PHE A 1 347 ? 4.429 -8.960 -0.828 1.00 95.62 347 PHE A N 1
ATOM 2752 C CA . PHE A 1 347 ? 2.985 -9.129 -0.642 1.00 95.62 347 PHE A CA 1
ATOM 2753 C C . PHE A 1 347 ? 2.343 -9.824 -1.852 1.00 95.62 347 PHE A C 1
ATOM 2755 O O . PHE A 1 347 ? 2.873 -9.814 -2.962 1.00 95.62 347 PHE A O 1
ATOM 2762 N N . HIS A 1 348 ? 1.164 -10.425 -1.671 1.00 94.75 348 HIS A N 1
ATOM 2763 C CA . HIS A 1 348 ? 0.497 -11.185 -2.741 1.00 94.75 348 HIS A CA 1
ATOM 2764 C C . HIS A 1 348 ? 0.281 -10.380 -4.030 1.00 94.75 348 HIS A C 1
ATOM 2766 O O . HIS A 1 348 ? 0.522 -10.877 -5.132 1.00 94.75 348 HIS A O 1
ATOM 2772 N N . HIS A 1 349 ? -0.154 -9.125 -3.903 1.00 95.12 349 HIS A N 1
ATOM 2773 C CA . HIS A 1 349 ? -0.357 -8.249 -5.055 1.00 95.12 349 HIS A CA 1
ATOM 2774 C C . HIS A 1 349 ? 0.975 -7.889 -5.737 1.00 95.12 349 HIS A C 1
ATOM 2776 O O . HIS A 1 349 ? 1.071 -7.969 -6.960 1.00 95.12 349 HIS A O 1
ATOM 2782 N N . GLU A 1 350 ? 2.031 -7.619 -4.962 1.00 97.25 350 GLU A N 1
ATOM 2783 C CA . GLU A 1 350 ? 3.393 -7.399 -5.464 1.00 97.25 350 GLU A CA 1
ATOM 2784 C C . GLU A 1 350 ? 3.922 -8.623 -6.229 1.00 97.25 350 GLU A C 1
ATOM 2786 O O . GLU A 1 350 ? 4.414 -8.472 -7.344 1.00 97.25 350 GLU A O 1
ATOM 2791 N N . LYS A 1 351 ? 3.752 -9.849 -5.705 1.00 97.31 351 LYS A N 1
ATOM 2792 C CA . LYS A 1 351 ? 4.128 -11.103 -6.400 1.00 97.31 351 LYS A CA 1
ATOM 2793 C C . LYS A 1 351 ? 3.488 -11.203 -7.782 1.00 97.31 351 LYS A C 1
ATOM 2795 O O . LYS A 1 351 ? 4.146 -11.538 -8.770 1.00 97.31 351 LYS A O 1
ATOM 2800 N N . LYS A 1 352 ? 2.194 -10.892 -7.860 1.00 97.25 352 LYS A N 1
ATOM 2801 C CA . LYS A 1 352 ? 1.434 -10.917 -9.114 1.00 97.25 352 LYS A CA 1
ATOM 2802 C C . LYS A 1 352 ? 1.876 -9.818 -10.082 1.00 97.25 352 LYS A C 1
ATOM 2804 O O . LYS A 1 352 ? 1.982 -10.102 -11.272 1.00 97.25 352 LYS A O 1
ATOM 2809 N N . LEU A 1 353 ? 2.191 -8.618 -9.591 1.00 97.25 353 LEU A N 1
ATOM 2810 C CA . LEU A 1 353 ? 2.764 -7.541 -10.405 1.00 97.25 353 LEU A CA 1
ATOM 2811 C C . LEU A 1 353 ? 4.148 -7.919 -10.943 1.00 97.25 353 LEU A C 1
ATOM 2813 O O . LEU A 1 353 ? 4.395 -7.771 -12.133 1.00 97.25 353 LEU A O 1
ATOM 2817 N N . ILE A 1 354 ? 5.029 -8.474 -10.108 1.00 97.56 354 ILE A N 1
ATOM 2818 C CA . ILE A 1 354 ? 6.357 -8.946 -10.529 1.00 97.56 354 ILE A CA 1
ATOM 2819 C C . ILE A 1 354 ? 6.228 -10.014 -11.619 1.00 97.56 354 ILE A C 1
ATOM 2821 O O . ILE A 1 354 ? 6.896 -9.938 -12.650 1.00 97.56 354 ILE A O 1
ATOM 2825 N N . THR A 1 355 ? 5.322 -10.975 -11.425 1.00 96.88 355 THR A N 1
ATOM 2826 C CA . THR A 1 355 ? 5.028 -12.010 -12.425 1.00 96.88 355 THR A CA 1
ATOM 2827 C C . THR A 1 355 ? 4.549 -11.389 -13.737 1.00 96.88 355 THR A C 1
ATOM 2829 O O . THR A 1 355 ? 5.056 -11.746 -1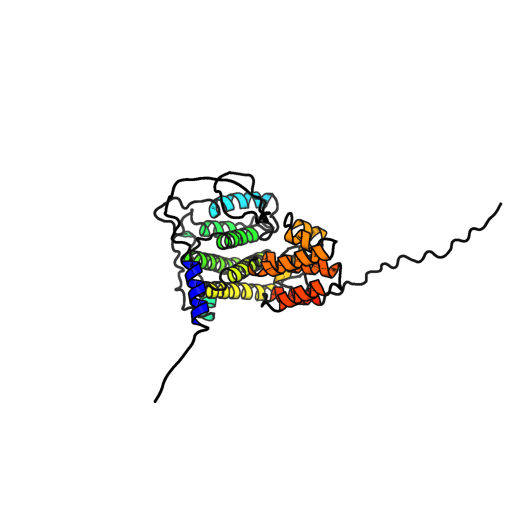4.798 1.00 96.88 355 THR A O 1
ATOM 2832 N N . PHE A 1 356 ? 3.627 -10.421 -13.670 1.00 96.44 356 PHE A N 1
ATOM 2833 C CA . PHE A 1 356 ? 3.165 -9.676 -14.840 1.00 96.44 356 PHE A CA 1
ATOM 2834 C C . PHE A 1 356 ? 4.325 -8.982 -15.566 1.00 96.44 356 PHE A C 1
ATOM 2836 O O . PHE A 1 356 ? 4.431 -9.110 -16.783 1.00 96.44 356 PHE A O 1
ATOM 2843 N N . ILE A 1 357 ? 5.215 -8.294 -14.841 1.00 96.69 357 ILE A N 1
ATOM 2844 C CA . ILE A 1 357 ? 6.361 -7.580 -15.425 1.00 96.69 357 ILE A CA 1
ATOM 2845 C C . ILE A 1 357 ? 7.297 -8.554 -16.145 1.00 96.69 357 ILE A C 1
ATOM 2847 O O . ILE A 1 357 ? 7.648 -8.322 -17.298 1.00 96.69 357 ILE A O 1
ATOM 2851 N N . LEU A 1 358 ? 7.665 -9.665 -15.501 1.00 94.44 358 LEU A N 1
ATOM 2852 C CA . LEU A 1 358 ? 8.580 -10.662 -16.072 1.00 94.44 358 LEU A CA 1
ATOM 2853 C C . LEU A 1 358 ? 7.993 -11.393 -17.291 1.00 94.44 358 LEU A C 1
ATOM 2855 O O . LEU A 1 358 ? 8.740 -11.879 -18.138 1.00 94.44 358 LEU A O 1
ATOM 2859 N N . GLN A 1 359 ? 6.666 -11.489 -17.379 1.00 92.38 359 GLN A N 1
ATOM 2860 C CA . GLN A 1 359 ? 5.958 -12.104 -18.506 1.00 92.38 359 GLN A CA 1
ATOM 2861 C C . GLN A 1 359 ? 5.576 -11.095 -19.596 1.00 92.38 359 GLN A C 1
ATOM 2863 O O . GLN A 1 359 ? 5.149 -11.499 -20.683 1.00 92.38 359 GLN A O 1
ATOM 2868 N N . HIS A 1 360 ? 5.715 -9.794 -19.331 1.00 86.88 360 HIS A N 1
ATOM 2869 C CA . HIS A 1 360 ? 5.322 -8.751 -20.262 1.00 86.88 360 HIS A CA 1
ATOM 2870 C C . HIS A 1 360 ? 6.206 -8.790 -21.510 1.00 86.88 360 HIS A C 1
ATOM 2872 O O . HIS A 1 360 ? 7.391 -8.468 -21.476 1.00 86.88 360 HIS A O 1
ATOM 2878 N N . LYS A 1 361 ? 5.609 -9.154 -22.646 1.00 73.62 361 LYS A N 1
ATOM 2879 C CA . LYS A 1 361 ? 6.235 -9.013 -23.961 1.00 73.62 361 LYS A CA 1
ATOM 2880 C C . LYS A 1 361 ? 5.689 -7.742 -24.607 1.00 73.62 361 LYS A C 1
ATOM 2882 O O . LYS A 1 361 ? 4.471 -7.668 -24.804 1.00 73.62 361 LYS A O 1
ATOM 2887 N N . PRO A 1 362 ? 6.534 -6.764 -24.971 1.00 66.56 362 PRO A N 1
ATOM 2888 C CA . PRO A 1 362 ? 6.067 -5.629 -25.749 1.00 66.56 362 PRO A CA 1
ATOM 2889 C C . PRO A 1 362 ? 5.418 -6.153 -27.029 1.00 66.56 362 PRO A C 1
ATOM 2891 O O . PRO A 1 362 ? 5.998 -6.979 -27.742 1.00 66.56 362 PRO A O 1
ATOM 2894 N N . LYS A 1 363 ? 4.204 -5.690 -27.338 1.00 53.31 363 LYS A N 1
ATOM 2895 C CA . LYS A 1 363 ? 3.630 -5.933 -28.663 1.00 53.31 363 LYS A CA 1
ATOM 2896 C C . LYS A 1 363 ? 4.570 -5.281 -29.677 1.00 53.31 363 LYS A C 1
ATOM 2898 O O . LYS A 1 363 ? 4.815 -4.082 -29.587 1.00 53.31 363 LYS A O 1
ATOM 2903 N N . LYS A 1 364 ? 5.088 -6.056 -30.638 1.00 42.78 364 LYS A N 1
ATOM 2904 C CA . LYS A 1 364 ? 5.776 -5.524 -31.826 1.00 42.78 364 LYS A CA 1
ATOM 2905 C C . LYS A 1 364 ? 4.772 -4.697 -32.640 1.00 42.78 364 LYS A C 1
ATOM 2907 O O . LYS A 1 364 ? 4.179 -5.199 -33.589 1.00 42.78 364 LYS A O 1
ATOM 2912 N N . SER A 1 365 ? 4.539 -3.445 -32.270 1.00 40.00 365 SER A N 1
ATOM 2913 C CA . SER A 1 365 ? 3.851 -2.487 -33.128 1.00 40.00 365 SER A CA 1
ATOM 2914 C C . SER A 1 365 ? 4.852 -1.967 -34.158 1.00 40.00 365 SER A C 1
ATOM 2916 O O . SER A 1 365 ? 5.704 -1.145 -33.845 1.00 40.00 365 SER A O 1
ATOM 2918 N N . GLN A 1 366 ? 4.774 -2.549 -35.358 1.00 40.19 366 GLN A N 1
ATOM 2919 C CA . GLN A 1 366 ? 5.067 -1.954 -36.667 1.00 40.19 366 GLN A CA 1
ATOM 2920 C C . GLN A 1 366 ? 5.911 -0.662 -36.659 1.00 40.19 366 GLN A C 1
ATOM 2922 O O . GLN A 1 366 ? 5.391 0.429 -36.853 1.00 40.19 366 GLN A O 1
ATOM 2927 N N . SER A 1 367 ? 7.235 -0.795 -36.579 1.00 34.41 367 SER A N 1
ATOM 2928 C CA . SER A 1 367 ? 8.149 0.145 -37.238 1.00 34.41 367 SER A CA 1
ATOM 2929 C C . SER A 1 367 ? 8.714 -0.517 -38.501 1.00 34.41 367 SER A C 1
ATOM 2931 O O . SER A 1 367 ? 9.915 -0.737 -38.641 1.00 34.41 367 SER A O 1
ATOM 2933 N N . ARG A 1 368 ? 7.836 -0.904 -39.434 1.00 38.84 368 ARG A N 1
ATOM 2934 C CA . ARG A 1 368 ? 8.247 -0.976 -40.840 1.00 38.84 368 ARG A CA 1
ATOM 2935 C C . ARG A 1 368 ? 8.050 0.427 -41.390 1.00 38.84 368 ARG A C 1
ATOM 2937 O O . ARG A 1 368 ? 6.947 0.764 -41.802 1.00 38.84 368 ARG A O 1
ATOM 2944 N N . ILE A 1 369 ? 9.104 1.234 -41.355 1.00 36.31 369 ILE A N 1
ATOM 2945 C CA . ILE A 1 369 ? 9.217 2.327 -42.319 1.00 36.31 369 ILE A CA 1
ATOM 2946 C C . ILE A 1 369 ? 9.917 1.729 -43.550 1.00 36.31 369 ILE A C 1
ATOM 2948 O O . ILE A 1 369 ? 10.880 0.976 -43.375 1.00 36.31 369 ILE A O 1
ATOM 2952 N N . PRO A 1 370 ? 9.387 1.947 -44.766 1.00 35.97 370 PRO A N 1
ATOM 2953 C CA . PRO A 1 370 ? 9.780 1.220 -45.966 1.00 35.97 370 PRO A CA 1
ATOM 2954 C C . PRO A 1 370 ? 11.203 1.575 -46.389 1.00 35.97 370 PRO A C 1
ATOM 2956 O O . PRO A 1 370 ? 11.608 2.733 -46.322 1.00 35.97 370 PRO A O 1
ATOM 2959 N N . SER A 1 371 ? 11.931 0.584 -46.899 1.00 33.84 371 SER A N 1
ATOM 2960 C CA . SER A 1 371 ? 13.090 0.814 -47.755 1.00 33.84 371 SER A CA 1
ATOM 2961 C C . SER A 1 371 ? 12.659 1.687 -48.933 1.00 33.84 371 SER A C 1
ATOM 2963 O O . SER A 1 371 ? 11.863 1.250 -49.766 1.00 33.84 371 SER A O 1
ATOM 2965 N N . THR A 1 372 ? 13.164 2.913 -49.000 1.00 35.50 372 THR A N 1
ATOM 2966 C CA . THR A 1 372 ? 13.073 3.752 -50.191 1.00 35.50 372 THR A CA 1
ATOM 2967 C C . THR A 1 372 ? 13.860 3.078 -51.309 1.00 35.50 372 THR A C 1
ATOM 2969 O O . THR A 1 372 ? 15.084 3.148 -51.383 1.00 35.50 372 THR A O 1
ATOM 2972 N N . SER A 1 373 ? 13.139 2.370 -52.172 1.00 35.75 373 SER A N 1
ATOM 2973 C CA . SER A 1 373 ? 13.625 1.946 -53.474 1.00 35.75 373 SER A CA 1
ATOM 2974 C C . SER A 1 373 ? 13.781 3.172 -54.373 1.00 35.75 373 SER A C 1
ATOM 2976 O O . SER A 1 373 ? 12.816 3.897 -54.601 1.00 35.75 373 SER A O 1
ATOM 2978 N N . SER A 1 374 ? 15.007 3.371 -54.850 1.00 38.09 374 SER A N 1
ATOM 2979 C CA . SER A 1 374 ? 15.394 3.882 -56.169 1.00 38.09 374 SER A CA 1
ATOM 2980 C C . SER A 1 374 ? 14.443 4.869 -56.858 1.00 38.09 374 SER A C 1
ATOM 2982 O O . SER A 1 374 ? 13.479 4.463 -57.499 1.00 38.09 374 SER A O 1
ATOM 2984 N N . SER A 1 375 ? 14.807 6.155 -56.852 1.00 34.97 375 SER A N 1
ATOM 2985 C CA . SER A 1 375 ? 14.394 7.082 -57.909 1.00 34.97 375 SER A CA 1
ATOM 2986 C C . SER A 1 375 ? 15.574 7.304 -58.849 1.00 34.97 375 SER A C 1
ATOM 2988 O O . SER A 1 375 ? 16.572 7.941 -58.513 1.00 34.97 375 SER A O 1
ATOM 2990 N N . SER A 1 376 ? 15.459 6.683 -60.015 1.00 35.12 376 SER A N 1
ATOM 2991 C CA . SER A 1 376 ? 16.248 6.913 -61.214 1.00 35.12 376 SER A CA 1
ATOM 2992 C C . SER A 1 376 ? 16.149 8.375 -61.652 1.00 35.12 376 SER A C 1
ATOM 2994 O O . SER A 1 376 ? 15.071 8.844 -62.015 1.00 35.12 376 SER A O 1
ATOM 2996 N N . TYR A 1 377 ? 17.285 9.072 -61.692 1.00 33.50 377 TYR A N 1
ATOM 2997 C CA . TYR A 1 377 ? 17.430 10.295 -62.476 1.00 33.50 377 TYR A CA 1
ATOM 2998 C C . TYR A 1 377 ? 17.254 9.951 -63.961 1.00 33.50 377 TYR A C 1
ATOM 3000 O O . TYR A 1 377 ? 18.158 9.402 -64.591 1.00 33.50 377 TYR A O 1
ATOM 3008 N N . GLN A 1 378 ? 16.087 10.271 -64.519 1.00 35.09 378 GLN A N 1
ATOM 3009 C CA . GLN A 1 378 ? 15.923 10.442 -65.958 1.00 35.09 378 GLN A CA 1
ATOM 3010 C C . GLN A 1 378 ? 16.177 11.908 -66.320 1.00 35.09 378 GLN A C 1
ATOM 3012 O O . GLN A 1 378 ? 15.576 12.832 -65.781 1.00 35.09 378 GLN A O 1
ATOM 3017 N N . ARG A 1 379 ? 17.137 12.063 -67.228 1.00 35.56 379 ARG A N 1
ATOM 3018 C CA . ARG A 1 379 ? 17.627 13.272 -67.889 1.00 35.56 379 ARG A CA 1
ATOM 3019 C C . ARG A 1 379 ? 16.775 13.541 -69.131 1.00 35.56 379 ARG A C 1
ATOM 3021 O O . ARG A 1 379 ? 16.818 12.686 -70.004 1.00 35.56 379 ARG A O 1
ATOM 3028 N N . ILE A 1 380 ? 16.116 14.699 -69.236 1.00 38.16 380 ILE A N 1
ATOM 3029 C CA . ILE A 1 380 ? 15.613 15.369 -70.467 1.00 38.16 380 ILE A CA 1
ATOM 3030 C C . ILE A 1 380 ? 15.394 16.849 -70.053 1.00 38.16 380 ILE A C 1
ATOM 3032 O O . ILE A 1 380 ? 14.825 17.053 -68.985 1.00 38.16 380 ILE A O 1
ATOM 3036 N N . THR A 1 381 ? 15.832 17.931 -70.706 1.00 46.22 381 THR A N 1
ATOM 3037 C CA . THR A 1 381 ? 16.411 18.259 -72.029 1.00 46.22 381 THR A CA 1
ATOM 3038 C C . THR A 1 381 ? 17.303 19.480 -71.856 1.00 46.22 381 THR A C 1
ATOM 3040 O O . THR A 1 381 ? 16.917 20.339 -71.028 1.00 46.22 381 THR A O 1
#

Solvent-accessible surface area (backbone atoms only — not comparable to full-atom values): 23617 Å² total; per-residue (Å²): 135,84,81,89,88,81,82,66,74,68,52,57,60,54,55,57,56,52,59,67,66,58,71,80,76,70,93,81,74,95,81,85,88,83,87,84,83,90,80,93,72,95,71,83,79,85,78,80,94,84,86,83,84,88,82,86,91,82,74,93,76,81,75,62,51,55,76,42,82,80,54,59,76,71,50,45,57,63,46,47,61,49,45,48,63,70,71,64,62,72,72,93,41,97,90,52,92,58,80,82,85,77,78,56,80,60,83,84,65,67,92,46,58,66,54,40,25,50,48,44,68,64,44,48,80,67,65,88,80,50,59,89,84,37,56,68,43,52,47,55,59,55,65,67,51,82,90,56,83,87,47,47,59,39,47,54,52,42,50,51,41,47,49,63,70,70,44,86,82,70,49,71,68,60,52,50,49,51,52,43,54,53,33,34,47,55,62,62,54,68,79,53,95,51,90,66,65,63,51,47,47,48,43,50,44,41,38,39,51,20,50,47,56,79,33,69,84,38,84,77,55,38,55,55,47,50,15,48,42,50,47,43,48,57,50,49,66,67,49,50,86,77,58,61,66,79,81,32,32,76,38,72,68,48,26,37,62,77,41,13,72,75,34,61,18,50,40,54,62,34,68,78,49,30,57,69,53,52,74,84,45,62,56,63,50,34,31,64,37,92,50,63,69,51,11,50,54,17,48,49,52,52,59,72,47,42,75,80,43,44,43,52,42,43,52,51,51,54,36,49,53,40,54,46,40,67,76,39,78,78,48,61,65,64,51,46,57,52,51,53,50,61,70,68,72,54,56,74,38,53,46,32,33,52,51,32,50,78,66,61,70,81,80,87,74,81,83,77,73,78,85,84,75,80,84,79,89,80,87,85,133

Radius of gyration: 26.67 Å; Cα contacts (8 Å, |Δi|>4): 337; chains: 1; bounding box: 71×68×106 Å